Protein AF-A0A932YWP9-F1 (afdb_monomer)

Foldseek 3Di:
DDPPDDPPVFPPVPPLPPPDDDDDPPPPDFPPSPDDPPPVDDDDPPPDDAAEFPPAPDPDDWWAAEFAWWEWEAEAAAEEAEGADFDDDDFPPDPAQEAEAEAEEEEEAEAEAEIEFEFAQHEIETEQAATEYEGHETYTEYHAHYHEQEYHALAEETAAEEADEPADAAAPVVDDPCLLPASHLLDAHPVRGDDPFFRPLHQEYEYEYEYEYEYAYAHEWEWAQAQYEYEYEDAHEYYYEGAETHTYYAHEANYNEYEHSEYEYEAEYAYAAEYAAANEDAALVVVCVQQLQFLDFFDEPALEDAEAEAFAEDEAADWWWWWAFEQEAADAPADDDDPDPPFAAEDEDEATAATFTEADEAAAGQAERGGGEKAKEFEAERAAEQAEAANQHPQWDWDADPRGIMIIGDNDDDNPDDDRSHHGSHRYYYYYYYFYYYYYHYHYIYWYFHSYYYYYHRYYYYHHTYYTFIYYYYYHHGSHYYYHYHYYYYYHYYNYYYHYYHHHNPPDPPDPPPPDDDDDDD

Organism: NCBI:txid2750080

Structure (mmCIF, N/CA/C/O backbone):
data_AF-A0A932YWP9-F1
#
_entry.id   AF-A0A932YWP9-F1
#
loop_
_atom_site.group_PDB
_atom_site.id
_atom_site.type_symbol
_atom_site.label_atom_id
_atom_site.label_alt_id
_atom_site.label_comp_id
_atom_site.label_asym_id
_atom_site.label_entity_id
_atom_site.label_seq_id
_atom_site.pdbx_PDB_ins_code
_atom_site.Cartn_x
_atom_site.Cartn_y
_atom_site.Cartn_z
_atom_site.occupancy
_atom_site.B_iso_or_equiv
_atom_site.auth_seq_id
_atom_site.auth_comp_id
_atom_site.auth_asym_id
_atom_site.auth_atom_id
_atom_site.pdbx_PDB_model_num
ATOM 1 N N . MET A 1 1 ? -21.571 -5.181 -6.718 1.00 27.14 1 MET A N 1
ATOM 2 C CA . MET A 1 1 ? -21.007 -6.441 -7.252 1.00 27.14 1 MET A CA 1
ATOM 3 C C . MET A 1 1 ? -20.907 -7.463 -6.120 1.00 27.14 1 MET A C 1
ATOM 5 O O . MET A 1 1 ? -20.930 -7.032 -4.973 1.00 27.14 1 MET A O 1
ATOM 9 N N . PRO A 1 2 ? -20.883 -8.782 -6.389 1.00 20.88 2 PRO A N 1
ATOM 10 C CA . PRO A 1 2 ? -20.699 -9.799 -5.351 1.00 20.88 2 PRO A CA 1
ATOM 11 C C . PRO A 1 2 ? -19.291 -9.715 -4.720 1.00 20.88 2 PRO A C 1
ATOM 13 O O . PRO A 1 2 ? -18.358 -9.314 -5.414 1.00 20.88 2 PRO A O 1
ATOM 16 N N . PRO A 1 3 ? -19.118 -10.124 -3.449 1.00 22.16 3 PRO A N 1
ATOM 17 C CA . PRO A 1 3 ? -17.872 -10.012 -2.680 1.00 22.16 3 PRO A CA 1
ATOM 18 C C . PRO A 1 3 ? -16.861 -11.116 -3.042 1.00 22.16 3 PRO A C 1
ATOM 20 O O . PRO A 1 3 ? -16.556 -11.989 -2.237 1.00 22.16 3 PRO A O 1
ATOM 23 N N . GLY A 1 4 ? -16.391 -11.116 -4.287 1.00 25.83 4 GLY A N 1
ATOM 24 C CA . GLY A 1 4 ? -15.435 -12.114 -4.777 1.00 25.83 4 GLY A CA 1
ATOM 25 C C . GLY A 1 4 ? -14.705 -11.724 -6.057 1.00 25.83 4 GLY A C 1
ATOM 26 O O . GLY A 1 4 ? -14.161 -12.596 -6.723 1.00 25.83 4 GLY A O 1
ATOM 27 N N . GLN A 1 5 ? -14.721 -10.446 -6.434 1.00 23.89 5 GLN A N 1
ATOM 28 C CA . GLN A 1 5 ? -13.829 -9.945 -7.473 1.00 23.89 5 GLN A CA 1
ATOM 29 C C . GLN A 1 5 ? -12.839 -9.004 -6.802 1.00 23.89 5 GLN A C 1
ATOM 31 O O . GLN A 1 5 ? -13.204 -7.905 -6.395 1.00 23.89 5 GLN A O 1
ATOM 36 N N . SER A 1 6 ? -11.613 -9.499 -6.624 1.00 28.36 6 SER A N 1
ATOM 37 C CA . SER A 1 6 ? -10.438 -8.640 -6.554 1.00 28.36 6 SER A CA 1
ATOM 38 C C . SER A 1 6 ? -10.465 -7.801 -7.827 1.00 28.36 6 SER A C 1
ATOM 40 O O . SER A 1 6 ? -10.560 -8.346 -8.927 1.00 28.36 6 SER A O 1
ATOM 42 N N . ASP A 1 7 ? -10.507 -6.485 -7.660 1.00 32.00 7 ASP A N 1
ATOM 43 C CA . ASP A 1 7 ? -10.279 -5.561 -8.756 1.00 32.00 7 ASP A CA 1
ATOM 44 C C . ASP A 1 7 ? -8.821 -5.738 -9.190 1.00 32.00 7 ASP A C 1
ATOM 46 O O . ASP A 1 7 ? -7.893 -5.292 -8.519 1.00 32.00 7 ASP A O 1
ATOM 50 N N . THR A 1 8 ? -8.629 -6.525 -10.246 1.00 32.91 8 THR A N 1
ATOM 51 C CA . THR A 1 8 ? -7.340 -6.763 -10.887 1.00 32.91 8 THR A CA 1
ATOM 52 C C . THR A 1 8 ? -7.193 -5.868 -12.114 1.00 32.91 8 THR A C 1
ATOM 54 O O . THR A 1 8 ? -6.674 -6.346 -13.128 1.00 32.91 8 THR A O 1
ATOM 57 N N . ASP A 1 9 ? -7.664 -4.610 -12.084 1.00 35.88 9 ASP A N 1
ATOM 58 C CA . ASP A 1 9 ? -7.202 -3.573 -13.023 1.00 35.88 9 ASP A CA 1
ATOM 59 C C . ASP A 1 9 ? -5.705 -3.313 -12.793 1.00 35.88 9 ASP A C 1
ATOM 61 O O . ASP A 1 9 ? -5.232 -2.332 -12.217 1.00 35.88 9 ASP A O 1
ATOM 65 N N . ASN A 1 10 ? -4.945 -4.311 -13.218 1.00 40.72 10 ASN A N 1
ATOM 66 C CA . ASN A 1 10 ? -3.542 -4.253 -13.480 1.00 40.72 10 ASN A CA 1
ATOM 67 C C . ASN A 1 10 ? -3.388 -3.332 -14.669 1.00 40.72 10 ASN A C 1
ATOM 69 O O . ASN A 1 10 ? -3.773 -3.696 -15.780 1.00 40.72 10 ASN A O 1
ATOM 73 N N . THR A 1 11 ? -2.799 -2.171 -14.411 1.00 43.25 11 THR A N 1
ATOM 74 C CA . THR A 1 11 ? -2.475 -1.147 -15.403 1.00 43.25 11 THR A CA 1
ATOM 75 C C . THR A 1 11 ? -1.457 -1.646 -16.441 1.00 43.25 11 THR A C 1
ATOM 77 O O . THR A 1 11 ? -0.333 -1.161 -16.554 1.00 43.25 11 THR A O 1
ATOM 80 N N . ASP A 1 12 ? -1.851 -2.613 -17.265 1.00 44.16 12 ASP A N 1
ATOM 81 C CA . ASP A 1 12 ? -1.384 -2.657 -18.632 1.00 44.16 12 ASP A CA 1
ATOM 82 C C . ASP A 1 12 ? -2.039 -1.466 -19.337 1.00 44.16 12 ASP A C 1
ATOM 84 O O . ASP A 1 12 ? -3.234 -1.447 -19.635 1.00 44.16 12 ASP A O 1
ATOM 88 N N . PHE A 1 13 ? -1.243 -0.430 -19.586 1.00 44.81 13 PHE A N 1
ATOM 89 C CA . PHE A 1 13 ? -1.652 0.782 -20.296 1.00 44.81 13 PHE A CA 1
ATOM 90 C C . PHE A 1 13 ? -2.127 0.523 -21.755 1.00 44.81 13 PHE A C 1
ATOM 92 O O . PHE A 1 13 ? -2.175 1.457 -22.555 1.00 44.81 13 PHE A O 1
ATOM 99 N N . THR A 1 14 ? -2.434 -0.716 -22.156 1.00 37.78 14 THR A N 1
ATOM 100 C CA . THR A 1 14 ? -3.064 -1.073 -23.438 1.00 37.78 14 THR A CA 1
ATOM 101 C C . THR A 1 14 ? -4.565 -0.763 -23.491 1.00 37.78 14 THR A C 1
ATOM 103 O O . THR A 1 14 ? -5.082 -0.527 -24.584 1.00 37.78 14 THR A O 1
ATOM 106 N N . ASN A 1 15 ? -5.268 -0.683 -22.353 1.00 34.06 15 ASN A N 1
ATOM 107 C CA . ASN A 1 15 ? -6.733 -0.508 -22.312 1.00 34.06 15 ASN A CA 1
ATOM 108 C C . ASN A 1 15 ? -7.240 0.945 -22.197 1.00 34.06 15 ASN A C 1
ATOM 110 O O . ASN A 1 15 ? -8.433 1.166 -22.003 1.00 34.06 15 ASN A O 1
ATOM 114 N N . ILE A 1 16 ? -6.384 1.954 -22.387 1.00 40.09 16 ILE A N 1
ATOM 115 C CA . ILE A 1 16 ? -6.772 3.376 -22.248 1.00 40.09 16 ILE A CA 1
ATOM 116 C C . ILE A 1 16 ? -7.369 3.962 -23.553 1.00 40.09 16 ILE A C 1
ATOM 118 O O . ILE A 1 16 ? -7.892 5.074 -23.584 1.00 40.09 16 ILE A O 1
ATOM 122 N N . THR A 1 17 ? -7.415 3.199 -24.653 1.00 29.03 17 THR A N 1
ATOM 123 C CA . THR A 1 17 ? -8.081 3.675 -25.881 1.00 29.03 17 THR A CA 1
ATOM 124 C C . THR A 1 17 ? -9.602 3.530 -25.783 1.00 29.03 17 THR A C 1
ATOM 126 O O . THR A 1 17 ? -10.185 2.476 -26.032 1.00 29.03 17 THR A O 1
ATOM 129 N N . ASN A 1 18 ? -10.280 4.624 -25.440 1.00 30.23 18 ASN A N 1
ATOM 130 C CA . ASN A 1 18 ? -11.738 4.685 -25.375 1.00 30.23 18 ASN A CA 1
ATOM 131 C C . ASN A 1 18 ? -12.358 4.695 -26.791 1.00 30.23 18 ASN A C 1
ATOM 133 O O . ASN A 1 18 ? -12.787 5.731 -27.295 1.00 30.23 18 ASN A O 1
ATOM 137 N N . GLY A 1 19 ? -12.343 3.548 -27.480 1.00 29.55 19 GLY A N 1
ATOM 138 C CA . GLY A 1 19 ? -13.123 3.285 -28.698 1.00 29.55 19 GLY A CA 1
ATOM 139 C C . GLY A 1 19 ? -12.865 4.188 -29.916 1.00 29.55 19 GLY A C 1
ATOM 140 O O . GLY A 1 19 ? -13.631 4.125 -30.880 1.00 29.55 19 GLY A O 1
ATOM 141 N N . ALA A 1 20 ? -11.825 5.025 -29.917 1.00 28.97 20 ALA A N 1
ATOM 142 C CA . ALA A 1 20 ? -11.470 5.836 -31.075 1.00 28.97 20 ALA A CA 1
ATOM 143 C C . ALA A 1 20 ? -10.697 4.982 -32.099 1.00 28.97 20 ALA A C 1
ATOM 145 O O . ALA A 1 20 ? -9.743 4.298 -31.721 1.00 28.97 20 ALA A O 1
ATOM 146 N N . PRO A 1 21 ? -11.077 4.990 -33.392 1.00 31.66 21 PRO A N 1
ATOM 147 C CA . PRO A 1 21 ? -10.318 4.278 -34.410 1.00 31.66 21 PRO A CA 1
ATOM 148 C C . PRO A 1 21 ? -8.889 4.841 -34.491 1.00 31.66 21 PRO A C 1
ATOM 150 O O . PRO A 1 21 ? -8.708 6.054 -34.347 1.00 31.66 21 PRO A O 1
ATOM 153 N N . PRO A 1 22 ? -7.881 3.982 -34.730 1.00 35.59 22 PRO A N 1
ATOM 154 C CA . PRO A 1 22 ? -6.484 4.393 -34.753 1.00 35.59 22 PRO A CA 1
ATOM 155 C C . PRO A 1 22 ? -6.252 5.508 -35.787 1.00 35.59 22 PRO A C 1
ATOM 157 O O . PRO A 1 22 ? -6.893 5.503 -36.848 1.00 35.59 22 PRO A O 1
ATOM 160 N N . PRO A 1 23 ? -5.354 6.470 -35.505 1.00 39.00 23 PRO A N 1
ATOM 161 C CA . PRO A 1 23 ? -5.043 7.542 -36.438 1.00 39.00 23 PRO A CA 1
ATOM 162 C C . PRO A 1 23 ? -4.511 6.968 -37.756 1.00 39.00 23 PRO A C 1
ATOM 164 O O . PRO A 1 23 ? -3.788 5.973 -37.790 1.00 39.00 23 PRO A O 1
ATOM 167 N N . GLY A 1 24 ? -4.913 7.586 -38.868 1.00 38.16 24 GLY A N 1
ATOM 168 C CA . GLY A 1 24 ? -4.467 7.172 -40.195 1.00 38.16 24 GLY A CA 1
ATOM 169 C C . GLY A 1 24 ? -2.954 7.369 -40.384 1.00 38.16 24 GLY A C 1
ATOM 170 O O . GLY A 1 24 ? -2.354 8.192 -39.695 1.00 38.16 24 GLY A O 1
ATOM 171 N N . PRO A 1 25 ? -2.339 6.695 -41.374 1.00 37.00 25 PRO A N 1
ATOM 172 C CA . PRO A 1 25 ? -0.882 6.620 -41.577 1.00 37.00 25 PRO A CA 1
ATOM 173 C C . PRO A 1 25 ? -0.170 7.948 -41.919 1.00 37.00 25 PRO A C 1
ATOM 175 O O . PRO A 1 25 ? 1.000 7.932 -42.273 1.00 37.00 25 PRO A O 1
ATOM 178 N N . ASN A 1 26 ? -0.858 9.093 -41.837 1.00 34.31 26 ASN A N 1
ATOM 179 C CA . ASN A 1 26 ? -0.322 10.426 -42.133 1.00 34.31 26 ASN A CA 1
ATOM 180 C C . ASN A 1 26 ? -0.593 11.455 -41.009 1.00 34.31 26 ASN A C 1
ATOM 182 O O . ASN A 1 26 ? -0.457 12.655 -41.252 1.00 34.31 26 ASN A O 1
ATOM 186 N N . ASP A 1 27 ? -1.027 11.040 -39.812 1.00 35.34 27 ASP A N 1
ATOM 187 C CA . ASP A 1 27 ? -1.233 11.971 -38.691 1.00 35.34 27 ASP A CA 1
ATOM 188 C C . ASP A 1 27 ? 0.084 12.199 -37.931 1.00 35.34 27 ASP A C 1
ATOM 190 O O . ASP A 1 27 ? 0.478 11.407 -37.085 1.00 35.34 27 ASP A O 1
ATOM 194 N N . GLY A 1 28 ? 0.788 13.284 -38.266 1.00 31.53 28 GLY A N 1
ATOM 195 C CA . GLY A 1 28 ? 2.044 13.697 -37.625 1.00 31.53 28 GLY A CA 1
ATOM 196 C C . GLY A 1 28 ? 1.866 14.486 -36.323 1.00 31.53 28 GLY A C 1
ATOM 197 O O . GLY A 1 28 ? 2.759 15.248 -35.954 1.00 31.53 28 GLY A O 1
ATOM 198 N N . ARG A 1 29 ? 0.710 14.390 -35.657 1.00 31.08 29 ARG A N 1
ATOM 199 C CA . ARG A 1 29 ? 0.499 15.011 -34.342 1.00 31.08 29 ARG A CA 1
ATOM 200 C C . ARG A 1 29 ? 0.930 14.035 -33.243 1.00 31.08 29 ARG A C 1
ATOM 202 O O . ARG A 1 29 ? 0.564 12.864 -33.325 1.00 31.08 29 ARG A O 1
ATOM 209 N N . PRO A 1 30 ? 1.657 14.487 -32.204 1.00 27.16 30 PRO A N 1
ATOM 210 C CA . PRO A 1 30 ? 1.840 13.674 -31.010 1.00 27.16 30 PRO A CA 1
ATOM 211 C C . PRO A 1 30 ? 0.458 13.304 -30.467 1.00 27.16 30 PRO A C 1
ATOM 213 O O . PRO A 1 30 ? -0.420 14.164 -30.343 1.00 27.16 30 PRO A O 1
ATOM 216 N N . VAL A 1 31 ? 0.254 12.017 -30.192 1.00 29.83 31 VAL A N 1
ATOM 217 C CA . VAL A 1 31 ? -0.935 11.536 -29.489 1.00 29.83 31 VAL A CA 1
ATOM 218 C C . VAL A 1 31 ? -0.851 12.092 -28.071 1.00 29.83 31 VAL A C 1
ATOM 220 O O . VAL A 1 31 ? -0.180 11.533 -27.211 1.00 29.83 31 VAL A O 1
ATOM 223 N N . VAL A 1 32 ? -1.477 13.245 -27.850 1.00 28.28 32 VAL A N 1
ATOM 224 C CA . VAL A 1 32 ? -1.787 13.736 -26.509 1.00 28.28 32 VAL A CA 1
ATOM 225 C C . VAL A 1 32 ? -3.047 12.992 -26.090 1.00 28.28 32 VAL A C 1
ATOM 227 O O . VAL A 1 32 ? -4.156 13.373 -26.469 1.00 28.28 32 VAL A O 1
ATOM 230 N N . ASP A 1 33 ? -2.865 11.876 -25.392 1.00 31.03 33 ASP A N 1
ATOM 231 C CA . ASP A 1 33 ? -3.972 11.151 -24.781 1.00 31.03 33 ASP A CA 1
ATOM 232 C C . ASP A 1 33 ? -4.428 11.920 -23.535 1.00 31.03 33 ASP A C 1
ATOM 234 O O . ASP A 1 33 ? -3.793 11.893 -22.483 1.00 31.03 33 ASP A O 1
ATOM 238 N N . VAL A 1 34 ? -5.504 12.691 -23.699 1.00 28.62 34 VAL A N 1
ATOM 239 C CA . VAL A 1 34 ? -6.212 13.365 -22.607 1.00 28.62 34 VAL A CA 1
ATOM 240 C C . VAL A 1 34 ? -7.388 12.477 -22.198 1.00 28.62 34 VAL A C 1
ATOM 242 O O . VAL A 1 34 ? -8.548 12.786 -22.472 1.00 28.62 34 VAL A O 1
ATOM 245 N N . SER A 1 35 ? -7.097 11.341 -21.576 1.00 26.70 35 SER A N 1
ATOM 246 C CA . SER A 1 35 ? -8.081 10.484 -20.912 1.00 26.70 35 SER A CA 1
ATOM 247 C C . SER A 1 35 ? -7.479 10.008 -19.582 1.00 26.70 35 SER A C 1
ATOM 249 O O . SER A 1 35 ? -6.305 9.684 -19.520 1.00 26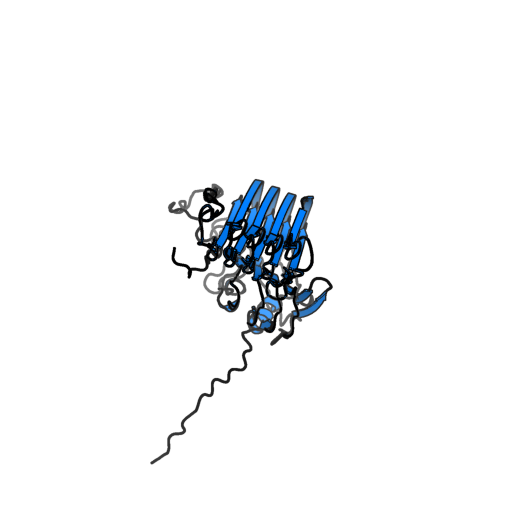.70 35 SER A O 1
ATOM 251 N N . ALA A 1 36 ? -8.143 10.017 -18.431 1.00 29.08 36 ALA A N 1
ATOM 252 C CA . ALA A 1 36 ? -9.469 10.454 -18.045 1.00 29.08 36 ALA A CA 1
ATOM 253 C C . ALA A 1 36 ? -9.384 10.940 -16.585 1.00 29.08 36 ALA A C 1
ATOM 255 O O . ALA A 1 36 ? -8.852 10.239 -15.731 1.00 29.08 36 ALA A O 1
ATOM 256 N N . THR A 1 37 ? -9.959 12.097 -16.256 1.00 29.94 37 THR A N 1
ATOM 257 C CA . THR A 1 37 ? -10.416 12.351 -14.883 1.00 29.94 37 THR A CA 1
ATOM 258 C C . THR A 1 37 ? -11.723 11.590 -14.686 1.00 29.94 37 THR A C 1
ATOM 260 O O . THR A 1 37 ? -12.809 12.165 -14.728 1.00 29.94 37 THR A O 1
ATOM 263 N N . SER A 1 38 ? -11.651 10.274 -14.486 1.00 29.88 38 SER A N 1
ATOM 264 C CA . SER A 1 38 ? -12.721 9.598 -13.760 1.00 29.88 38 SER A CA 1
ATOM 265 C C . SER A 1 38 ? -12.471 9.848 -12.281 1.00 29.88 38 SER A C 1
ATOM 267 O O . SER A 1 38 ? -11.915 9.018 -11.571 1.00 29.88 38 SER A O 1
ATOM 269 N N . THR A 1 39 ? -12.878 11.023 -11.804 1.00 31.92 39 THR A N 1
ATOM 270 C CA . THR A 1 39 ? -13.265 11.126 -10.402 1.00 31.92 39 THR A CA 1
ATOM 271 C C . THR A 1 39 ? -14.486 10.223 -10.276 1.00 31.92 39 THR A C 1
ATOM 273 O O . THR A 1 39 ? -15.602 10.649 -10.583 1.00 31.92 39 THR A O 1
ATOM 276 N N . GLU A 1 40 ? -14.288 8.944 -9.940 1.00 29.16 40 GLU A N 1
ATOM 277 C CA . GLU A 1 40 ? -15.399 8.154 -9.428 1.00 29.16 40 GLU A CA 1
ATOM 278 C C . GLU A 1 40 ? -15.968 8.962 -8.270 1.00 29.16 40 GLU A C 1
ATOM 280 O O . GLU A 1 40 ? -15.248 9.375 -7.358 1.00 29.16 40 GLU A O 1
ATOM 285 N N . ALA A 1 41 ? -17.236 9.344 -8.420 1.00 27.41 41 ALA A N 1
ATOM 286 C CA . ALA A 1 41 ? -17.905 10.224 -7.488 1.00 27.41 41 ALA A CA 1
ATOM 287 C C . ALA A 1 41 ? -17.689 9.672 -6.081 1.00 27.41 41 ALA A C 1
ATOM 289 O O . ALA A 1 41 ? -18.045 8.518 -5.830 1.00 27.41 41 ALA A O 1
ATOM 290 N N . ALA A 1 42 ? -17.106 10.500 -5.206 1.00 30.03 42 ALA A N 1
ATOM 291 C CA . ALA A 1 42 ? -17.013 10.238 -3.779 1.00 30.03 42 ALA A CA 1
ATOM 292 C C . ALA A 1 42 ? -18.310 9.557 -3.343 1.00 30.03 42 ALA A C 1
ATOM 294 O O . ALA A 1 42 ? -19.399 10.108 -3.559 1.00 30.03 42 ALA A O 1
ATOM 295 N N . ALA A 1 43 ? -18.194 8.323 -2.844 1.00 30.89 43 ALA A N 1
ATOM 296 C CA . ALA A 1 43 ? -19.336 7.593 -2.330 1.00 30.89 43 ALA A CA 1
ATOM 297 C C . ALA A 1 43 ? -20.097 8.545 -1.404 1.00 30.89 43 ALA A C 1
ATOM 299 O O . ALA A 1 43 ? -19.496 9.146 -0.514 1.00 30.89 43 ALA A O 1
ATOM 300 N N . VAL A 1 44 ? -21.389 8.758 -1.680 1.00 26.47 44 VAL A N 1
ATOM 301 C CA . VAL A 1 44 ? -22.243 9.610 -0.847 1.00 26.47 44 VAL A CA 1
ATOM 302 C C . VAL A 1 44 ? -22.048 9.160 0.595 1.00 26.47 44 VAL A C 1
ATOM 304 O O . VAL A 1 44 ? -22.262 7.976 0.867 1.00 26.47 44 VAL A O 1
ATOM 307 N N . ASP A 1 45 ? -21.620 10.082 1.468 1.00 29.36 45 ASP A N 1
ATOM 308 C CA . ASP A 1 45 ? -21.376 9.804 2.884 1.00 29.36 45 ASP A CA 1
ATOM 309 C C . ASP A 1 45 ? -22.510 8.917 3.417 1.00 29.36 45 ASP A C 1
ATOM 311 O O . ASP A 1 45 ? -23.688 9.300 3.308 1.00 29.36 45 ASP A O 1
ATOM 315 N N . PRO A 1 46 ? -22.208 7.718 3.950 1.00 33.34 46 PRO A N 1
ATOM 316 C CA . PRO A 1 46 ? -23.230 6.895 4.562 1.00 33.34 46 PRO A CA 1
ATOM 317 C C . PRO A 1 46 ? -23.944 7.739 5.614 1.00 33.34 46 PRO A C 1
ATOM 319 O O . PRO A 1 46 ? -23.314 8.396 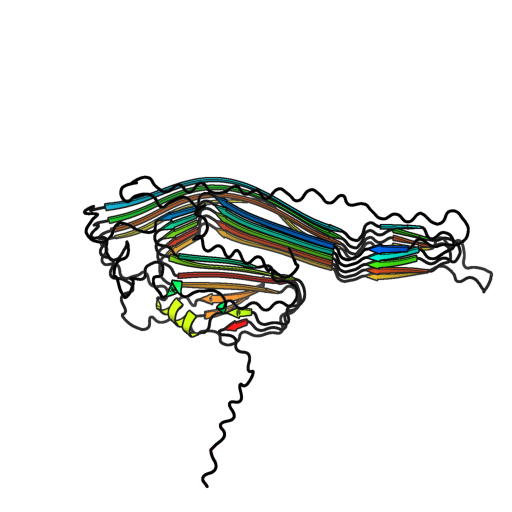6.441 1.00 33.34 46 PRO A O 1
ATOM 322 N N . VAL A 1 47 ? -25.276 7.750 5.599 1.00 30.25 47 VAL A N 1
ATOM 323 C CA . VAL A 1 47 ? -26.039 8.367 6.686 1.00 30.25 47 VAL A CA 1
ATOM 324 C C . VAL A 1 47 ? -25.867 7.467 7.909 1.00 30.25 47 VAL A C 1
ATOM 326 O O . VAL A 1 47 ? -26.640 6.534 8.127 1.00 30.25 47 VAL A O 1
ATOM 329 N N . PHE A 1 48 ? -24.810 7.717 8.681 1.00 43.03 48 PHE A N 1
ATOM 330 C CA . PHE A 1 48 ? -24.507 7.010 9.915 1.00 43.03 48 PHE A CA 1
ATOM 331 C C . PHE A 1 48 ? -25.565 7.376 10.950 1.00 43.03 48 PHE A C 1
ATOM 333 O O . PHE A 1 48 ? -25.615 8.494 11.464 1.00 43.03 48 PHE A O 1
ATOM 340 N N . LYS A 1 49 ? -26.468 6.439 11.233 1.00 40.81 49 LYS A N 1
ATOM 341 C CA . LYS A 1 49 ? -27.448 6.600 12.301 1.00 40.81 49 LYS A CA 1
ATOM 342 C C . LYS A 1 49 ? -26.958 5.806 13.502 1.00 40.81 49 LYS A C 1
ATOM 344 O O . LYS A 1 49 ? -27.041 4.582 13.489 1.00 40.81 49 LYS A O 1
ATOM 349 N N . ALA A 1 50 ? -26.467 6.507 14.523 1.00 51.44 50 ALA A N 1
ATOM 350 C CA . ALA A 1 50 ? -26.187 5.905 15.821 1.00 51.44 50 ALA A CA 1
ATOM 351 C C . ALA A 1 50 ? -27.441 5.168 16.315 1.00 51.44 50 ALA A C 1
ATOM 353 O O . ALA A 1 50 ? -28.546 5.730 16.309 1.00 51.44 50 ALA A O 1
ATOM 354 N N . ALA A 1 51 ? -27.288 3.901 16.699 1.00 53.09 51 ALA A N 1
ATOM 355 C CA . ALA A 1 51 ? -28.389 3.145 17.265 1.00 53.09 51 ALA A CA 1
ATOM 356 C C . ALA A 1 51 ? -28.594 3.581 18.721 1.00 53.09 51 ALA A C 1
ATOM 358 O O . ALA A 1 51 ? -27.678 3.537 19.545 1.00 53.09 51 ALA A O 1
ATOM 359 N N . THR A 1 52 ? -29.815 4.009 19.034 1.00 50.03 52 THR A N 1
ATOM 360 C CA . THR A 1 52 ? -30.241 4.325 20.399 1.00 50.03 52 THR A CA 1
ATOM 361 C C . THR A 1 52 ? -31.390 3.404 20.779 1.00 50.03 52 THR A C 1
ATOM 363 O O . THR A 1 52 ? -32.420 3.412 20.103 1.00 50.03 52 THR A O 1
ATOM 366 N N . SER A 1 53 ? -31.238 2.646 21.863 1.00 53.84 53 SER A N 1
ATOM 367 C CA . SER A 1 53 ? -32.327 1.863 22.455 1.00 53.84 53 SER A CA 1
ATOM 368 C C . SER A 1 53 ? -32.801 2.553 23.733 1.00 53.84 53 SER A C 1
ATOM 370 O O . SER A 1 53 ? -32.081 2.542 24.729 1.00 53.84 53 SER A O 1
ATOM 372 N N . THR A 1 54 ? -33.996 3.153 23.696 1.00 50.62 54 THR A N 1
ATOM 373 C CA . THR A 1 54 ? -34.639 3.858 24.830 1.00 50.62 54 THR A CA 1
ATOM 374 C C . THR A 1 54 ? -35.789 3.072 25.467 1.00 50.62 54 THR A C 1
ATOM 376 O O . THR A 1 54 ? -36.536 3.620 26.281 1.00 50.62 54 THR A O 1
ATOM 379 N N . ASP A 1 55 ? -35.995 1.813 25.074 1.00 40.66 55 ASP A N 1
ATOM 380 C CA . ASP A 1 55 ? -37.101 0.989 25.567 1.00 40.66 55 ASP A CA 1
ATOM 381 C C . ASP A 1 55 ? -36.832 0.536 27.010 1.00 40.66 55 ASP A C 1
ATOM 383 O O . ASP A 1 55 ? -36.417 -0.587 27.257 1.00 40.66 55 ASP A O 1
ATOM 387 N N . GLY A 1 56 ? -37.060 1.449 27.962 1.00 41.25 56 GLY A N 1
ATOM 388 C CA . GLY A 1 56 ? -36.876 1.225 29.397 1.00 41.25 56 GLY A CA 1
ATOM 389 C C . GLY A 1 56 ? -37.650 2.186 30.316 1.00 41.25 56 GLY A C 1
ATOM 390 O O . GLY A 1 56 ? -37.325 2.284 31.493 1.00 41.25 56 GLY A O 1
ATOM 391 N N . THR A 1 57 ? -38.680 2.902 29.838 1.00 36.50 57 THR A N 1
ATOM 392 C CA . THR A 1 57 ? -39.477 3.839 30.677 1.00 36.50 57 THR A CA 1
ATOM 393 C C . THR A 1 57 ? -40.748 3.232 31.293 1.00 36.50 57 THR A C 1
ATOM 395 O O . THR A 1 57 ? -41.709 3.932 31.611 1.00 36.50 57 THR A O 1
ATOM 398 N N . GLY A 1 58 ? -40.757 1.921 31.527 1.00 37.41 58 GLY A N 1
ATOM 399 C CA . GLY A 1 58 ? -41.812 1.228 32.266 1.00 37.41 58 GLY A CA 1
ATOM 400 C C . GLY A 1 58 ? -41.420 -0.225 32.496 1.00 37.41 58 GLY A C 1
ATOM 401 O O . GLY A 1 58 ? -40.867 -0.843 31.596 1.00 37.41 58 GLY A O 1
ATOM 402 N N . SER A 1 59 ? -41.651 -0.737 33.708 1.00 46.28 59 SER A N 1
ATOM 403 C CA . SER A 1 59 ? -41.188 -2.039 34.210 1.00 46.28 59 SER A CA 1
ATOM 404 C C . SER A 1 59 ? -40.870 -3.104 33.142 1.00 46.28 59 SER A C 1
ATOM 406 O O . SER A 1 59 ? -41.775 -3.664 32.525 1.00 46.28 59 SER A O 1
ATOM 408 N N . LYS A 1 60 ? -39.574 -3.448 33.069 1.00 51.75 60 LYS A N 1
ATOM 409 C CA . LYS A 1 60 ? -38.960 -4.652 32.475 1.00 51.75 60 LYS A CA 1
ATOM 410 C C . LYS A 1 60 ? -39.011 -4.825 30.951 1.00 51.75 60 LYS A C 1
ATOM 412 O O . LYS A 1 60 ? -39.752 -5.690 30.500 1.00 51.75 60 LYS A O 1
ATOM 417 N N . ILE A 1 61 ? -38.107 -4.174 30.209 1.00 53.75 61 ILE A N 1
ATOM 418 C CA . ILE A 1 61 ? -37.321 -4.761 29.094 1.00 53.75 61 ILE A CA 1
ATOM 419 C C . ILE A 1 61 ? -35.984 -3.991 29.054 1.00 53.75 61 ILE A C 1
ATOM 421 O O . ILE A 1 61 ? -36.000 -2.777 29.203 1.00 53.75 61 ILE A O 1
ATOM 425 N N . GLY A 1 62 ? -34.842 -4.678 28.953 1.00 59.56 62 GLY A N 1
ATOM 426 C CA . GLY A 1 62 ? -33.517 -4.047 28.881 1.00 59.56 62 GLY A CA 1
ATOM 427 C C . GLY A 1 62 ? -33.113 -3.692 27.445 1.00 59.56 62 GLY A C 1
ATOM 428 O O . GLY A 1 62 ? -33.440 -4.428 26.510 1.00 59.56 62 GLY A O 1
ATOM 429 N N . GLY A 1 63 ? -32.413 -2.570 27.249 1.00 73.38 63 GLY A N 1
ATOM 430 C CA . GLY A 1 63 ? -31.951 -2.124 25.935 1.00 73.38 63 GLY A CA 1
ATOM 431 C C . GLY A 1 63 ? -30.863 -3.029 25.354 1.00 73.38 63 GLY A C 1
ATOM 432 O O . GLY A 1 63 ? -29.800 -3.187 25.946 1.00 73.38 63 GLY A O 1
ATOM 433 N N . THR A 1 64 ? -31.110 -3.608 24.179 1.00 82.56 64 THR A N 1
ATOM 434 C CA . THR A 1 64 ? -30.160 -4.489 23.481 1.00 82.56 64 THR A CA 1
ATOM 435 C C . THR A 1 64 ? -29.860 -3.947 22.088 1.00 82.56 64 THR A C 1
ATOM 437 O O . THR A 1 64 ? -30.778 -3.709 21.305 1.00 82.56 64 THR A O 1
ATOM 440 N N . ILE A 1 65 ? -28.579 -3.778 21.764 1.00 82.38 65 ILE A N 1
ATOM 441 C CA . ILE A 1 65 ? -28.094 -3.359 20.449 1.00 82.38 65 ILE A CA 1
ATOM 442 C C . ILE A 1 65 ? -27.086 -4.392 19.962 1.00 82.38 65 ILE A C 1
ATOM 444 O O . ILE A 1 65 ? -26.093 -4.657 20.631 1.00 82.38 65 ILE A O 1
ATOM 448 N N . PHE A 1 66 ? -27.323 -4.936 18.772 1.00 87.12 66 PHE A N 1
ATOM 449 C CA . PHE A 1 66 ? -26.324 -5.707 18.045 1.00 87.12 66 PHE A CA 1
ATOM 450 C C . PHE A 1 66 ? -26.099 -5.062 16.686 1.00 87.12 66 PHE A C 1
ATOM 452 O O . PHE A 1 66 ? -27.024 -5.002 15.872 1.00 87.12 66 PHE A O 1
ATOM 459 N N . THR A 1 67 ? -24.889 -4.568 16.443 1.00 84.00 67 THR A N 1
ATOM 460 C CA . THR A 1 67 ? -24.485 -4.109 15.113 1.00 84.00 67 THR A CA 1
ATOM 461 C C . THR A 1 67 ? -23.772 -5.247 14.387 1.00 84.00 67 THR A C 1
ATOM 463 O O . THR A 1 67 ? -23.029 -6.025 14.984 1.00 84.00 67 THR A O 1
ATOM 466 N N . GLY A 1 68 ? -24.045 -5.398 13.089 1.00 80.75 68 GLY A N 1
ATOM 467 C CA . GLY A 1 68 ? -23.279 -6.308 12.236 1.00 80.75 68 GLY A CA 1
ATOM 468 C C . GLY A 1 68 ? -21.882 -5.754 11.950 1.00 80.75 68 GLY A C 1
ATOM 469 O O . GLY A 1 68 ? -21.502 -4.707 12.468 1.00 80.75 68 GLY A O 1
ATOM 470 N N . SER A 1 69 ? -21.118 -6.436 11.099 1.00 88.06 69 SER A N 1
ATOM 471 C CA . SER A 1 69 ? -19.841 -5.898 10.620 1.00 88.06 69 SER A CA 1
ATOM 472 C C . SER A 1 69 ? -20.052 -4.778 9.594 1.00 88.06 69 SER A C 1
ATOM 474 O O . SER A 1 69 ? -21.016 -4.807 8.828 1.00 88.06 69 SER A O 1
ATOM 476 N N . SER A 1 70 ? -19.125 -3.823 9.555 1.00 86.06 70 SER A N 1
ATOM 477 C CA . SER A 1 70 ? -19.073 -2.731 8.582 1.00 86.06 70 SER A CA 1
ATOM 478 C C . SER A 1 70 ? -17.763 -2.790 7.804 1.00 86.06 70 SER A C 1
ATOM 480 O O . SER A 1 70 ? -16.707 -3.060 8.380 1.00 86.06 70 SER A O 1
ATOM 482 N N . SER A 1 71 ? -17.832 -2.548 6.497 1.00 85.19 71 SER A N 1
ATOM 483 C CA . SER A 1 71 ? -16.658 -2.438 5.638 1.00 85.19 71 SER A CA 1
ATOM 484 C C . SER A 1 71 ? -16.767 -1.196 4.757 1.00 85.19 71 SER A C 1
ATOM 486 O O . SER A 1 71 ? -17.845 -0.883 4.250 1.00 85.19 71 SER A O 1
ATOM 488 N N . ALA A 1 72 ? -15.650 -0.494 4.589 1.00 85.12 72 ALA A N 1
ATOM 489 C CA . ALA A 1 72 ? -15.504 0.634 3.684 1.00 85.12 72 ALA A CA 1
ATOM 490 C C . ALA A 1 72 ? -14.165 0.516 2.955 1.00 85.12 72 ALA A C 1
ATOM 492 O O . ALA A 1 72 ? -13.136 0.259 3.571 1.00 85.12 72 ALA A O 1
ATOM 493 N N . THR A 1 73 ? -14.176 0.713 1.645 1.00 82.56 73 THR A N 1
ATOM 494 C CA . THR A 1 73 ? -12.964 0.697 0.827 1.00 82.56 73 THR A CA 1
ATOM 495 C C . THR A 1 73 ? -13.037 1.852 -0.151 1.00 82.56 73 THR A C 1
ATOM 497 O O . THR A 1 73 ? -14.096 2.096 -0.731 1.00 82.56 73 THR A O 1
ATOM 500 N N . THR A 1 74 ? -11.930 2.567 -0.319 1.00 82.62 74 THR A N 1
ATOM 501 C CA . THR A 1 74 ? -11.772 3.572 -1.371 1.00 82.62 74 THR A CA 1
ATOM 502 C C . THR A 1 74 ? -10.503 3.287 -2.160 1.00 82.62 74 THR A C 1
ATOM 504 O O . THR A 1 74 ? -9.444 3.076 -1.574 1.00 82.62 74 THR A O 1
ATOM 507 N N . THR A 1 75 ? -10.611 3.278 -3.484 1.00 82.88 75 THR A N 1
ATOM 508 C CA . THR A 1 75 ? -9.475 3.125 -4.394 1.00 82.88 75 THR A CA 1
ATOM 509 C C . THR A 1 75 ? -9.494 4.307 -5.349 1.00 82.88 75 THR A C 1
ATOM 511 O O . THR A 1 75 ? -10.499 4.560 -6.006 1.00 82.88 75 THR A O 1
ATOM 514 N N . LEU A 1 76 ? -8.405 5.067 -5.397 1.00 83.06 76 LEU A N 1
ATOM 515 C CA . LEU A 1 76 ? -8.269 6.273 -6.205 1.00 83.06 76 LEU A CA 1
ATOM 516 C C . LEU A 1 76 ? -7.046 6.122 -7.099 1.00 83.06 76 LEU A C 1
ATOM 518 O O . LEU A 1 76 ? -5.915 6.194 -6.624 1.00 83.06 76 LEU A O 1
ATOM 522 N N . ILE A 1 77 ? -7.274 5.918 -8.392 1.00 86.00 77 ILE A N 1
ATOM 523 C CA . ILE A 1 77 ? -6.212 5.807 -9.392 1.00 86.00 77 ILE A CA 1
ATOM 524 C C . ILE A 1 77 ? -6.260 7.054 -10.268 1.00 86.00 77 ILE A C 1
ATOM 526 O O . ILE A 1 77 ? -7.183 7.250 -11.053 1.00 86.00 77 ILE A O 1
ATOM 530 N N . ASN A 1 78 ? -5.250 7.905 -10.134 1.00 84.62 78 ASN A N 1
ATOM 531 C CA . ASN A 1 78 ? -5.093 9.120 -10.913 1.00 84.62 78 ASN A CA 1
ATOM 532 C C . ASN A 1 78 ? -3.918 8.955 -11.866 1.00 84.62 78 ASN A C 1
ATOM 534 O O . ASN A 1 78 ? -2.768 8.857 -11.442 1.00 84.62 78 ASN A O 1
ATOM 538 N N . THR A 1 79 ? -4.205 8.977 -13.160 1.00 86.06 79 THR A N 1
ATOM 539 C CA . THR A 1 79 ? -3.180 8.976 -14.202 1.00 86.06 79 THR A CA 1
ATOM 540 C C . THR A 1 79 ? -3.257 10.296 -14.954 1.00 86.06 79 THR A C 1
ATOM 542 O O . THR A 1 79 ? -4.297 10.633 -15.514 1.00 86.06 79 THR A O 1
ATOM 545 N N . LEU A 1 80 ? -2.173 11.070 -14.940 1.00 85.56 80 LEU A N 1
ATOM 546 C CA . LEU A 1 80 ? -2.098 12.382 -15.574 1.00 85.56 80 LEU A CA 1
ATOM 547 C C . LEU A 1 80 ? -0.802 12.505 -16.373 1.00 85.56 80 LEU A C 1
ATOM 549 O O . LEU A 1 80 ? 0.282 12.247 -15.855 1.00 85.56 80 LEU A O 1
ATOM 553 N N . ASN A 1 81 ? -0.914 12.949 -17.625 1.00 84.25 81 ASN A N 1
ATOM 554 C CA . ASN A 1 81 ? 0.215 13.188 -18.525 1.00 84.25 81 ASN A CA 1
ATOM 555 C C . ASN A 1 81 ? 1.137 11.963 -18.670 1.00 84.25 81 ASN A C 1
ATOM 557 O O . ASN A 1 81 ? 2.326 12.011 -18.342 1.00 84.25 81 ASN A O 1
ATOM 561 N N . VAL A 1 82 ? 0.585 10.851 -19.161 1.00 85.00 82 VAL A N 1
ATOM 562 C CA . VAL A 1 82 ? 1.393 9.699 -19.577 1.00 85.00 82 VAL A CA 1
ATOM 563 C C . VAL A 1 82 ? 1.667 9.809 -21.069 1.00 85.00 82 VAL A C 1
ATOM 565 O O . VAL A 1 82 ? 0.761 9.666 -21.885 1.00 85.00 82 VAL A O 1
ATOM 568 N N . THR A 1 83 ? 2.922 10.051 -21.435 1.00 82.56 83 THR A N 1
ATOM 569 C CA . THR A 1 83 ? 3.328 10.114 -22.842 1.00 82.56 83 THR A CA 1
ATOM 570 C C . THR A 1 83 ? 4.029 8.824 -23.217 1.00 82.56 83 THR A C 1
ATOM 572 O O . THR A 1 83 ? 5.017 8.445 -22.593 1.00 82.56 83 THR A O 1
ATOM 575 N N . ARG A 1 84 ? 3.553 8.144 -24.260 1.00 79.94 84 ARG A N 1
ATOM 576 C CA . ARG A 1 84 ? 4.145 6.896 -24.745 1.00 79.94 84 ARG A CA 1
ATOM 577 C C . ARG A 1 84 ? 4.568 7.043 -26.199 1.00 79.94 84 ARG A C 1
ATOM 579 O O . ARG A 1 84 ? 3.751 7.315 -27.070 1.00 79.94 84 ARG A O 1
ATOM 586 N N . VAL A 1 85 ? 5.848 6.803 -26.461 1.00 73.31 85 VAL A N 1
ATOM 587 C CA . VAL A 1 85 ? 6.425 6.773 -27.806 1.00 73.31 85 VAL A CA 1
ATOM 588 C C . VAL A 1 85 ? 6.865 5.342 -28.094 1.00 73.31 85 VAL A C 1
ATOM 590 O O . VAL A 1 85 ? 7.916 4.886 -27.635 1.00 73.31 85 VAL A O 1
ATOM 593 N N . ARG A 1 86 ? 6.018 4.630 -28.841 1.00 60.69 86 ARG A N 1
ATOM 594 C CA . ARG A 1 86 ? 6.286 3.321 -29.448 1.00 60.69 86 ARG A CA 1
ATOM 595 C C . ARG A 1 86 ? 6.13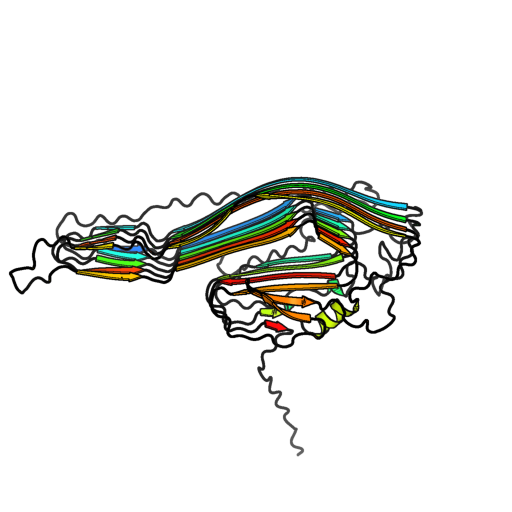0 3.511 -30.951 1.00 60.69 86 ARG A C 1
ATOM 597 O O . ARG A 1 86 ? 5.122 4.067 -31.369 1.00 60.69 86 ARG A O 1
ATOM 604 N N . ASN A 1 87 ? 7.102 3.058 -31.735 1.00 50.88 87 ASN A N 1
ATOM 605 C CA . ASN A 1 87 ? 7.175 3.191 -33.198 1.00 50.88 87 ASN A CA 1
ATOM 606 C C . ASN A 1 87 ? 7.710 4.540 -33.700 1.00 50.88 87 ASN A C 1
ATOM 608 O O . ASN A 1 87 ? 6.985 5.516 -33.868 1.00 50.88 87 ASN A O 1
ATOM 612 N N . VAL A 1 88 ? 8.990 4.540 -34.059 1.00 49.03 88 VAL A N 1
ATOM 613 C CA . VAL A 1 88 ? 9.394 5.195 -35.308 1.00 49.03 88 VAL A CA 1
ATOM 614 C C . VAL A 1 88 ? 9.062 4.274 -36.464 1.00 49.03 88 VAL A C 1
ATOM 616 O O . VAL A 1 88 ? 9.161 3.056 -36.319 1.00 49.03 88 VAL A O 1
ATOM 619 N N . ASP A 1 89 ? 8.690 4.862 -37.596 1.00 42.22 89 ASP A N 1
ATOM 620 C CA . ASP A 1 89 ? 8.420 4.156 -38.844 1.00 42.22 89 ASP A CA 1
ATOM 621 C C . ASP A 1 89 ? 9.452 3.063 -39.157 1.00 42.22 89 ASP A C 1
ATOM 623 O O . ASP A 1 89 ? 10.645 3.193 -38.866 1.00 42.22 89 ASP A O 1
ATOM 627 N N . ALA A 1 90 ? 8.968 1.995 -39.796 1.00 34.91 90 ALA A N 1
ATOM 628 C CA . ALA A 1 90 ? 9.761 0.861 -40.246 1.00 34.91 90 ALA A CA 1
ATOM 629 C C . ALA A 1 90 ? 11.054 1.288 -40.990 1.00 34.91 90 ALA A C 1
ATOM 631 O O . ALA A 1 90 ? 11.112 2.367 -41.596 1.00 34.91 90 ALA A O 1
ATOM 632 N N . PRO A 1 91 ? 12.090 0.429 -41.003 1.00 37.84 91 PRO A N 1
ATOM 633 C CA . PRO A 1 91 ? 13.392 0.754 -41.580 1.00 37.84 91 PRO A CA 1
ATOM 634 C C . PRO A 1 91 ? 13.258 1.224 -43.030 1.00 37.84 91 PRO A C 1
ATOM 636 O O . PRO A 1 91 ? 12.671 0.535 -43.864 1.00 37.84 91 PRO A O 1
ATOM 639 N N . GLY A 1 92 ? 13.837 2.386 -43.338 1.00 43.94 92 GLY A N 1
ATOM 640 C CA . GLY A 1 92 ? 13.894 2.923 -44.701 1.00 43.94 92 GLY A CA 1
ATOM 641 C C . GLY A 1 92 ? 12.826 3.958 -45.069 1.00 43.94 92 GLY A C 1
ATOM 642 O O . GLY A 1 92 ? 12.791 4.364 -46.230 1.00 43.94 92 GLY A O 1
ATOM 643 N N . ILE A 1 93 ? 11.994 4.418 -44.125 1.00 47.31 93 ILE A N 1
ATOM 644 C CA . ILE A 1 93 ? 11.041 5.523 -44.364 1.00 47.31 93 ILE A CA 1
ATOM 645 C C . ILE A 1 93 ? 11.565 6.860 -43.798 1.00 47.31 93 ILE A C 1
ATOM 647 O O . ILE A 1 93 ? 11.407 7.905 -44.431 1.00 47.31 93 ILE A O 1
ATOM 651 N N . THR A 1 94 ? 12.297 6.843 -42.682 1.00 47.59 94 THR A N 1
ATOM 652 C CA . THR A 1 94 ? 12.934 8.027 -42.080 1.00 47.59 94 THR A CA 1
ATOM 653 C C . THR A 1 94 ? 14.423 8.116 -42.440 1.00 47.59 94 THR A C 1
ATOM 655 O O . THR A 1 94 ? 15.298 7.616 -41.743 1.00 47.59 94 THR A O 1
ATOM 658 N N . ASN A 1 95 ? 14.740 8.832 -43.523 1.00 49.31 95 ASN A N 1
ATOM 659 C CA . ASN A 1 95 ? 16.115 9.224 -43.888 1.00 49.31 95 ASN A CA 1
ATOM 660 C C . ASN A 1 95 ? 16.642 10.415 -43.050 1.00 49.31 95 ASN A C 1
ATOM 662 O O . ASN A 1 95 ? 17.424 11.226 -43.551 1.00 49.31 95 ASN A O 1
ATOM 666 N N . SER A 1 96 ? 16.186 10.584 -41.802 1.00 54.19 96 SER A N 1
ATOM 667 C CA . SER A 1 96 ? 16.656 11.689 -40.960 1.00 54.19 96 SER A CA 1
ATOM 668 C C . SER A 1 96 ? 17.980 11.321 -40.303 1.00 54.19 96 SER A C 1
ATOM 670 O O . SER A 1 96 ? 18.115 10.266 -39.690 1.00 54.19 96 SER A O 1
ATOM 672 N N . THR A 1 97 ? 18.959 12.216 -40.400 1.00 63.03 97 THR A N 1
ATOM 673 C CA . THR A 1 97 ? 20.247 12.084 -39.713 1.00 63.03 97 THR A CA 1
ATOM 674 C C . THR A 1 97 ? 20.121 12.313 -38.205 1.00 63.03 97 THR A C 1
ATOM 676 O O . THR A 1 97 ? 21.029 11.942 -37.470 1.00 63.03 97 THR A O 1
ATOM 679 N N . VAL A 1 98 ? 19.029 12.908 -37.723 1.00 68.94 98 VAL A N 1
ATOM 680 C CA . VAL A 1 98 ? 18.761 13.118 -36.295 1.00 68.94 98 VAL A CA 1
ATOM 681 C C . VAL A 1 98 ? 17.317 12.733 -36.002 1.00 68.94 98 VAL A C 1
ATOM 683 O O . VAL A 1 98 ? 16.402 13.177 -36.699 1.00 68.94 98 VAL A O 1
ATOM 686 N N . TYR A 1 99 ? 17.118 11.928 -34.966 1.00 73.56 99 TYR A N 1
ATOM 687 C CA . TYR A 1 99 ? 15.819 11.645 -34.381 1.00 73.56 99 TYR A CA 1
ATOM 688 C C . TYR A 1 99 ? 15.755 12.305 -33.005 1.00 73.56 99 TYR A C 1
ATOM 690 O O . TYR A 1 99 ? 16.616 12.057 -32.163 1.00 73.56 99 TYR A O 1
ATOM 698 N N . GLU A 1 100 ? 14.766 13.164 -32.794 1.00 77.25 100 GLU A N 1
ATOM 699 C CA . GLU A 1 100 ? 14.595 13.954 -31.576 1.00 77.25 100 GLU A CA 1
ATOM 700 C C . GLU A 1 100 ? 13.161 13.769 -31.084 1.00 77.25 100 GLU A C 1
ATOM 702 O O . GLU A 1 100 ? 12.210 14.050 -31.811 1.00 77.25 100 GLU A O 1
ATOM 707 N N . ALA A 1 101 ? 13.021 13.225 -29.878 1.00 77.56 101 ALA A N 1
ATOM 708 C CA . ALA A 1 101 ? 11.755 13.090 -29.179 1.00 77.56 101 ALA A CA 1
ATOM 709 C C . ALA A 1 101 ? 11.768 14.037 -27.982 1.00 77.56 101 ALA A C 1
ATOM 711 O O . ALA A 1 101 ? 12.574 13.866 -27.068 1.00 77.56 101 ALA A O 1
ATOM 712 N N . GLU A 1 102 ? 10.885 15.031 -28.007 1.00 80.62 102 GLU A N 1
ATOM 713 C CA . GLU A 1 102 ? 10.730 16.004 -26.930 1.00 80.62 102 GLU A CA 1
ATOM 714 C C . GLU A 1 102 ? 9.389 15.784 -26.231 1.00 80.62 102 GLU A C 1
ATOM 716 O O . GLU A 1 102 ? 8.351 15.686 -26.890 1.00 80.62 102 GLU A O 1
ATOM 721 N N . THR A 1 103 ? 9.400 15.709 -24.901 1.00 80.75 103 THR A N 1
ATOM 722 C CA . THR A 1 103 ? 8.181 15.672 -24.085 1.00 80.75 103 THR A CA 1
ATOM 723 C C . THR A 1 103 ? 8.233 16.754 -23.012 1.00 80.75 103 THR A C 1
ATOM 725 O O . THR A 1 103 ? 9.276 17.013 -22.410 1.00 80.75 103 THR A O 1
ATOM 728 N N . GLY A 1 104 ? 7.106 17.430 -22.805 1.00 81.75 104 GLY A N 1
ATOM 729 C CA . GLY A 1 104 ? 6.965 18.522 -21.853 1.00 81.75 104 GLY A CA 1
ATOM 730 C C . GLY A 1 104 ? 5.645 18.381 -21.115 1.00 81.75 104 GLY A C 1
ATOM 731 O O . GLY A 1 104 ? 4.603 18.552 -21.743 1.00 81.75 104 GLY A O 1
ATOM 732 N N . ASN A 1 105 ? 5.677 18.080 -19.817 1.00 86.50 105 ASN A N 1
ATOM 733 C CA . ASN A 1 105 ? 4.466 17.878 -19.028 1.00 86.50 105 ASN A CA 1
ATOM 734 C C . ASN A 1 105 ? 4.421 18.821 -17.825 1.00 86.50 105 ASN A C 1
ATOM 736 O O . ASN A 1 105 ? 5.376 18.921 -17.057 1.00 86.50 105 ASN A O 1
ATOM 740 N N . GLU A 1 106 ? 3.280 19.471 -17.634 1.00 91.50 106 GLU A N 1
ATOM 741 C CA . GLU A 1 106 ? 2.965 20.251 -16.441 1.00 91.50 106 GLU A CA 1
ATOM 742 C C . GLU A 1 106 ? 1.693 19.675 -15.815 1.00 91.50 106 GLU A C 1
ATOM 744 O O . GLU A 1 106 ? 0.692 19.480 -16.509 1.00 91.50 106 GLU A O 1
ATOM 749 N N . ALA A 1 107 ? 1.743 19.349 -14.525 1.00 89.69 107 ALA A N 1
ATOM 750 C CA . ALA A 1 107 ? 0.647 18.693 -13.824 1.00 89.69 107 ALA A CA 1
ATOM 751 C C . ALA A 1 107 ? 0.395 19.297 -12.444 1.00 89.69 107 ALA A C 1
ATOM 753 O O . ALA A 1 107 ? 1.318 19.528 -11.665 1.00 89.69 107 ALA A O 1
ATOM 754 N N . GLU A 1 108 ? -0.882 19.452 -12.116 1.00 93.25 108 GLU A N 1
ATOM 755 C CA . GLU A 1 108 ? -1.369 19.709 -10.767 1.00 93.25 108 GLU A CA 1
ATOM 756 C C . GLU A 1 108 ? -2.428 18.649 -10.447 1.00 93.25 108 GLU A C 1
ATOM 758 O O . GLU A 1 108 ? -3.417 18.515 -11.168 1.00 93.25 108 GLU A O 1
ATOM 763 N N . LEU A 1 109 ? -2.202 17.866 -9.394 1.00 91.94 109 LEU A N 1
ATOM 764 C CA . LEU A 1 109 ? -3.097 16.799 -8.960 1.00 91.94 109 LEU A CA 1
ATOM 765 C C . LEU A 1 109 ? -3.434 16.978 -7.482 1.00 91.94 109 LEU A C 1
ATOM 767 O O . LEU A 1 109 ? -2.540 17.082 -6.646 1.00 91.94 109 LEU A O 1
ATOM 771 N N . THR A 1 110 ? -4.726 16.976 -7.162 1.00 91.44 110 THR A N 1
ATOM 772 C CA . THR A 1 110 ? -5.221 16.904 -5.784 1.00 91.44 110 THR A CA 1
ATOM 773 C C . THR A 1 110 ? -6.120 15.688 -5.633 1.00 91.44 110 THR A C 1
ATOM 775 O O . THR A 1 110 ? -7.074 15.534 -6.395 1.00 91.44 110 THR A O 1
ATOM 778 N N . THR A 1 111 ? -5.843 14.871 -4.623 1.00 89.62 111 THR A N 1
ATOM 779 C CA . THR A 1 111 ? -6.586 13.649 -4.314 1.00 89.62 111 THR A CA 1
ATOM 780 C C . THR A 1 111 ? -7.097 13.712 -2.880 1.00 89.62 111 THR A C 1
ATOM 782 O O . THR A 1 111 ? -6.309 13.924 -1.959 1.00 89.62 111 THR A O 1
ATOM 785 N N . ASP A 1 112 ? -8.404 13.519 -2.688 1.00 91.25 112 ASP A N 1
ATOM 786 C CA . ASP A 1 112 ? -9.042 13.403 -1.370 1.00 91.25 112 ASP A CA 1
ATOM 787 C C . ASP A 1 112 ? -9.683 12.013 -1.246 1.00 91.25 112 ASP A C 1
ATOM 789 O O . ASP A 1 112 ? -10.617 11.684 -1.980 1.00 91.25 112 ASP A O 1
ATOM 793 N N . GLY A 1 113 ? -9.134 11.177 -0.367 1.00 89.12 113 GLY A N 1
ATOM 794 C CA . GLY A 1 113 ? -9.628 9.838 -0.073 1.00 89.12 113 GLY A CA 1
ATOM 795 C C . GLY A 1 113 ? -10.191 9.764 1.337 1.00 89.12 113 GLY A C 1
ATOM 796 O O . GLY A 1 113 ? -9.484 10.030 2.301 1.00 89.12 113 GLY A O 1
ATOM 797 N N . ASN A 1 114 ? -11.448 9.351 1.474 1.00 90.81 114 ASN A N 1
ATOM 798 C CA . ASN A 1 114 ? -12.088 9.138 2.770 1.00 90.81 114 ASN A CA 1
ATOM 799 C C . ASN A 1 114 ? -12.750 7.756 2.802 1.00 90.81 114 ASN A C 1
ATOM 801 O O . ASN A 1 114 ? -13.576 7.451 1.942 1.00 90.81 114 ASN A O 1
ATOM 805 N N . ALA A 1 115 ? -12.409 6.933 3.793 1.00 90.00 115 ALA A N 1
ATOM 806 C CA . ALA A 1 115 ? -13.050 5.642 4.036 1.00 90.00 115 ALA A CA 1
ATOM 807 C C . ALA A 1 115 ? -13.376 5.476 5.523 1.00 90.00 115 ALA A C 1
ATOM 809 O O . ALA A 1 115 ? -12.500 5.580 6.386 1.00 90.00 115 ALA A O 1
ATOM 810 N N . GLN A 1 116 ? -14.645 5.205 5.840 1.00 93.50 116 GLN A N 1
ATOM 811 C CA . GLN A 1 116 ? -15.111 5.083 7.223 1.00 93.50 116 GLN A CA 1
ATOM 812 C C . GLN A 1 116 ? -16.007 3.860 7.418 1.00 93.50 116 GLN A C 1
ATOM 814 O O . GLN A 1 116 ? -17.095 3.784 6.850 1.00 93.50 116 GLN A O 1
ATOM 819 N N . ALA A 1 117 ? -15.570 2.930 8.268 1.00 91.06 117 ALA A N 1
ATOM 820 C CA . ALA A 1 117 ? -16.351 1.780 8.709 1.00 91.06 117 ALA A CA 1
ATOM 821 C C . ALA A 1 117 ? -16.652 1.913 10.206 1.00 91.06 117 ALA A C 1
ATOM 823 O O . ALA A 1 117 ? -15.746 1.881 11.035 1.00 91.06 117 ALA A O 1
ATOM 824 N N . LEU A 1 118 ? -17.925 2.078 10.565 1.00 91.88 118 LEU A N 1
ATOM 825 C CA . LEU A 1 118 ? -18.347 2.320 11.946 1.00 91.88 118 LEU A CA 1
ATOM 826 C C . LEU A 1 118 ? -19.420 1.298 12.348 1.00 91.88 118 LEU A C 1
ATOM 828 O O . LEU A 1 118 ? -20.451 1.186 11.684 1.00 91.88 118 LEU A O 1
ATOM 832 N N . THR A 1 119 ? -19.174 0.550 13.422 1.00 91.00 119 THR A N 1
ATOM 833 C CA . THR A 1 119 ? -20.149 -0.336 14.092 1.00 91.00 119 THR A CA 1
ATOM 834 C C . THR A 1 119 ? -20.366 0.053 15.557 1.00 91.00 119 THR A C 1
ATOM 836 O O . THR A 1 119 ? -21.316 -0.434 16.173 1.00 91.00 119 THR A O 1
ATOM 839 N N . GLY A 1 120 ? -19.496 0.919 16.094 1.00 90.31 120 GLY A N 1
ATOM 840 C CA . GLY A 1 120 ? -19.521 1.485 17.442 1.00 90.31 120 GLY A CA 1
ATOM 841 C C . GLY A 1 120 ? -20.429 2.707 17.608 1.00 90.31 120 GLY A C 1
ATOM 842 O O . GLY A 1 120 ? -21.408 2.870 16.884 1.00 90.31 120 GLY A O 1
ATOM 843 N N . GLU A 1 121 ? -20.098 3.563 18.579 1.00 93.31 121 GLU A N 1
ATOM 844 C CA . GLU A 1 121 ? -20.829 4.799 18.923 1.00 93.31 121 GLU A CA 1
ATOM 845 C C . GLU A 1 121 ? -22.313 4.563 19.296 1.00 93.31 121 GLU A C 1
ATOM 847 O O . GLU A 1 121 ? -23.182 5.418 19.103 1.00 93.31 121 GLU A O 1
ATOM 852 N N . ASN A 1 122 ? -22.626 3.387 19.851 1.00 89.62 122 ASN A N 1
ATOM 853 C CA . ASN A 1 122 ? -23.992 3.014 20.219 1.00 89.62 122 ASN A CA 1
ATOM 854 C C . ASN A 1 122 ? -24.345 3.442 21.644 1.00 89.62 122 ASN A C 1
ATOM 856 O O . ASN A 1 122 ? -23.485 3.474 22.526 1.00 89.62 122 ASN A O 1
ATOM 860 N N . LYS A 1 123 ? -25.638 3.691 21.894 1.00 91.88 123 LYS A N 1
ATOM 861 C CA . LYS A 1 123 ? -26.148 3.998 23.237 1.00 91.88 123 LYS A CA 1
ATOM 862 C C . LYS A 1 123 ? -27.305 3.082 23.653 1.00 91.88 123 LYS A C 1
ATOM 864 O O . LYS A 1 123 ? -28.361 3.108 23.019 1.00 91.88 123 LYS A O 1
ATOM 869 N N . ALA A 1 124 ? -27.145 2.341 24.752 1.00 87.31 124 ALA A N 1
ATOM 870 C CA . ALA A 1 124 ? -28.172 1.452 25.306 1.00 87.31 124 ALA A CA 1
ATOM 871 C C . ALA A 1 124 ? -28.584 1.841 26.736 1.00 87.31 124 ALA A C 1
ATOM 873 O O . ALA A 1 124 ? -27.738 2.096 27.589 1.00 87.31 124 ALA A O 1
ATOM 874 N N . GLU A 1 125 ? -29.889 1.849 27.011 1.00 88.44 125 GLU A N 1
ATOM 875 C CA . GLU A 1 125 ? -30.446 2.098 28.347 1.00 88.44 125 GLU A CA 1
ATOM 876 C C . GLU A 1 125 ? -31.228 0.858 28.821 1.00 88.44 125 GLU A C 1
ATOM 878 O O . GLU A 1 125 ? -32.166 0.413 28.160 1.00 88.44 125 GLU A O 1
ATOM 883 N N . GLY A 1 126 ? -30.808 0.266 29.943 1.00 79.75 126 GLY A N 1
ATOM 884 C CA . GLY A 1 126 ? -31.342 -0.988 30.495 1.00 79.75 126 GLY A CA 1
ATOM 885 C C . GLY A 1 126 ? -32.459 -0.819 31.529 1.00 79.75 126 GLY A C 1
ATOM 886 O O . GLY A 1 126 ? -33.260 -1.734 31.732 1.00 79.75 126 GLY A O 1
ATOM 887 N N . GLY A 1 127 ? -32.550 0.351 32.173 1.00 83.56 127 GLY A N 1
ATOM 888 C CA . GLY A 1 127 ? -33.432 0.544 33.329 1.00 83.56 127 GLY A CA 1
ATOM 889 C C . GLY A 1 127 ? -33.106 -0.470 34.430 1.00 83.56 127 GLY A C 1
ATOM 890 O O . GLY A 1 127 ? -31.945 -0.674 34.744 1.00 83.56 127 GLY A O 1
ATOM 891 N N . GLU A 1 128 ? -34.110 -1.150 34.986 1.00 82.75 128 GLU A N 1
ATOM 892 C CA . GLU A 1 128 ? -33.906 -2.237 35.968 1.00 82.75 128 GLU A CA 1
ATOM 893 C C . GLU A 1 128 ? -33.378 -3.552 35.345 1.00 82.75 128 GLU A C 1
ATOM 895 O O . GLU A 1 128 ? -33.115 -4.518 36.064 1.00 82.75 128 GLU A O 1
ATOM 900 N N . GLY A 1 129 ? -33.304 -3.638 34.011 1.00 81.94 129 GLY A N 1
ATOM 901 C CA . GLY A 1 129 ? -32.852 -4.813 33.265 1.00 81.94 129 GLY A CA 1
ATOM 902 C C . GLY A 1 129 ? -31.479 -4.616 32.621 1.00 81.94 129 GLY A C 1
ATOM 903 O O . GLY A 1 129 ? -30.921 -3.527 32.627 1.00 81.94 129 GLY A O 1
ATOM 904 N N . THR A 1 130 ? -30.932 -5.681 32.037 1.00 87.25 130 THR A N 1
ATOM 905 C CA . THR A 1 130 ? -29.596 -5.642 31.427 1.00 87.25 130 THR A CA 1
ATOM 906 C C . THR A 1 130 ? -29.553 -4.754 30.180 1.00 87.25 130 THR A C 1
ATOM 908 O O . THR A 1 130 ? -30.389 -4.908 29.289 1.00 87.25 130 THR A O 1
ATOM 911 N N . ALA A 1 131 ? -28.550 -3.879 30.080 1.00 91.38 131 ALA A N 1
ATOM 912 C CA . ALA A 1 131 ? -28.209 -3.185 28.841 1.00 91.38 131 ALA A CA 1
ATOM 913 C C . ALA A 1 131 ? -27.085 -3.933 28.111 1.00 91.38 131 ALA A C 1
ATOM 915 O O . ALA A 1 131 ? -26.014 -4.157 28.678 1.00 91.38 131 ALA A O 1
ATOM 916 N N . THR A 1 132 ? -27.302 -4.312 26.854 1.00 91.62 132 THR A N 1
ATOM 917 C CA . THR A 1 132 ? -26.317 -5.062 26.064 1.00 91.62 132 THR A CA 1
ATOM 918 C C . THR A 1 132 ? -25.999 -4.341 24.764 1.00 91.62 132 THR A C 1
ATOM 920 O O . THR A 1 132 ? -26.904 -3.968 24.020 1.00 91.62 132 THR A O 1
ATOM 923 N N . ILE A 1 133 ? -24.711 -4.176 24.475 1.00 91.38 133 ILE A N 1
ATOM 924 C CA . ILE A 1 133 ? -24.200 -3.724 23.183 1.00 91.38 133 ILE A CA 1
ATOM 925 C C . ILE A 1 133 ? -23.202 -4.767 22.689 1.00 91.38 133 ILE A C 1
ATOM 927 O O . ILE A 1 133 ? -22.194 -5.009 23.343 1.00 91.38 133 ILE A O 1
ATOM 931 N N . GLY A 1 134 ? -23.473 -5.368 21.536 1.00 92.00 134 GLY A N 1
ATOM 932 C CA . GLY A 1 134 ? -22.502 -6.169 20.798 1.00 92.00 134 GLY A CA 1
ATOM 933 C C . GLY A 1 134 ? -22.229 -5.526 19.447 1.00 92.00 134 GLY A C 1
ATOM 934 O O . GLY A 1 134 ? -23.172 -5.296 18.689 1.00 92.00 134 GLY A O 1
ATOM 935 N N . THR A 1 135 ? -20.973 -5.229 19.125 1.00 93.75 135 THR A N 1
ATOM 936 C CA . THR A 1 135 ? -20.616 -4.672 17.815 1.00 93.75 135 THR A CA 1
ATOM 937 C C . THR A 1 135 ? -19.849 -5.668 16.960 1.00 93.75 135 THR A C 1
ATOM 939 O O . THR A 1 135 ? -18.993 -6.407 17.441 1.00 93.75 135 THR A O 1
ATOM 942 N N . GLY A 1 136 ? -20.172 -5.709 15.667 1.00 87.88 136 GLY A N 1
ATOM 943 C CA . GLY A 1 136 ? -19.396 -6.454 14.682 1.00 87.88 136 GLY A CA 1
ATOM 944 C C . GLY A 1 136 ? -18.063 -5.774 14.362 1.00 87.88 136 GLY A C 1
ATOM 945 O O . GLY A 1 136 ? -17.756 -4.691 14.864 1.00 87.88 136 GLY A O 1
ATOM 946 N N . LYS A 1 137 ? -17.276 -6.398 13.481 1.00 87.69 137 LYS A N 1
ATOM 947 C CA . LYS A 1 137 ? -15.976 -5.864 13.040 1.00 87.69 137 LYS A CA 1
ATOM 948 C C . LYS A 1 137 ? -16.144 -4.597 12.197 1.00 87.69 137 LYS A C 1
ATOM 950 O O . LYS A 1 137 ? -17.118 -4.484 11.453 1.00 87.69 137 LYS A O 1
ATOM 955 N N . ALA A 1 138 ? -15.167 -3.699 12.243 1.00 89.19 138 ALA A N 1
ATOM 956 C CA . ALA A 1 138 ? -15.062 -2.560 11.333 1.00 89.19 138 ALA A CA 1
ATOM 957 C C . ALA A 1 138 ? -13.789 -2.685 10.489 1.00 89.19 138 ALA A C 1
ATOM 959 O O . ALA A 1 138 ? -12.699 -2.793 11.043 1.00 89.19 138 ALA A O 1
ATOM 960 N N . ILE A 1 139 ? -13.914 -2.674 9.161 1.00 85.12 139 ILE A N 1
ATOM 961 C CA . ILE A 1 139 ? -12.778 -2.770 8.231 1.00 85.12 139 ILE A CA 1
ATOM 962 C C . ILE A 1 139 ? -12.819 -1.575 7.281 1.00 85.12 139 ILE A C 1
ATOM 964 O O . ILE A 1 139 ? -13.765 -1.438 6.514 1.00 85.12 139 ILE A O 1
ATOM 968 N N . SER A 1 140 ?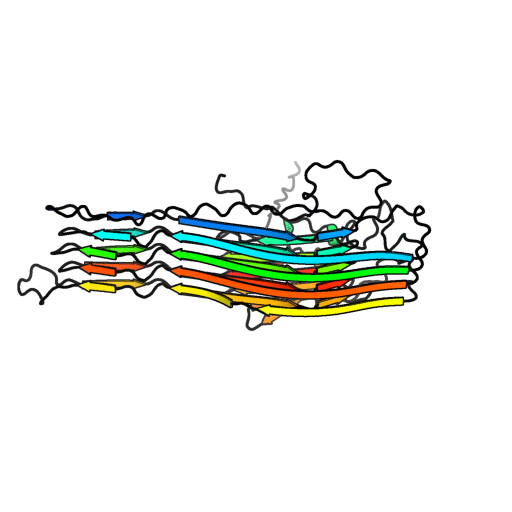 -11.810 -0.715 7.320 1.00 87.62 140 SER A N 1
ATOM 969 C CA . SER A 1 140 ? -11.707 0.464 6.467 1.00 87.62 140 SER A CA 1
ATOM 970 C C . SER A 1 140 ? -10.365 0.492 5.741 1.00 87.62 140 SER A C 1
ATOM 972 O O . SER A 1 140 ? -9.319 0.415 6.384 1.00 87.62 140 SER A O 1
ATOM 974 N N . THR A 1 141 ? -10.375 0.596 4.415 1.00 84.38 141 THR A N 1
ATOM 975 C CA . THR A 1 141 ? -9.156 0.622 3.593 1.00 84.38 141 THR A CA 1
ATOM 976 C C . THR A 1 141 ? -9.183 1.770 2.581 1.00 84.38 141 THR A C 1
ATOM 978 O O . THR A 1 141 ? -10.234 2.102 2.032 1.00 84.38 141 THR A O 1
ATOM 981 N N . ALA A 1 142 ? -8.032 2.393 2.330 1.00 87.19 142 ALA A N 1
ATOM 982 C CA . ALA A 1 142 ? -7.853 3.391 1.283 1.00 87.19 142 ALA A CA 1
ATOM 983 C C . ALA A 1 142 ? -6.578 3.146 0.482 1.00 87.19 142 ALA A C 1
ATOM 985 O O . ALA A 1 142 ? -5.496 3.000 1.048 1.00 87.19 142 ALA A O 1
ATOM 986 N N . SER A 1 143 ? -6.707 3.198 -0.834 1.00 83.12 143 SER A N 1
ATOM 987 C CA . SER A 1 143 ? -5.633 2.914 -1.774 1.00 83.12 143 SER A CA 1
ATOM 988 C C . SER A 1 143 ? -5.571 4.043 -2.787 1.00 83.12 143 SER A C 1
ATOM 990 O O . SER A 1 143 ? -6.542 4.306 -3.486 1.00 83.12 143 SER A O 1
ATOM 992 N N . VAL A 1 144 ? -4.455 4.761 -2.841 1.00 87.75 144 VAL A N 1
ATOM 993 C CA . VAL A 1 144 ? -4.263 5.891 -3.751 1.00 87.75 144 VAL A CA 1
ATOM 994 C C . VAL A 1 144 ? -3.053 5.627 -4.628 1.00 87.75 144 VAL A C 1
ATOM 996 O O . VAL A 1 144 ? -1.948 5.442 -4.127 1.00 87.75 144 VAL A O 1
ATOM 999 N N . LEU A 1 145 ? -3.249 5.657 -5.940 1.00 88.06 145 LEU A N 1
ATOM 1000 C CA . LEU A 1 145 ? -2.197 5.575 -6.938 1.00 88.06 145 LEU A CA 1
ATOM 1001 C C . LEU A 1 145 ? -2.225 6.843 -7.778 1.00 88.06 145 LEU A C 1
ATOM 1003 O O . LEU A 1 145 ? -3.204 7.118 -8.458 1.00 88.06 145 LEU A O 1
ATOM 1007 N N . ASN A 1 146 ? -1.130 7.587 -7.777 1.00 89.31 146 ASN A N 1
ATOM 1008 C CA . ASN A 1 146 ? -0.946 8.736 -8.644 1.00 89.31 146 ASN A CA 1
ATOM 1009 C C . ASN A 1 146 ? 0.216 8.461 -9.590 1.00 89.31 146 ASN A C 1
ATOM 1011 O O . ASN A 1 146 ? 1.357 8.346 -9.150 1.00 89.31 146 ASN A O 1
ATOM 1015 N N . VAL A 1 147 ? -0.069 8.384 -10.884 1.00 90.19 147 VAL A N 1
ATOM 1016 C CA . VAL A 1 147 ? 0.916 8.301 -11.963 1.00 90.19 147 VAL A CA 1
ATOM 1017 C C . VAL A 1 147 ? 0.869 9.619 -12.725 1.00 90.19 147 VAL A C 1
ATOM 1019 O O . VAL A 1 147 ? -0.051 9.872 -13.496 1.00 90.19 147 VAL A O 1
ATOM 1022 N N . VAL A 1 148 ? 1.842 10.493 -12.480 1.00 92.38 148 VAL A N 1
ATOM 1023 C CA . VAL A 1 148 ? 1.847 11.878 -12.963 1.00 92.38 148 VAL A CA 1
ATOM 1024 C C . VAL A 1 148 ? 3.104 12.148 -13.776 1.00 92.38 148 VAL A C 1
ATOM 1026 O O . VAL A 1 148 ? 4.209 11.864 -13.317 1.00 92.38 148 VAL A O 1
ATOM 1029 N N . ASN A 1 149 ? 2.953 12.737 -14.964 1.00 91.94 149 ASN A N 1
ATOM 1030 C CA . ASN A 1 149 ? 4.058 13.101 -15.855 1.00 91.94 149 ASN A CA 1
ATOM 1031 C C . ASN A 1 149 ? 5.003 11.910 -16.108 1.00 91.94 149 ASN A C 1
ATOM 1033 O O . ASN A 1 149 ? 6.198 11.969 -15.807 1.00 91.94 149 ASN A O 1
ATOM 1037 N N . THR A 1 150 ? 4.456 10.794 -16.596 1.00 89.88 150 THR A N 1
ATOM 1038 C CA . THR A 1 150 ? 5.249 9.595 -16.900 1.00 89.88 150 THR A CA 1
ATOM 1039 C C . THR A 1 150 ? 5.528 9.511 -18.396 1.00 89.88 150 THR A C 1
ATOM 1041 O O . THR A 1 150 ? 4.612 9.344 -19.195 1.00 89.88 150 THR A O 1
ATOM 1044 N N . ASN A 1 151 ? 6.795 9.596 -18.792 1.00 87.50 151 ASN A N 1
ATOM 1045 C CA . ASN A 1 151 ? 7.211 9.473 -20.185 1.00 87.50 151 ASN A CA 1
ATOM 1046 C C . ASN A 1 151 ? 7.825 8.096 -20.431 1.00 87.50 151 ASN A C 1
ATOM 1048 O O . ASN A 1 151 ? 8.795 7.703 -19.786 1.00 87.50 151 ASN A O 1
ATOM 1052 N N . LEU A 1 152 ? 7.262 7.370 -21.389 1.00 85.94 152 LEU A N 1
ATOM 1053 C CA . LEU A 1 152 ? 7.660 6.032 -21.800 1.00 85.94 152 LEU A CA 1
ATOM 1054 C C . LEU A 1 152 ? 8.176 6.097 -23.237 1.00 85.94 152 LEU A C 1
ATOM 1056 O O . LEU A 1 152 ? 7.398 6.127 -24.190 1.00 85.94 152 LEU A O 1
ATOM 1060 N N . PHE A 1 153 ? 9.491 6.099 -23.411 1.00 81.69 153 PHE A N 1
ATOM 1061 C CA . PHE A 1 153 ? 10.134 6.036 -24.718 1.00 81.69 153 PHE A CA 1
ATOM 1062 C C . PHE A 1 153 ? 10.700 4.638 -24.942 1.00 81.69 153 PHE A C 1
ATOM 1064 O O . PHE A 1 153 ? 11.601 4.225 -24.211 1.00 81.69 153 PHE A O 1
ATOM 1071 N N . ASN A 1 154 ? 10.179 3.902 -25.928 1.00 77.31 154 ASN A N 1
ATOM 1072 C CA . ASN A 1 154 ? 10.592 2.520 -26.214 1.00 77.31 154 ASN A CA 1
ATOM 1073 C C . ASN A 1 154 ? 10.664 1.636 -24.951 1.00 77.31 154 ASN A C 1
ATOM 1075 O O . ASN A 1 154 ? 11.656 0.948 -24.738 1.00 77.31 154 ASN A O 1
ATOM 1079 N N . SER A 1 155 ? 9.683 1.772 -24.055 1.00 80.75 155 SER A N 1
ATOM 1080 C CA . SER A 1 155 ? 9.693 1.168 -22.717 1.00 80.75 155 SER A CA 1
ATOM 1081 C C . SER A 1 155 ? 8.398 0.410 -22.429 1.00 80.75 155 SER A C 1
ATOM 1083 O O . SER A 1 155 ? 7.310 0.842 -22.838 1.00 80.75 155 SER A O 1
ATOM 1085 N N . ASP A 1 156 ? 8.531 -0.688 -21.688 1.00 81.12 156 ASP A N 1
ATOM 1086 C CA . ASP A 1 156 ? 7.484 -1.662 -21.378 1.00 81.12 156 ASP A CA 1
ATOM 1087 C C . ASP A 1 156 ? 7.570 -2.088 -19.913 1.00 81.12 156 ASP A C 1
ATOM 1089 O O . ASP A 1 156 ? 8.650 -2.151 -19.332 1.00 81.12 156 ASP A O 1
ATOM 1093 N N . GLY A 1 157 ? 6.433 -2.345 -19.277 1.00 83.12 157 GLY A N 1
ATOM 1094 C CA . GLY A 1 157 ? 6.446 -2.705 -17.870 1.00 83.12 157 GLY A CA 1
ATOM 1095 C C . GLY A 1 157 ? 5.093 -2.694 -17.196 1.00 83.12 157 GLY A C 1
ATOM 1096 O O . GLY A 1 157 ? 4.094 -2.269 -17.776 1.00 83.12 157 GLY A O 1
ATOM 1097 N N . LEU A 1 158 ? 5.109 -3.142 -15.944 1.00 84.50 158 LEU A N 1
ATOM 1098 C CA . LEU A 1 158 ? 3.932 -3.348 -15.113 1.00 84.50 158 LEU A CA 1
ATOM 1099 C C . LEU A 1 158 ? 4.088 -2.634 -13.768 1.00 84.50 158 LEU A C 1
ATOM 1101 O O . LEU A 1 158 ? 5.171 -2.627 -13.174 1.00 84.50 158 LEU A O 1
ATOM 1105 N N . ILE A 1 159 ? 2.997 -2.044 -13.284 1.00 82.00 159 ILE A N 1
ATOM 1106 C CA . ILE A 1 159 ? 2.887 -1.477 -11.938 1.00 82.00 159 ILE A CA 1
ATOM 1107 C C . ILE A 1 159 ? 1.749 -2.212 -11.232 1.00 82.00 159 ILE A C 1
ATOM 1109 O O . ILE A 1 159 ? 0.598 -2.131 -11.649 1.00 82.00 159 ILE A O 1
ATOM 1113 N N . LEU A 1 160 ? 2.097 -2.945 -10.179 1.00 81.12 160 LEU A N 1
ATOM 1114 C CA . LEU A 1 160 ? 1.197 -3.725 -9.343 1.00 81.12 160 LEU A CA 1
ATOM 1115 C C . LEU A 1 160 ? 1.003 -3.014 -8.011 1.00 81.12 160 LEU A C 1
ATOM 1117 O O . LEU A 1 160 ? 1.976 -2.718 -7.313 1.00 81.12 160 LEU A O 1
ATOM 1121 N N . PHE A 1 161 ? -0.249 -2.792 -7.637 1.00 73.44 161 PHE A N 1
ATOM 1122 C CA . PHE A 1 161 ? -0.617 -2.258 -6.336 1.00 73.44 161 PHE A CA 1
ATOM 1123 C C . PHE A 1 161 ? -1.714 -3.131 -5.743 1.00 73.44 161 PHE A C 1
ATOM 1125 O O . PHE A 1 161 ? -2.812 -3.200 -6.284 1.00 73.44 161 PHE A O 1
ATOM 1132 N N . LEU A 1 162 ? -1.383 -3.863 -4.684 1.00 74.94 162 LEU A N 1
ATOM 1133 C CA . LEU A 1 162 ? -2.178 -4.983 -4.204 1.00 74.94 162 LEU A CA 1
ATOM 1134 C C . LEU A 1 162 ? -2.399 -4.863 -2.698 1.00 74.94 162 LEU A C 1
ATOM 1136 O O . LEU A 1 162 ? -1.444 -4.807 -1.927 1.00 74.94 162 LEU A O 1
ATOM 1140 N N . ASP A 1 163 ? -3.660 -4.910 -2.282 1.00 68.62 163 ASP A N 1
ATOM 1141 C CA . ASP A 1 163 ? -4.044 -4.964 -0.871 1.00 68.62 163 ASP A CA 1
ATOM 1142 C C . ASP A 1 163 ? -4.868 -6.244 -0.623 1.00 68.62 163 ASP A C 1
ATOM 1144 O O . ASP A 1 163 ? -6.095 -6.183 -0.498 1.00 68.62 163 ASP A O 1
ATOM 1148 N N . PRO A 1 164 ? -4.226 -7.432 -0.663 1.00 62.53 164 PRO A N 1
ATOM 1149 C CA . PRO A 1 164 ? -4.919 -8.708 -0.508 1.00 62.53 164 PRO A CA 1
ATOM 1150 C C . PRO A 1 164 ? -5.639 -8.802 0.842 1.00 62.53 164 PRO A C 1
ATOM 1152 O O . PRO A 1 164 ? -5.181 -8.262 1.855 1.00 62.53 164 PRO A O 1
ATOM 1155 N N . ALA A 1 165 ? -6.777 -9.501 0.865 1.00 56.94 165 ALA A N 1
ATOM 1156 C CA . ALA A 1 165 ? -7.504 -9.727 2.104 1.00 56.94 165 ALA A CA 1
ATOM 1157 C C . ALA A 1 165 ? -6.705 -10.656 3.038 1.00 56.94 165 ALA A C 1
ATOM 1159 O O . ALA A 1 165 ? -5.815 -11.395 2.615 1.00 56.94 165 ALA A O 1
ATOM 1160 N N . THR A 1 166 ? -7.047 -10.627 4.329 1.00 55.91 166 THR A N 1
ATOM 1161 C CA . THR A 1 166 ? -6.475 -11.519 5.355 1.00 55.91 166 THR A CA 1
ATOM 1162 C C . THR A 1 166 ? -6.473 -12.982 4.883 1.00 55.91 166 THR A C 1
ATOM 1164 O O . THR A 1 166 ? -7.531 -13.592 4.742 1.00 55.91 166 THR A O 1
ATOM 1167 N N . GLY A 1 167 ? -5.282 -13.556 4.673 1.00 52.22 167 GLY A N 1
ATOM 1168 C CA . GLY A 1 167 ? -5.099 -14.970 4.314 1.00 52.22 167 GLY A CA 1
ATOM 1169 C C . GLY A 1 167 ? -5.009 -15.296 2.816 1.00 52.22 167 GLY A C 1
ATOM 1170 O O . GLY A 1 167 ? -4.902 -16.475 2.477 1.00 52.22 167 GLY A O 1
ATOM 1171 N N . ASP A 1 168 ? -5.023 -14.304 1.922 1.00 64.25 168 ASP A N 1
ATOM 1172 C CA . ASP A 1 168 ? -4.797 -14.543 0.492 1.00 64.25 168 ASP A CA 1
ATOM 1173 C C . ASP A 1 168 ? -3.315 -14.843 0.187 1.00 64.25 168 ASP A C 1
ATOM 1175 O O . ASP A 1 168 ? -2.391 -14.337 0.828 1.00 64.25 168 ASP A O 1
ATOM 1179 N N . THR A 1 169 ? -3.079 -15.693 -0.817 1.00 71.44 169 THR A N 1
ATOM 1180 C CA . THR A 1 169 ? -1.729 -16.053 -1.286 1.00 71.44 169 THR A CA 1
ATOM 1181 C C . THR A 1 169 ? -1.284 -15.061 -2.358 1.00 71.44 169 THR A C 1
ATOM 1183 O O . THR A 1 169 ? -2.047 -14.794 -3.284 1.00 71.44 169 THR A O 1
ATOM 1186 N N . PHE A 1 170 ? -0.054 -14.547 -2.280 1.00 84.94 170 PHE A N 1
ATOM 1187 C CA . PHE A 1 170 ? 0.506 -13.705 -3.339 1.00 84.94 170 PHE A CA 1
ATOM 1188 C C . PHE A 1 170 ? 1.541 -14.473 -4.162 1.00 84.94 170 PHE A C 1
ATOM 1190 O O . PHE A 1 170 ? 2.579 -14.890 -3.639 1.00 84.94 170 PHE A O 1
ATOM 1197 N N . ASP A 1 171 ? 1.272 -14.607 -5.462 1.00 89.25 171 ASP A N 1
ATOM 1198 C CA . ASP A 1 171 ? 2.177 -15.229 -6.422 1.00 89.25 171 ASP A CA 1
ATOM 1199 C C . ASP A 1 171 ? 2.455 -14.306 -7.610 1.00 89.25 171 ASP A C 1
ATOM 1201 O O . ASP A 1 171 ? 1.629 -14.099 -8.495 1.00 89.25 171 ASP A O 1
ATOM 1205 N N . LEU A 1 172 ? 3.668 -13.755 -7.653 1.00 88.75 172 LEU A N 1
ATOM 1206 C CA . LEU A 1 172 ? 4.098 -12.871 -8.733 1.00 88.75 172 LEU A CA 1
ATOM 1207 C C . LEU A 1 172 ? 4.263 -13.616 -10.075 1.00 88.75 172 LEU A C 1
ATOM 1209 O O . LEU A 1 172 ? 4.413 -12.978 -11.114 1.00 88.75 172 LEU A O 1
ATOM 1213 N N . ARG A 1 173 ? 4.245 -14.956 -10.079 1.00 87.50 173 ARG A N 1
ATOM 1214 C CA . ARG A 1 173 ? 4.298 -15.772 -11.304 1.00 87.50 173 ARG A CA 1
ATOM 1215 C C . ARG A 1 173 ? 2.971 -15.799 -12.057 1.00 87.50 173 ARG A C 1
ATOM 1217 O O . ARG A 1 173 ? 2.970 -16.197 -13.218 1.00 87.50 173 ARG A O 1
ATOM 1224 N N . ASP A 1 174 ? 1.882 -15.381 -11.420 1.00 87.81 174 ASP A N 1
ATOM 1225 C CA . ASP A 1 174 ? 0.571 -15.283 -12.066 1.00 87.81 174 ASP A CA 1
ATOM 1226 C C . ASP A 1 174 ? 0.500 -14.096 -13.044 1.00 87.81 174 ASP A C 1
ATOM 1228 O O . ASP A 1 174 ? -0.424 -14.004 -13.852 1.00 87.81 174 ASP A O 1
ATOM 1232 N N . PHE A 1 175 ? 1.499 -13.207 -13.010 1.00 86.19 175 PHE A N 1
ATOM 1233 C CA . PHE A 1 175 ? 1.619 -12.063 -13.906 1.00 86.19 175 PHE A CA 1
ATOM 1234 C C . PHE A 1 175 ? 2.552 -12.360 -15.081 1.00 86.19 175 PHE A C 1
ATOM 1236 O O . PHE A 1 175 ? 3.597 -12.999 -14.932 1.00 86.19 175 PHE A O 1
ATOM 1243 N N . ASP A 1 176 ? 2.197 -11.838 -16.255 1.00 84.88 176 ASP A N 1
ATOM 1244 C CA . ASP A 1 176 ? 3.043 -11.939 -17.438 1.00 84.88 176 ASP A CA 1
ATOM 1245 C C . ASP A 1 176 ? 4.262 -11.016 -17.310 1.00 84.88 176 ASP A C 1
ATOM 1247 O O . ASP A 1 176 ? 4.156 -9.794 -17.398 1.00 84.88 176 ASP A O 1
ATOM 1251 N N . LEU A 1 177 ? 5.429 -11.623 -17.091 1.00 85.50 177 LEU A N 1
ATOM 1252 C CA . LEU A 1 177 ? 6.729 -10.951 -17.042 1.00 85.50 177 LEU A CA 1
ATOM 1253 C C . LEU A 1 177 ? 7.605 -11.298 -18.258 1.00 85.50 177 LEU A C 1
ATOM 1255 O O . LEU A 1 177 ? 8.818 -11.074 -18.228 1.00 85.50 177 LEU A O 1
ATOM 1259 N N . SER A 1 178 ? 7.018 -11.870 -19.317 1.00 80.62 178 SER A N 1
ATOM 1260 C CA . SER A 1 178 ? 7.739 -12.255 -20.538 1.00 80.62 178 SER A CA 1
ATOM 1261 C C . SER A 1 178 ? 8.342 -11.053 -21.267 1.00 80.62 178 SER A C 1
ATOM 1263 O O . SER A 1 178 ? 9.414 -11.191 -21.849 1.00 80.62 178 SER A O 1
ATOM 1265 N N . TYR A 1 179 ? 7.757 -9.856 -21.125 1.00 77.75 179 TYR A N 1
ATOM 1266 C CA . TYR A 1 179 ? 8.244 -8.591 -21.699 1.00 77.75 179 TYR A CA 1
ATOM 1267 C C . TYR A 1 179 ? 9.653 -8.172 -21.234 1.00 77.75 179 TYR A C 1
ATOM 1269 O O . TYR A 1 179 ? 10.235 -7.229 -21.768 1.00 77.75 179 TYR A O 1
ATOM 1277 N N . PHE A 1 180 ? 10.233 -8.828 -20.224 1.00 78.12 180 PHE A N 1
ATOM 1278 C CA . PHE A 1 180 ? 11.653 -8.655 -19.899 1.00 78.12 180 PHE A CA 1
ATOM 1279 C C . PHE A 1 180 ? 12.594 -9.357 -20.892 1.00 78.12 180 PHE A C 1
ATOM 1281 O O . PHE A 1 180 ? 13.781 -9.034 -20.896 1.00 78.12 180 PHE A O 1
ATOM 1288 N N . PHE A 1 181 ? 12.094 -10.304 -21.696 1.00 74.69 181 PHE A N 1
ATOM 1289 C CA . PHE A 1 181 ? 12.898 -11.191 -22.550 1.00 74.69 181 PHE A CA 1
ATOM 1290 C C . PHE A 1 181 ? 12.343 -11.379 -23.971 1.00 74.69 181 PHE A C 1
ATOM 1292 O O . PHE A 1 181 ? 13.115 -11.582 -24.900 1.00 74.69 181 PHE A O 1
ATOM 1299 N N . GLU A 1 182 ? 11.023 -11.349 -24.160 1.00 60.09 182 GLU A N 1
ATOM 1300 C CA . GLU A 1 182 ? 10.363 -11.477 -25.462 1.00 60.09 182 GLU A CA 1
ATOM 1301 C C . GLU A 1 182 ? 9.871 -10.096 -25.906 1.00 60.09 182 GLU A C 1
ATOM 1303 O O . GLU A 1 182 ? 9.081 -9.474 -25.203 1.00 60.09 182 GLU A O 1
ATOM 1308 N N . GLU A 1 183 ? 10.376 -9.585 -27.039 1.00 53.56 183 GLU A N 1
ATOM 1309 C CA . GLU A 1 183 ? 9.958 -8.296 -27.643 1.00 53.56 183 GLU A CA 1
ATOM 1310 C C . GLU A 1 183 ? 10.035 -7.068 -26.703 1.00 53.56 183 GLU A C 1
ATOM 1312 O O . GLU A 1 183 ? 9.461 -6.018 -26.987 1.00 53.56 183 GLU A O 1
ATOM 1317 N N . GLY A 1 184 ? 10.769 -7.198 -25.593 1.00 50.59 184 GLY A N 1
ATOM 1318 C CA . GLY A 1 184 ? 10.873 -6.220 -24.518 1.00 50.59 184 GLY A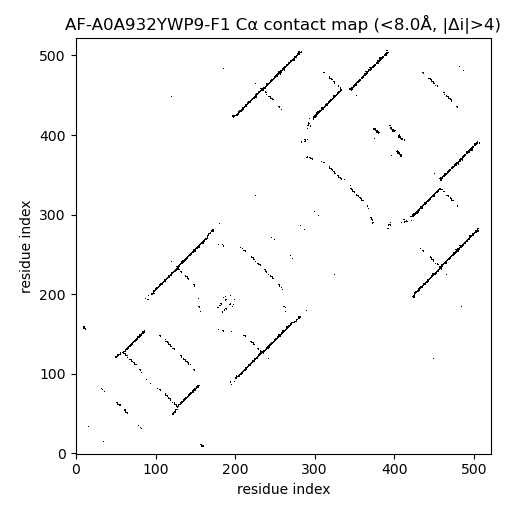 CA 1
ATOM 1319 C C . GLY A 1 184 ? 11.522 -4.892 -24.898 1.00 50.59 184 GLY A C 1
ATOM 1320 O O . GLY A 1 184 ? 12.095 -4.715 -25.974 1.00 50.59 184 GLY A O 1
ATOM 1321 N N . ALA A 1 185 ? 11.488 -3.939 -23.967 1.00 48.84 185 ALA A N 1
ATOM 1322 C CA . ALA A 1 185 ? 12.058 -2.611 -24.151 1.00 48.84 185 ALA A CA 1
ATOM 1323 C C . ALA A 1 185 ? 13.576 -2.653 -24.409 1.00 48.84 185 ALA A C 1
ATOM 1325 O O . ALA A 1 185 ? 14.385 -2.733 -23.487 1.00 48.84 185 ALA A O 1
ATOM 1326 N N . GLY A 1 186 ? 13.951 -2.578 -25.687 1.00 50.44 186 GLY A N 1
ATOM 1327 C CA . GLY A 1 186 ? 15.339 -2.649 -26.151 1.00 50.44 186 GLY A CA 1
ATOM 1328 C C . GLY A 1 186 ? 15.757 -3.988 -26.757 1.00 50.44 186 GLY A C 1
ATOM 1329 O O . GLY A 1 186 ? 16.852 -4.062 -27.315 1.00 50.44 186 GLY A O 1
ATOM 1330 N N . GLU A 1 187 ? 14.898 -5.006 -26.731 1.00 44.66 187 GLU A N 1
ATOM 1331 C CA . GLU A 1 187 ? 15.100 -6.283 -27.423 1.00 44.66 187 GLU A CA 1
ATOM 1332 C C . GLU A 1 187 ? 14.654 -6.166 -28.892 1.00 44.66 187 GLU A C 1
ATOM 1334 O O . GLU A 1 187 ? 13.622 -5.574 -29.212 1.00 44.66 187 GLU A O 1
ATOM 1339 N N . SER A 1 188 ? 15.440 -6.721 -29.818 1.00 37.47 188 SER A N 1
ATOM 1340 C CA . SER A 1 188 ? 15.048 -6.816 -31.230 1.00 37.47 188 SER A CA 1
ATOM 1341 C C . SER A 1 188 ? 14.190 -8.072 -31.423 1.00 37.47 188 SER A C 1
ATOM 1343 O O . SER A 1 188 ? 14.654 -9.152 -31.053 1.00 37.47 188 SER A O 1
ATOM 1345 N N . PRO A 1 189 ? 12.984 -8.000 -32.024 1.00 42.56 189 PRO A N 1
ATOM 1346 C CA . PRO A 1 189 ? 12.161 -9.184 -32.249 1.00 42.56 189 PRO A CA 1
ATOM 1347 C C . PRO A 1 189 ? 12.926 -10.209 -33.089 1.00 42.56 189 PRO A C 1
ATOM 1349 O O . PRO A 1 189 ? 13.376 -9.901 -34.197 1.00 42.56 189 PRO A O 1
ATOM 1352 N N . THR A 1 190 ? 13.026 -11.449 -32.612 1.00 41.94 190 THR A N 1
ATOM 1353 C CA . THR A 1 190 ? 13.742 -12.537 -33.305 1.00 41.94 190 THR A CA 1
ATOM 1354 C C . THR A 1 190 ? 13.100 -12.940 -34.640 1.00 41.94 190 THR A C 1
ATOM 1356 O O . THR A 1 190 ? 13.690 -13.718 -35.389 1.00 41.94 190 THR A O 1
ATOM 1359 N N . GLN A 1 191 ? 11.933 -12.378 -34.992 1.00 41.16 191 GLN A N 1
ATOM 1360 C CA . GLN A 1 191 ? 11.234 -12.672 -36.245 1.00 41.16 191 GLN A CA 1
ATOM 1361 C C . GLN A 1 191 ? 11.102 -11.484 -37.222 1.00 41.16 191 GLN A C 1
ATOM 1363 O O . GLN A 1 191 ? 11.017 -11.730 -38.424 1.00 41.16 191 GLN A O 1
ATOM 1368 N N . PHE A 1 192 ? 11.164 -10.222 -36.764 1.00 43.41 192 PHE A N 1
ATOM 1369 C CA . PHE A 1 192 ? 11.097 -9.025 -37.634 1.00 43.41 192 PHE A CA 1
ATOM 1370 C C . PHE A 1 192 ? 12.004 -7.842 -37.215 1.00 43.41 192 PHE A C 1
ATOM 1372 O O . PHE A 1 192 ? 11.837 -6.727 -37.699 1.00 43.41 192 PHE A O 1
ATOM 1379 N N . GLY A 1 193 ? 13.021 -8.088 -36.385 1.00 48.12 193 GLY A N 1
ATOM 1380 C CA . GLY A 1 193 ? 14.373 -7.548 -36.553 1.00 48.12 193 GLY A CA 1
ATOM 1381 C C . GLY A 1 193 ? 14.640 -6.046 -36.452 1.00 48.12 193 GLY A C 1
ATOM 1382 O O . GLY A 1 193 ? 15.734 -5.672 -36.866 1.00 48.12 193 GLY A O 1
ATOM 1383 N N . CYS A 1 194 ? 13.739 -5.199 -35.932 1.00 47.22 194 CYS A N 1
ATOM 1384 C CA . CYS A 1 194 ? 14.007 -3.759 -35.841 1.00 47.22 194 CYS A CA 1
ATOM 1385 C C . CYS A 1 194 ? 13.383 -3.019 -34.649 1.00 47.22 194 CYS A C 1
ATOM 1387 O O . CYS A 1 194 ? 12.168 -3.007 -34.497 1.00 47.22 194 CYS A O 1
ATOM 1389 N N . THR A 1 195 ? 14.217 -2.308 -33.874 1.00 50.62 195 THR A N 1
ATOM 1390 C CA . THR A 1 195 ? 13.815 -1.324 -32.849 1.00 50.62 195 THR A CA 1
ATOM 1391 C C . THR A 1 195 ? 14.258 0.089 -33.249 1.00 50.62 195 THR A C 1
ATOM 1393 O O . THR A 1 195 ? 15.092 0.261 -34.144 1.00 50.62 195 THR A O 1
ATOM 1396 N N . ILE A 1 196 ? 13.757 1.118 -32.550 1.00 51.84 196 ILE A N 1
ATOM 1397 C CA . ILE A 1 196 ? 14.216 2.514 -32.702 1.00 51.84 196 ILE A CA 1
ATOM 1398 C C . ILE A 1 196 ? 15.735 2.669 -32.518 1.00 51.84 196 ILE A C 1
ATOM 1400 O O . ILE A 1 196 ? 16.335 3.599 -33.040 1.00 51.84 196 ILE A O 1
ATOM 1404 N N . LEU A 1 197 ? 16.376 1.741 -31.810 1.00 52.06 197 LEU A N 1
ATOM 1405 C CA . LEU A 1 197 ? 17.798 1.787 -31.481 1.00 52.06 197 LEU A CA 1
ATOM 1406 C C . LEU A 1 197 ? 18.664 0.927 -32.409 1.00 52.06 197 LEU A C 1
ATOM 1408 O O . LEU A 1 197 ? 19.819 1.274 -32.655 1.00 52.06 197 LEU A O 1
ATOM 1412 N N . THR A 1 198 ? 18.112 -0.160 -32.952 1.00 51.84 198 THR A N 1
ATOM 1413 C CA . THR A 1 198 ? 18.845 -1.098 -33.818 1.00 51.84 198 THR A CA 1
ATOM 1414 C C . THR A 1 198 ? 18.643 -0.832 -35.311 1.00 51.84 198 THR A C 1
ATOM 1416 O O . THR A 1 198 ? 19.523 -1.157 -36.103 1.00 51.84 198 THR A O 1
ATOM 1419 N N . CYS A 1 199 ? 17.535 -0.195 -35.716 1.00 49.16 199 CYS A N 1
ATOM 1420 C CA . CYS A 1 199 ? 17.197 0.000 -37.133 1.00 49.16 199 CYS A CA 1
ATOM 1421 C C . CYS A 1 199 ? 17.035 1.444 -37.606 1.00 49.16 199 CYS A C 1
ATOM 1423 O O . CYS A 1 199 ? 16.817 1.671 -38.801 1.00 49.16 199 CYS A O 1
ATOM 1425 N N . LEU A 1 200 ? 17.194 2.436 -36.728 1.00 53.22 200 LEU A N 1
ATOM 1426 C CA . LEU A 1 200 ? 17.407 3.796 -37.204 1.00 53.22 200 LEU A CA 1
ATOM 1427 C C . LEU A 1 200 ? 18.820 3.904 -37.796 1.00 53.22 200 LEU A C 1
ATOM 1429 O O . LEU A 1 200 ? 19.809 3.859 -37.072 1.00 53.22 200 LEU A O 1
ATOM 1433 N N . ASN A 1 201 ? 18.914 4.167 -39.102 1.00 53.25 201 ASN A N 1
ATOM 1434 C CA . ASN A 1 201 ? 20.123 4.713 -39.742 1.00 53.25 201 ASN A CA 1
ATOM 1435 C C . ASN A 1 201 ? 20.305 6.213 -39.401 1.00 53.25 201 ASN A C 1
ATOM 1437 O O . ASN A 1 201 ? 20.724 7.007 -40.245 1.00 53.25 201 ASN A O 1
ATOM 1441 N N . SER A 1 202 ? 19.919 6.634 -38.192 1.00 58.84 202 SER A N 1
ATOM 1442 C CA . SER A 1 202 ? 20.057 8.019 -37.743 1.00 58.84 202 SER A CA 1
ATOM 1443 C C . SER A 1 202 ? 21.471 8.242 -37.223 1.00 58.84 202 SER A C 1
ATOM 1445 O O . SER A 1 202 ? 21.983 7.447 -36.445 1.00 58.84 202 SER A O 1
ATOM 1447 N N . SER A 1 203 ? 22.103 9.359 -37.579 1.00 64.25 203 SER A N 1
ATOM 1448 C CA . SER A 1 203 ? 23.386 9.732 -36.980 1.00 64.25 203 SER A CA 1
ATOM 1449 C C . SER A 1 203 ? 23.246 10.169 -35.511 1.00 64.25 203 SER A C 1
ATOM 1451 O O . SER A 1 203 ? 24.213 10.051 -34.766 1.00 64.25 203 SER A O 1
ATOM 1453 N N . ALA A 1 204 ? 22.068 10.598 -35.040 1.00 73.94 204 ALA A N 1
ATOM 1454 C CA . ALA A 1 204 ? 21.853 10.943 -33.631 1.00 73.94 204 ALA A CA 1
ATOM 1455 C C . ALA A 1 204 ? 20.435 10.618 -33.132 1.00 73.94 204 ALA A C 1
ATOM 1457 O O . ALA A 1 204 ? 19.456 10.874 -33.830 1.00 73.94 204 ALA A O 1
ATOM 1458 N N . LEU A 1 205 ? 20.321 10.109 -31.906 1.00 78.81 205 LEU A N 1
ATOM 1459 C CA . LEU A 1 205 ? 19.074 9.945 -31.162 1.00 78.81 205 LEU A CA 1
ATOM 1460 C C . LEU A 1 205 ? 19.096 10.862 -29.936 1.00 78.81 205 LEU A C 1
ATOM 1462 O O . LEU A 1 205 ? 20.000 10.767 -29.107 1.00 78.81 205 LEU A O 1
ATOM 1466 N N . LYS A 1 206 ? 18.093 11.729 -29.811 1.00 82.94 206 LYS A N 1
ATOM 1467 C CA . LYS A 1 206 ? 17.889 12.597 -28.655 1.00 82.94 206 LYS A CA 1
ATOM 1468 C C . LYS A 1 206 ? 16.515 12.359 -28.043 1.00 82.94 206 LYS A C 1
ATOM 1470 O O . LYS A 1 206 ? 15.515 12.364 -28.754 1.00 82.94 206 LYS A O 1
ATOM 1475 N N . VAL A 1 207 ? 16.475 12.197 -26.731 1.00 85.56 207 VAL A N 1
ATOM 1476 C CA . VAL A 1 207 ? 15.251 12.139 -25.935 1.00 85.56 207 VAL A CA 1
ATOM 1477 C C . VAL A 1 207 ? 15.351 13.242 -24.890 1.00 85.56 207 VAL A C 1
ATOM 1479 O O . VAL A 1 207 ? 16.228 13.184 -24.028 1.00 85.56 207 VAL A O 1
ATOM 1482 N N . LEU A 1 208 ? 14.514 14.269 -25.014 1.00 87.25 208 LEU A N 1
ATOM 1483 C CA . LEU A 1 208 ? 14.518 15.452 -24.158 1.00 87.25 208 LEU A CA 1
ATOM 1484 C C . LEU A 1 208 ? 13.194 15.531 -23.400 1.00 87.25 208 LEU A C 1
ATOM 1486 O O . LEU A 1 208 ? 12.138 15.638 -24.015 1.00 87.25 208 LEU A O 1
ATOM 1490 N N . ASN A 1 209 ? 13.241 15.494 -22.073 1.00 87.25 209 ASN A N 1
ATOM 1491 C CA . ASN A 1 209 ? 12.043 15.527 -21.239 1.00 87.25 209 ASN A CA 1
ATOM 1492 C C . ASN A 1 209 ? 12.074 16.731 -20.292 1.00 87.25 209 ASN A C 1
ATOM 1494 O O . ASN A 1 209 ? 13.102 17.029 -19.689 1.00 87.25 209 ASN A O 1
ATOM 1498 N N . SER A 1 210 ? 10.943 17.408 -20.126 1.00 91.50 210 SER A N 1
ATOM 1499 C CA . SER A 1 210 ? 10.761 18.479 -19.144 1.00 91.50 210 SER A CA 1
ATOM 1500 C C . SER A 1 210 ? 9.465 18.240 -18.383 1.00 91.50 210 SER A C 1
ATOM 1502 O O . SER A 1 210 ? 8.394 18.340 -18.968 1.00 91.50 210 SER A O 1
ATOM 1504 N N . ASN A 1 211 ? 9.531 17.949 -17.087 1.00 91.75 211 ASN A N 1
ATOM 1505 C CA . ASN A 1 211 ? 8.342 17.659 -16.291 1.00 91.75 211 ASN A CA 1
ATOM 1506 C C . ASN A 1 211 ? 8.269 18.542 -15.044 1.00 91.75 211 ASN A C 1
ATOM 1508 O O . ASN A 1 211 ? 9.206 18.568 -14.251 1.00 91.75 211 ASN A O 1
ATOM 1512 N N . THR A 1 212 ? 7.135 19.206 -14.842 1.00 94.94 212 THR A N 1
ATOM 1513 C CA . THR A 1 212 ? 6.826 19.976 -13.632 1.00 94.94 212 THR A CA 1
ATOM 1514 C C . THR A 1 212 ? 5.543 19.434 -13.013 1.00 94.94 212 THR A C 1
ATOM 1516 O O . THR A 1 212 ? 4.523 19.347 -13.696 1.00 94.94 212 THR A O 1
ATOM 1519 N N . ALA A 1 213 ? 5.562 19.057 -11.735 1.00 94.25 213 ALA A N 1
ATOM 1520 C CA . ALA A 1 213 ? 4.394 18.489 -11.063 1.00 94.25 213 ALA A CA 1
ATOM 1521 C C . ALA A 1 213 ? 4.175 19.063 -9.661 1.00 94.25 213 ALA A C 1
ATOM 1523 O O . ALA A 1 213 ? 5.114 19.181 -8.878 1.00 94.25 213 ALA A O 1
ATOM 1524 N N . THR A 1 214 ? 2.916 19.331 -9.321 1.00 94.56 214 THR A N 1
ATOM 1525 C CA . THR A 1 214 ? 2.449 19.496 -7.939 1.00 94.56 214 THR A CA 1
ATOM 1526 C C . THR A 1 214 ? 1.419 18.414 -7.632 1.00 94.56 214 THR A C 1
ATOM 1528 O O . THR A 1 214 ? 0.406 18.319 -8.319 1.00 94.56 214 THR A O 1
ATOM 1531 N N . VAL A 1 215 ? 1.665 17.589 -6.615 1.00 94.69 215 VAL A N 1
ATOM 1532 C CA . VAL A 1 215 ? 0.761 16.508 -6.192 1.00 94.69 215 VAL A CA 1
ATOM 1533 C C . VAL A 1 215 ? 0.407 16.700 -4.725 1.00 94.69 215 VAL A C 1
ATOM 1535 O O . VAL A 1 215 ? 1.298 16.795 -3.888 1.00 94.69 215 VAL A O 1
ATOM 1538 N N . THR A 1 216 ? -0.884 16.755 -4.410 1.00 95.06 216 THR A N 1
ATOM 1539 C CA . THR A 1 216 ? -1.406 16.856 -3.043 1.00 95.06 216 THR A CA 1
ATOM 1540 C C . THR A 1 216 ? -2.344 15.693 -2.762 1.00 95.06 216 THR A C 1
ATOM 1542 O O . THR A 1 216 ? -3.369 15.552 -3.419 1.00 95.06 216 THR A O 1
ATOM 1545 N N . ASN A 1 217 ? -2.023 14.881 -1.761 1.00 92.62 217 ASN A N 1
ATOM 1546 C CA . ASN A 1 217 ? -2.891 13.813 -1.279 1.00 92.62 217 ASN A CA 1
ATOM 1547 C C . ASN A 1 217 ? -3.385 14.130 0.120 1.00 92.62 217 ASN A C 1
ATOM 1549 O O . ASN A 1 217 ? -2.585 14.471 0.989 1.00 92.62 217 ASN A O 1
ATOM 1553 N N . LYS A 1 218 ? -4.680 13.939 0.338 1.00 95.69 218 LYS A N 1
ATOM 1554 C CA . LYS A 1 218 ? -5.303 13.923 1.651 1.00 95.69 218 LYS A CA 1
ATOM 1555 C C . LYS A 1 218 ? -6.079 12.623 1.790 1.00 95.69 218 LYS A C 1
ATOM 1557 O O . LYS A 1 218 ? -7.020 12.395 1.042 1.00 95.69 218 LYS A O 1
ATOM 1562 N N . VAL A 1 219 ? -5.676 11.761 2.713 1.00 95.31 219 VAL A N 1
ATOM 1563 C CA . VAL A 1 219 ? -6.307 10.454 2.914 1.00 95.31 219 VAL A CA 1
ATOM 1564 C C . VAL A 1 219 ? -6.700 10.297 4.375 1.00 95.31 219 VAL A C 1
ATOM 1566 O O . VAL A 1 219 ? -5.853 10.410 5.254 1.00 95.31 219 VAL A O 1
ATOM 1569 N N . LEU A 1 220 ? -7.977 10.031 4.631 1.00 95.50 220 LEU A N 1
ATOM 1570 C CA . LEU A 1 220 ? -8.534 9.751 5.948 1.00 95.50 220 LEU A CA 1
ATOM 1571 C C . LEU A 1 220 ? -9.163 8.358 5.957 1.00 95.50 220 LEU A C 1
ATOM 1573 O O . LEU A 1 220 ? -10.071 8.067 5.179 1.00 95.50 220 LEU A O 1
ATOM 1577 N N . VAL A 1 221 ? -8.721 7.509 6.879 1.00 94.25 221 VAL A N 1
ATOM 1578 C CA . VAL A 1 221 ? -9.264 6.159 7.049 1.00 94.25 221 VAL A CA 1
ATOM 1579 C C . VAL A 1 221 ? -9.639 5.937 8.500 1.00 94.25 221 VAL A C 1
ATOM 1581 O O . VAL A 1 221 ? -8.786 6.005 9.380 1.00 94.25 221 VAL A O 1
ATOM 1584 N N . ARG A 1 222 ? -10.915 5.644 8.764 1.00 96.69 222 ARG A N 1
ATOM 1585 C CA . ARG A 1 222 ? -11.422 5.375 10.115 1.00 96.69 222 ARG A CA 1
ATOM 1586 C C . ARG A 1 222 ? -12.136 4.030 10.193 1.00 96.69 222 ARG A C 1
ATOM 1588 O O . ARG A 1 222 ? -13.065 3.778 9.431 1.00 96.69 222 ARG A O 1
ATOM 1595 N N . ALA A 1 223 ? -11.760 3.204 11.160 1.00 95.00 223 ALA A N 1
ATOM 1596 C CA . ALA A 1 223 ? -12.519 2.033 11.582 1.00 95.00 223 ALA A CA 1
ATOM 1597 C C . ALA A 1 223 ? -12.847 2.154 13.074 1.00 95.00 223 ALA A C 1
ATOM 1599 O O . ALA A 1 223 ? -11.938 2.334 13.881 1.00 95.00 223 ALA A O 1
ATOM 1600 N N . SER A 1 224 ? -14.124 2.080 13.458 1.00 96.62 224 SER A N 1
ATOM 1601 C CA . SER A 1 224 ? -14.517 2.174 14.871 1.00 96.62 224 SER A CA 1
ATOM 1602 C C . SER A 1 224 ? -15.615 1.184 15.245 1.00 96.62 224 SER A C 1
ATOM 1604 O O . SER A 1 224 ? -16.719 1.216 14.699 1.00 96.62 224 SER A O 1
ATOM 1606 N N . THR A 1 225 ? -15.311 0.315 16.205 1.00 96.25 225 THR A N 1
ATOM 1607 C CA . THR A 1 225 ? -16.265 -0.584 16.876 1.00 96.25 225 THR A CA 1
ATOM 1608 C C . THR A 1 225 ? -16.535 -0.157 18.324 1.00 96.25 225 THR A C 1
ATOM 1610 O O . THR A 1 225 ? -17.477 -0.663 18.940 1.00 96.25 225 THR A O 1
ATOM 1613 N N . GLY A 1 226 ? -15.713 0.764 18.849 1.00 94.62 226 GLY A N 1
ATOM 1614 C CA . GLY A 1 226 ? -15.714 1.286 20.216 1.00 94.62 226 GLY A CA 1
ATOM 1615 C C . GLY A 1 226 ? -16.654 2.471 20.454 1.00 94.62 226 GLY A C 1
ATOM 1616 O O . GLY A 1 226 ? -17.673 2.624 19.785 1.00 94.62 226 GLY A O 1
ATOM 1617 N N . ALA A 1 227 ? -16.326 3.307 21.441 1.00 96.38 227 ALA A N 1
ATOM 1618 C CA . ALA A 1 227 ? -17.097 4.489 21.843 1.00 96.38 227 ALA A CA 1
ATOM 1619 C C . ALA A 1 227 ? -18.568 4.194 22.216 1.00 96.38 227 ALA A C 1
ATOM 1621 O O . ALA A 1 227 ? -19.442 5.054 22.099 1.00 96.38 227 ALA A O 1
ATOM 1622 N N . ASN A 1 228 ? -18.862 2.972 22.668 1.00 95.50 228 ASN A N 1
ATOM 1623 C CA . ASN A 1 228 ? -20.213 2.576 23.054 1.00 95.50 228 ASN A CA 1
ATOM 1624 C C . ASN A 1 228 ? -20.524 3.011 24.486 1.00 95.50 228 ASN A C 1
ATOM 1626 O O . ASN A 1 228 ? -19.661 2.971 25.358 1.00 95.50 228 ASN A O 1
ATOM 1630 N N . SER A 1 229 ? -21.776 3.364 24.761 1.00 95.69 229 SER A N 1
ATOM 1631 C CA . SER A 1 229 ? -22.230 3.731 26.099 1.00 95.69 229 SER A CA 1
ATOM 1632 C C . SER A 1 229 ? -23.471 2.942 26.492 1.00 95.69 229 SER A C 1
ATOM 1634 O O . SER A 1 229 ? -24.482 2.970 25.797 1.00 95.69 229 SER A O 1
ATOM 1636 N N . ALA A 1 230 ? -23.422 2.256 27.627 1.00 93.38 230 ALA A N 1
ATOM 1637 C CA . ALA A 1 230 ? -24.564 1.529 28.157 1.00 93.38 230 ALA A CA 1
ATOM 1638 C C . ALA A 1 230 ? -24.764 1.804 29.649 1.00 93.38 230 ALA A C 1
ATOM 1640 O O . ALA A 1 230 ? -23.801 1.899 30.417 1.00 93.38 230 ALA A O 1
ATOM 1641 N N . THR A 1 231 ? -26.026 1.950 30.055 1.00 92.31 231 THR A N 1
ATOM 1642 C CA . THR A 1 231 ? -26.398 2.264 31.438 1.00 92.31 231 THR A CA 1
ATOM 1643 C C . THR A 1 231 ? -27.512 1.360 31.956 1.00 92.31 231 THR A C 1
ATOM 1645 O O . THR A 1 231 ? -28.433 1.011 31.220 1.00 92.31 231 THR A O 1
ATOM 1648 N N . SER A 1 232 ? -27.445 1.002 33.237 1.00 90.06 232 SER A N 1
ATOM 1649 C CA . SER A 1 232 ? -28.462 0.214 33.939 1.00 90.06 232 SER A CA 1
ATOM 1650 C C . SER A 1 232 ? -28.575 0.635 35.415 1.00 90.06 232 SER A C 1
ATOM 1652 O O . SER A 1 232 ? -27.624 1.168 35.988 1.00 90.06 232 SER A O 1
ATOM 1654 N N . THR A 1 233 ? -29.738 0.415 36.027 1.00 86.69 233 THR A N 1
ATOM 1655 C CA . THR A 1 233 ? -30.090 0.768 37.415 1.00 86.69 233 THR A CA 1
ATOM 1656 C C . THR A 1 233 ? -30.478 -0.472 38.223 1.00 86.69 233 THR A C 1
ATOM 1658 O O . THR A 1 233 ? -30.675 -1.554 37.668 1.00 86.69 233 THR A O 1
ATOM 1661 N N . GLU A 1 234 ? -30.631 -0.326 39.541 1.00 84.12 234 GLU A N 1
ATOM 1662 C CA . GLU A 1 234 ? -30.981 -1.419 40.452 1.00 84.12 234 GLU A CA 1
ATOM 1663 C C . GLU A 1 234 ? -30.028 -2.616 40.285 1.00 84.12 234 GLU A C 1
ATOM 1665 O O . GLU A 1 234 ? -28.814 -2.453 40.397 1.00 84.12 234 GLU A O 1
ATOM 1670 N N . THR A 1 235 ? -30.546 -3.816 40.013 1.00 83.62 235 THR A N 1
ATOM 1671 C CA . THR A 1 235 ? -29.757 -5.042 39.821 1.00 83.62 235 THR A CA 1
ATOM 1672 C C . THR A 1 235 ? -29.442 -5.345 38.354 1.00 83.62 235 THR A C 1
ATOM 1674 O O . THR A 1 235 ? -28.991 -6.448 38.063 1.00 83.62 235 THR A O 1
ATOM 1677 N N . GLY A 1 236 ? -29.759 -4.453 37.411 1.00 86.81 236 GLY A N 1
ATOM 1678 C CA . GLY A 1 236 ? -29.539 -4.719 35.990 1.00 86.81 236 GLY A CA 1
ATOM 1679 C C . GLY A 1 236 ? -28.063 -4.578 35.605 1.00 86.81 236 GLY A C 1
ATOM 1680 O O . GLY A 1 236 ? -27.400 -3.620 36.011 1.00 86.81 236 GLY A O 1
ATOM 1681 N N . ASP A 1 237 ? -27.572 -5.497 34.778 1.00 91.19 237 ASP A N 1
ATOM 1682 C CA . ASP A 1 237 ? -26.179 -5.524 34.320 1.00 91.19 237 ASP A CA 1
ATOM 1683 C C . ASP A 1 237 ? -25.942 -4.649 33.078 1.00 91.19 237 ASP A C 1
ATOM 1685 O O . ASP A 1 237 ? -26.870 -4.258 32.371 1.00 91.19 237 ASP A O 1
ATOM 1689 N N . VAL A 1 238 ? -24.678 -4.374 32.767 1.00 94.44 238 VAL A N 1
ATOM 1690 C CA . VAL A 1 238 ? -24.254 -3.810 31.484 1.00 94.44 238 VAL A CA 1
ATOM 1691 C C . VAL A 1 238 ? -23.228 -4.738 30.847 1.00 94.44 238 VAL A C 1
ATOM 1693 O O . VAL A 1 238 ? -22.228 -5.076 31.477 1.00 94.44 238 VAL A O 1
ATOM 1696 N N . LEU A 1 239 ? -23.444 -5.107 29.587 1.00 95.12 239 LEU A N 1
ATOM 1697 C CA . LEU A 1 239 ? -22.495 -5.872 28.781 1.00 95.12 239 LEU A CA 1
ATOM 1698 C C . LEU A 1 239 ? -22.182 -5.114 27.492 1.00 95.12 239 LEU A C 1
ATOM 1700 O O . LEU A 1 239 ? -23.081 -4.872 26.689 1.00 95.12 239 LEU A O 1
ATOM 1704 N N . ILE A 1 240 ? -20.915 -4.760 27.291 1.00 97.12 240 ILE A N 1
ATOM 1705 C CA . ILE A 1 240 ? -20.409 -4.212 26.031 1.00 97.12 240 ILE A CA 1
ATOM 1706 C C . ILE A 1 240 ? -19.342 -5.160 25.490 1.00 97.12 240 ILE A C 1
ATOM 1708 O O . ILE A 1 240 ? -18.307 -5.351 26.124 1.00 97.12 240 ILE A O 1
ATOM 1712 N N . GLU A 1 241 ? -19.583 -5.713 24.307 1.00 96.94 241 GLU A N 1
ATOM 1713 C CA . GLU A 1 241 ? -18.614 -6.500 23.548 1.00 96.94 241 GLU A CA 1
ATOM 1714 C C . GLU A 1 241 ? -18.376 -5.819 22.203 1.00 96.94 241 GLU A C 1
ATOM 1716 O O . GLU A 1 241 ? -19.327 -5.589 21.452 1.00 96.94 241 GLU A O 1
ATOM 1721 N N . THR A 1 242 ? -17.127 -5.470 21.894 1.00 96.81 242 THR A N 1
ATOM 1722 C CA . THR A 1 242 ? -16.788 -4.863 20.601 1.00 96.81 242 THR A CA 1
ATOM 1723 C C . THR A 1 242 ? -15.970 -5.797 19.731 1.00 96.81 242 THR A C 1
ATOM 1725 O O . THR A 1 242 ? -15.091 -6.509 20.215 1.00 96.81 242 THR A O 1
ATOM 1728 N N . GLY A 1 243 ? -16.263 -5.795 18.431 1.00 92.69 243 GLY A N 1
ATOM 1729 C CA . GLY A 1 243 ? -15.433 -6.466 17.438 1.00 92.69 243 GLY A CA 1
ATOM 1730 C C . GLY A 1 243 ? -14.111 -5.734 17.196 1.00 92.69 243 GLY A C 1
ATOM 1731 O O . GLY A 1 243 ? -13.886 -4.631 17.694 1.00 92.69 243 GLY A O 1
ATOM 1732 N N . ASP A 1 244 ? -13.250 -6.328 16.378 1.00 90.19 244 ASP A N 1
ATOM 1733 C CA . ASP A 1 244 ? -11.974 -5.722 15.979 1.00 90.19 244 ASP A CA 1
ATOM 1734 C C . ASP A 1 244 ? -12.170 -4.546 15.005 1.00 90.19 244 ASP A C 1
ATOM 1736 O O . ASP A 1 244 ? -13.108 -4.544 14.194 1.00 90.19 244 ASP A O 1
ATOM 1740 N N . ALA A 1 245 ? -11.251 -3.578 15.038 1.00 92.12 245 ALA A N 1
ATOM 1741 C CA . ALA A 1 245 ? -11.192 -2.453 14.105 1.00 92.12 245 ALA A CA 1
ATOM 1742 C C . ALA A 1 245 ? -9.910 -2.508 13.260 1.00 92.12 245 ALA A C 1
ATOM 1744 O O . ALA A 1 245 ? -8.808 -2.516 13.804 1.00 92.12 245 ALA A O 1
ATOM 1745 N N . TYR A 1 246 ? -10.048 -2.481 11.934 1.00 87.31 246 TYR A N 1
ATOM 1746 C CA . TYR A 1 246 ? -8.944 -2.491 10.972 1.00 87.31 246 TYR A CA 1
ATOM 1747 C C . TYR A 1 246 ? -9.023 -1.248 10.089 1.00 87.31 246 TYR A C 1
ATOM 1749 O O . TYR A 1 246 ? -10.006 -1.075 9.374 1.00 87.31 246 TYR A O 1
ATOM 1757 N N . ALA A 1 247 ? -8.007 -0.391 10.126 1.00 90.81 247 ALA A N 1
ATOM 1758 C CA . ALA A 1 247 ? -7.899 0.809 9.307 1.00 90.81 247 ALA A CA 1
ATOM 1759 C C . ALA A 1 247 ? -6.562 0.818 8.554 1.00 90.81 247 ALA A C 1
ATOM 1761 O O . ALA A 1 247 ? -5.501 0.636 9.155 1.00 90.81 247 ALA A O 1
ATOM 1762 N N . ALA A 1 248 ? -6.608 1.050 7.246 1.00 85.69 248 ALA A N 1
ATOM 1763 C CA . ALA A 1 248 ? -5.441 0.965 6.380 1.00 85.69 248 ALA A CA 1
ATOM 1764 C C . ALA A 1 248 ? -5.426 2.029 5.283 1.00 85.69 248 ALA A C 1
ATOM 1766 O O . ALA A 1 248 ? -6.426 2.200 4.594 1.00 85.69 248 ALA A O 1
ATOM 1767 N N . ALA A 1 249 ? -4.282 2.670 5.055 1.00 88.19 249 ALA A N 1
ATOM 1768 C CA . ALA A 1 249 ? -4.058 3.539 3.906 1.00 88.19 249 ALA A CA 1
ATOM 1769 C C . ALA A 1 249 ? -2.759 3.179 3.184 1.00 88.19 249 ALA A C 1
ATOM 1771 O O . ALA A 1 249 ? -1.716 3.015 3.818 1.00 88.19 249 ALA A O 1
ATOM 1772 N N . ASN A 1 250 ? -2.800 3.120 1.859 1.00 83.94 250 ASN A N 1
ATOM 1773 C CA . ASN A 1 250 ? -1.637 2.908 1.015 1.00 83.94 250 ASN A CA 1
ATOM 1774 C C . ASN A 1 250 ? -1.647 3.962 -0.104 1.00 83.94 250 ASN A C 1
ATOM 1776 O O . ASN A 1 250 ? -2.621 4.079 -0.840 1.00 83.94 250 ASN A O 1
ATOM 1780 N N . VAL A 1 251 ? -0.591 4.768 -0.209 1.00 89.81 251 VAL A N 1
ATOM 1781 C CA . VAL A 1 251 ? -0.479 5.865 -1.182 1.00 89.81 251 VAL A CA 1
ATOM 1782 C C . VAL A 1 251 ? 0.806 5.700 -1.978 1.00 89.81 251 VAL A C 1
ATOM 1784 O O . VAL A 1 251 ? 1.893 5.707 -1.407 1.00 89.81 251 VAL A O 1
ATOM 1787 N N . LEU A 1 252 ? 0.701 5.601 -3.299 1.00 88.06 252 LEU A N 1
ATOM 1788 C CA . LEU A 1 252 ? 1.824 5.584 -4.225 1.00 88.06 252 LEU A CA 1
ATOM 1789 C C . LEU A 1 252 ? 1.781 6.825 -5.117 1.00 88.06 252 LEU A C 1
ATOM 1791 O O . LEU A 1 252 ? 0.845 7.023 -5.884 1.00 88.06 252 LEU A O 1
ATOM 1795 N N . ASN A 1 253 ? 2.832 7.635 -5.051 1.00 91.44 253 ASN A N 1
ATOM 1796 C CA . ASN A 1 253 ? 3.074 8.748 -5.955 1.00 91.44 253 ASN A CA 1
ATOM 1797 C C . ASN A 1 253 ? 4.227 8.392 -6.893 1.00 91.44 253 ASN A C 1
ATOM 1799 O O . ASN A 1 253 ? 5.381 8.395 -6.469 1.00 91.44 253 ASN A O 1
ATOM 1803 N N . LEU A 1 254 ? 3.928 8.116 -8.158 1.00 91.81 254 LEU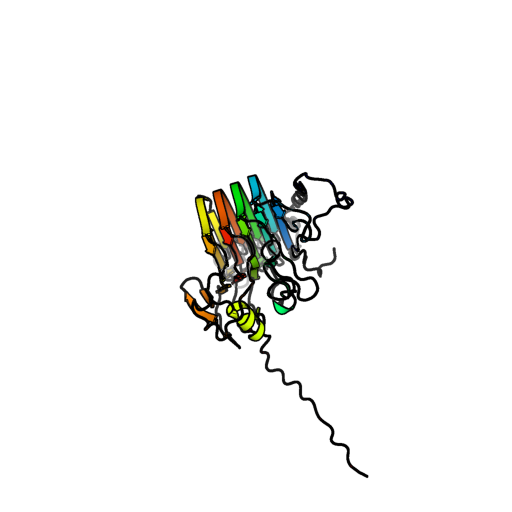 A N 1
ATOM 1804 C CA . LEU A 1 254 ? 4.896 8.035 -9.244 1.00 91.81 254 LEU A CA 1
ATOM 1805 C C . LEU A 1 254 ? 4.830 9.338 -10.046 1.00 91.81 254 LEU A C 1
ATOM 1807 O O . LEU A 1 254 ? 3.892 9.556 -10.807 1.00 91.81 254 LEU A O 1
ATOM 1811 N N . VAL A 1 255 ? 5.799 10.230 -9.848 1.00 94.62 255 VAL A N 1
ATOM 1812 C CA . VAL A 1 255 ? 5.737 11.614 -10.346 1.00 94.62 255 VAL A CA 1
ATOM 1813 C C . VAL A 1 255 ? 6.980 11.949 -11.157 1.00 94.62 255 VAL A C 1
ATOM 1815 O O . VAL A 1 255 ? 8.095 11.684 -10.713 1.00 94.62 255 VAL A O 1
ATOM 1818 N N . ASN A 1 256 ? 6.802 12.564 -12.328 1.00 94.12 256 ASN A N 1
ATOM 1819 C CA . ASN A 1 256 ? 7.890 12.961 -13.228 1.00 94.12 256 ASN A CA 1
ATOM 1820 C C . ASN A 1 256 ? 8.849 11.792 -13.507 1.00 94.12 256 ASN A C 1
ATOM 1822 O O . ASN A 1 256 ? 10.042 11.848 -13.188 1.00 94.12 256 ASN A O 1
ATOM 1826 N N . THR A 1 257 ? 8.313 10.693 -14.033 1.00 92.25 257 THR A N 1
ATOM 1827 C CA . THR A 1 257 ? 9.094 9.475 -14.272 1.00 92.25 257 THR A CA 1
ATOM 1828 C C . THR A 1 257 ? 9.356 9.282 -15.755 1.00 92.25 257 THR A C 1
ATOM 1830 O O . THR A 1 257 ? 8.435 9.245 -16.559 1.00 92.25 257 THR A O 1
ATOM 1833 N N . ASN A 1 258 ? 10.619 9.125 -16.133 1.00 90.62 258 ASN A N 1
ATOM 1834 C CA . ASN A 1 258 ? 11.038 8.934 -17.514 1.00 90.62 258 ASN A CA 1
ATOM 1835 C C . ASN A 1 258 ? 11.670 7.548 -17.665 1.00 90.62 258 ASN A C 1
ATOM 1837 O O . ASN A 1 258 ? 12.731 7.287 -17.098 1.00 90.62 258 ASN A O 1
ATOM 1841 N N . PHE A 1 259 ? 11.045 6.680 -18.455 1.00 87.94 259 PHE A N 1
ATOM 1842 C CA . PHE A 1 259 ? 11.621 5.417 -18.904 1.00 87.94 259 PHE A CA 1
ATOM 1843 C C . PHE A 1 259 ? 12.048 5.555 -20.361 1.00 87.94 259 PHE A C 1
ATOM 1845 O O . PHE A 1 259 ? 11.249 5.898 -21.232 1.00 87.94 259 PHE A O 1
ATOM 1852 N N . ILE A 1 260 ? 13.324 5.298 -20.628 1.00 83.94 260 ILE A N 1
ATOM 1853 C CA . ILE A 1 260 ? 13.909 5.345 -21.965 1.00 83.94 260 ILE A CA 1
ATOM 1854 C C . ILE A 1 260 ? 14.552 3.992 -22.217 1.00 83.94 260 ILE A C 1
ATOM 1856 O O . ILE A 1 260 ? 15.494 3.620 -21.518 1.00 83.94 260 ILE A O 1
ATOM 1860 N N . ASN A 1 261 ? 14.061 3.257 -23.209 1.00 78.81 261 ASN A N 1
ATOM 1861 C CA . ASN A 1 261 ? 14.546 1.923 -23.545 1.00 78.81 261 ASN A CA 1
ATOM 1862 C C . ASN A 1 261 ? 14.638 0.969 -22.343 1.00 78.81 261 ASN A C 1
ATOM 1864 O O . ASN A 1 261 ? 15.689 0.383 -22.111 1.00 78.81 261 ASN A O 1
ATOM 1868 N N . SER A 1 262 ? 13.622 0.923 -21.488 1.00 82.38 262 SER A N 1
ATOM 1869 C CA . SER A 1 262 ? 13.711 0.221 -20.205 1.00 82.38 262 SER A CA 1
ATOM 1870 C C . SER A 1 262 ? 12.521 -0.695 -19.977 1.00 82.38 262 SER A C 1
ATOM 1872 O O . SER A 1 262 ? 11.383 -0.298 -20.237 1.00 82.38 262 SER A O 1
ATOM 1874 N N . SER A 1 263 ? 12.788 -1.887 -19.445 1.00 85.38 263 SER A N 1
ATOM 1875 C CA . SER A 1 263 ? 11.748 -2.781 -18.940 1.00 85.38 263 SER A CA 1
ATOM 1876 C C . SER A 1 263 ? 11.592 -2.578 -17.439 1.00 85.38 263 SER A C 1
ATOM 1878 O O . SER A 1 263 ? 12.592 -2.563 -16.714 1.00 85.38 263 SER A O 1
ATOM 1880 N N . TYR A 1 264 ? 10.366 -2.421 -16.943 1.00 87.31 264 TYR A N 1
ATOM 1881 C CA . TYR A 1 264 ? 10.134 -2.162 -15.522 1.00 87.31 264 TYR A CA 1
ATOM 1882 C C . TYR A 1 264 ? 9.073 -3.056 -14.883 1.00 87.31 264 TYR A C 1
ATOM 1884 O O . TYR A 1 264 ? 8.119 -3.490 -15.521 1.00 87.31 264 TYR A O 1
ATOM 1892 N N . LEU A 1 265 ? 9.247 -3.331 -13.594 1.00 89.38 265 LEU A N 1
ATOM 1893 C CA . LEU A 1 265 ? 8.245 -3.945 -12.732 1.00 89.38 265 LEU A CA 1
ATOM 1894 C C . LEU A 1 265 ? 8.250 -3.209 -11.399 1.00 89.38 265 LEU A C 1
ATOM 1896 O O . LEU A 1 265 ? 9.270 -3.180 -10.711 1.00 89.38 265 LEU A O 1
ATOM 1900 N N . MET A 1 266 ? 7.110 -2.642 -11.033 1.00 87.69 266 MET A N 1
ATOM 1901 C CA . MET A 1 266 ? 6.891 -2.054 -9.721 1.00 87.69 266 MET A CA 1
ATOM 1902 C C . MET A 1 266 ? 5.822 -2.853 -8.987 1.00 87.69 266 MET A C 1
ATOM 1904 O O . MET A 1 266 ? 4.779 -3.134 -9.563 1.00 87.69 266 MET A O 1
ATOM 1908 N N . VAL A 1 267 ? 6.069 -3.216 -7.732 1.00 86.88 267 VAL A N 1
ATOM 1909 C CA . VAL A 1 267 ? 5.106 -3.933 -6.888 1.00 86.88 267 VAL A CA 1
ATOM 1910 C C . VAL A 1 267 ? 4.958 -3.209 -5.556 1.00 86.88 267 VAL A C 1
ATOM 1912 O O . VAL A 1 267 ? 5.940 -2.938 -4.876 1.00 86.88 267 VAL A O 1
ATOM 1915 N N . SER A 1 268 ? 3.739 -2.902 -5.147 1.00 82.06 268 SER A N 1
ATOM 1916 C CA . SER A 1 268 ? 3.433 -2.547 -3.766 1.00 82.06 268 SER A CA 1
ATOM 1917 C C . SER A 1 268 ? 2.372 -3.507 -3.274 1.00 82.06 268 SER A C 1
ATOM 1919 O O . SER A 1 268 ? 1.299 -3.577 -3.860 1.00 82.06 268 SER A O 1
ATOM 1921 N N . LEU A 1 269 ? 2.672 -4.231 -2.207 1.00 81.44 269 LEU A N 1
ATOM 1922 C CA . LEU A 1 269 ? 1.746 -5.144 -1.567 1.00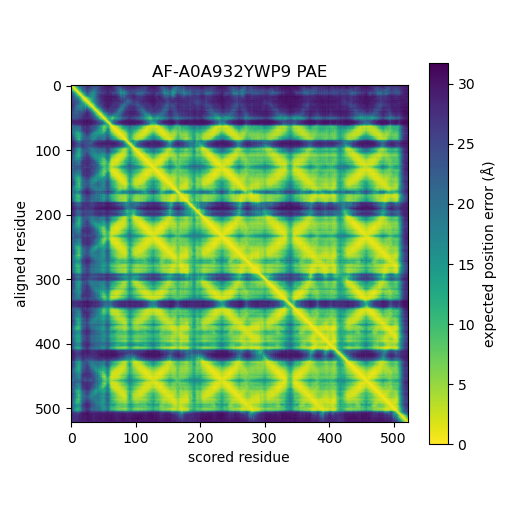 81.44 269 LEU A CA 1
ATOM 1923 C C . LEU A 1 269 ? 1.614 -4.793 -0.092 1.00 81.44 269 LEU A C 1
ATOM 1925 O O . LEU A 1 269 ? 2.627 -4.642 0.590 1.00 81.44 269 LEU A O 1
ATOM 1929 N N . SER A 1 270 ? 0.385 -4.699 0.402 1.00 75.81 270 SER A N 1
ATOM 1930 C CA . SER A 1 270 ? 0.103 -4.489 1.821 1.00 75.81 270 SER A CA 1
ATOM 1931 C C . SER A 1 270 ? -0.976 -5.460 2.298 1.00 75.81 270 SER A C 1
ATOM 1933 O O . SER A 1 270 ? -2.100 -5.417 1.820 1.00 75.81 270 SER A O 1
ATOM 1935 N N . THR A 1 271 ? -0.650 -6.326 3.257 1.00 75.50 271 THR A N 1
ATOM 1936 C CA . THR A 1 271 ? -1.612 -7.245 3.888 1.00 75.50 271 THR A CA 1
ATOM 1937 C C . THR A 1 271 ? -1.787 -6.922 5.366 1.00 75.50 271 THR A C 1
ATOM 1939 O O . THR A 1 271 ? -0.827 -6.554 6.046 1.00 75.50 271 THR A O 1
ATOM 1942 N N . PHE A 1 272 ? -3.008 -7.084 5.874 1.00 72.00 272 PHE A N 1
ATOM 1943 C CA . PHE A 1 272 ? -3.374 -6.813 7.269 1.00 72.00 272 PHE A CA 1
ATOM 1944 C C . PHE A 1 272 ? -3.629 -8.106 8.029 1.00 72.00 272 PHE A C 1
ATOM 1946 O O . PHE A 1 272 ? -4.114 -9.067 7.441 1.00 72.00 272 PHE A O 1
ATOM 1953 N N . GLY A 1 273 ? -3.334 -8.111 9.330 1.00 71.50 273 GLY A N 1
ATOM 1954 C CA . GLY A 1 273 ? -3.404 -9.315 10.153 1.00 71.50 273 GLY A CA 1
ATOM 1955 C C . GLY A 1 273 ? -2.272 -10.294 9.850 1.00 71.50 273 GLY A C 1
ATOM 1956 O O . GLY A 1 273 ? -1.347 -9.989 9.093 1.00 71.50 273 GLY A O 1
ATOM 1957 N N . ASP A 1 274 ? -2.344 -11.467 10.474 1.00 78.38 274 ASP A N 1
ATOM 1958 C CA . ASP A 1 274 ? -1.298 -12.472 10.333 1.00 78.38 274 ASP A CA 1
ATOM 1959 C C . ASP A 1 274 ? -1.306 -13.071 8.922 1.00 78.38 274 ASP A C 1
ATOM 1961 O O . ASP A 1 274 ? -2.347 -13.487 8.402 1.00 78.38 274 ASP A O 1
ATOM 1965 N N . LEU A 1 275 ? -0.129 -13.145 8.308 1.00 82.81 275 LEU A N 1
ATOM 1966 C CA . LEU A 1 275 ? 0.077 -13.820 7.036 1.00 82.81 275 LEU A CA 1
ATOM 1967 C C . LEU A 1 275 ? 0.607 -15.230 7.320 1.00 82.81 275 LEU A C 1
ATOM 1969 O O . LEU A 1 275 ? 1.650 -15.404 7.943 1.00 82.81 275 LEU A O 1
ATOM 1973 N N . GLN A 1 276 ? -0.094 -16.260 6.853 1.00 82.25 276 GLN A N 1
ATOM 1974 C CA . GLN A 1 276 ? 0.375 -17.651 6.984 1.00 82.25 276 GLN A CA 1
ATOM 1975 C C . GLN A 1 276 ? 0.972 -18.205 5.686 1.00 82.25 276 GLN A C 1
ATOM 1977 O O . GLN A 1 276 ? 1.570 -19.276 5.684 1.00 82.25 276 GLN A O 1
ATOM 1982 N N . ASN A 1 277 ? 0.806 -17.491 4.574 1.00 86.50 277 ASN A N 1
ATOM 1983 C CA . ASN A 1 277 ? 1.187 -17.952 3.248 1.00 86.50 277 ASN A CA 1
ATOM 1984 C C . ASN A 1 277 ? 2.512 -17.345 2.775 1.00 86.50 277 ASN A C 1
ATOM 1986 O O . ASN A 1 277 ? 2.942 -16.282 3.232 1.00 86.50 277 ASN A O 1
ATOM 1990 N N . ASP A 1 278 ? 3.137 -18.032 1.821 1.00 89.19 278 ASP A N 1
ATOM 1991 C CA . ASP A 1 278 ? 4.362 -17.574 1.176 1.00 89.19 278 ASP A CA 1
ATOM 1992 C C . ASP A 1 278 ? 4.096 -16.361 0.275 1.00 89.19 278 ASP A C 1
ATOM 1994 O O . ASP A 1 278 ? 3.061 -16.269 -0.391 1.00 89.19 278 ASP A O 1
ATOM 1998 N N . ILE A 1 279 ? 5.091 -15.478 0.185 1.00 90.06 279 ILE A N 1
ATOM 1999 C CA . ILE A 1 279 ? 5.211 -14.534 -0.928 1.00 90.06 279 ILE A CA 1
ATOM 2000 C C . ILE A 1 279 ? 6.030 -15.226 -2.012 1.00 90.06 279 ILE A C 1
ATOM 2002 O O . ILE A 1 279 ? 7.236 -15.455 -1.850 1.00 90.06 279 ILE A O 1
ATOM 2006 N N . VAL A 1 280 ? 5.377 -15.567 -3.122 1.00 91.69 280 VAL A N 1
ATOM 2007 C CA . VAL A 1 280 ? 6.017 -16.283 -4.224 1.00 91.69 280 VAL A CA 1
ATOM 2008 C C . VAL A 1 280 ? 6.520 -15.298 -5.276 1.00 91.69 280 VAL A C 1
ATOM 2010 O O . VAL A 1 280 ? 5.777 -14.492 -5.830 1.00 91.69 280 VAL A O 1
ATOM 2013 N N . LEU A 1 281 ? 7.821 -15.365 -5.546 1.00 93.00 281 LEU A N 1
ATOM 2014 C CA . LEU A 1 281 ? 8.521 -14.576 -6.556 1.00 93.00 281 LEU A CA 1
ATOM 2015 C C . LEU A 1 281 ? 8.863 -15.449 -7.775 1.00 93.00 281 LEU A C 1
ATOM 2017 O O . LEU A 1 281 ? 8.872 -16.684 -7.671 1.00 93.00 281 LEU A O 1
ATOM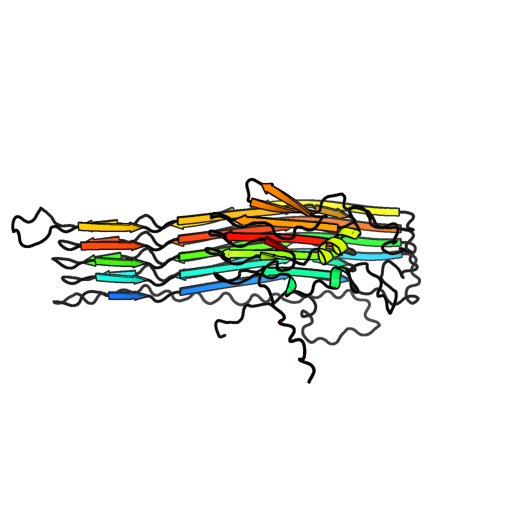 2021 N N . PRO A 1 282 ? 9.208 -14.847 -8.931 1.00 92.12 282 PRO A N 1
ATOM 2022 C CA . PRO A 1 282 ? 9.695 -15.591 -10.083 1.00 92.12 282 PRO A CA 1
ATOM 2023 C C . PRO A 1 282 ? 10.851 -16.535 -9.735 1.00 92.12 282 PRO A C 1
ATOM 2025 O O . PRO A 1 282 ? 11.598 -16.344 -8.775 1.00 92.12 282 PRO A O 1
ATOM 2028 N N . ASN A 1 283 ? 10.991 -17.600 -10.518 1.00 90.56 283 ASN A N 1
ATOM 2029 C CA . ASN A 1 283 ? 12.015 -18.614 -10.279 1.00 90.56 283 ASN A CA 1
ATOM 2030 C C . ASN A 1 283 ? 13.445 -18.079 -10.509 1.00 90.56 283 ASN A C 1
ATOM 2032 O O . ASN A 1 283 ? 13.661 -17.012 -11.081 1.00 90.56 283 ASN A O 1
ATOM 2036 N N . ALA A 1 284 ? 14.452 -18.854 -10.097 1.00 88.31 284 ALA A N 1
ATOM 2037 C CA . ALA A 1 284 ? 15.850 -18.457 -10.260 1.00 88.31 284 ALA A CA 1
ATOM 2038 C C . ALA A 1 284 ? 16.259 -18.228 -11.724 1.00 88.31 284 ALA A C 1
ATOM 2040 O O . ALA A 1 284 ? 17.009 -17.294 -11.983 1.00 88.31 284 ALA A O 1
ATOM 2041 N N . SER A 1 285 ? 15.725 -18.996 -12.683 1.00 86.31 285 SER A N 1
ATOM 2042 C CA . SER A 1 285 ? 16.027 -18.787 -14.107 1.00 86.31 285 SER A CA 1
ATOM 2043 C C . SER A 1 285 ? 15.563 -17.426 -14.629 1.00 86.31 285 SER A C 1
ATOM 2045 O O . SER A 1 285 ? 16.275 -16.833 -15.433 1.00 86.31 285 SER A O 1
ATOM 2047 N N . PHE A 1 286 ? 14.431 -16.903 -14.142 1.00 87.44 286 PHE A N 1
ATOM 2048 C CA . PHE A 1 286 ? 13.985 -15.543 -14.454 1.00 87.44 286 PHE A CA 1
ATOM 2049 C C . PHE A 1 286 ? 15.030 -14.518 -14.005 1.00 87.44 286 PHE A C 1
ATOM 2051 O O . PHE A 1 286 ? 15.468 -13.690 -14.796 1.00 87.44 286 PHE A O 1
ATOM 2058 N N . PHE A 1 287 ? 15.480 -14.593 -12.750 1.00 87.88 287 PHE A N 1
ATOM 2059 C CA . PHE A 1 287 ? 16.448 -13.634 -12.212 1.00 87.88 287 PHE A CA 1
ATOM 2060 C C . PHE A 1 287 ? 17.854 -13.810 -12.790 1.00 87.88 287 PHE A C 1
ATOM 2062 O O . PHE A 1 287 ? 18.562 -12.821 -12.960 1.00 87.88 287 PHE A O 1
ATOM 2069 N N . ASP A 1 288 ? 18.259 -15.036 -13.121 1.00 83.19 288 ASP A N 1
ATOM 2070 C CA . ASP A 1 288 ? 19.529 -15.304 -13.794 1.00 83.19 288 ASP A CA 1
ATOM 2071 C C . ASP A 1 288 ? 19.546 -14.690 -15.201 1.00 83.19 288 ASP A C 1
ATOM 2073 O O . ASP A 1 288 ? 20.553 -14.096 -15.582 1.00 83.19 288 ASP A O 1
ATOM 2077 N N . ALA A 1 289 ? 18.433 -14.773 -15.943 1.00 81.38 289 ALA A N 1
ATOM 2078 C CA . ALA A 1 289 ? 18.273 -14.110 -17.236 1.00 81.38 289 ALA A CA 1
ATOM 2079 C C . ALA A 1 289 ? 18.202 -12.582 -17.081 1.00 81.38 289 ALA A C 1
ATOM 2081 O O . ALA A 1 289 ? 18.957 -11.861 -17.728 1.00 81.38 289 ALA A O 1
ATOM 2082 N N . LEU A 1 290 ? 17.372 -12.086 -16.156 1.00 84.00 290 LEU A N 1
ATOM 2083 C CA . LEU A 1 290 ? 17.199 -10.656 -15.886 1.00 84.00 290 LEU A CA 1
ATOM 2084 C C . LEU A 1 290 ? 18.519 -9.975 -15.515 1.00 84.00 290 LEU A C 1
ATOM 2086 O O . LEU A 1 290 ? 18.749 -8.833 -15.893 1.00 84.00 290 LEU A O 1
ATOM 2090 N N . LEU A 1 291 ? 19.368 -10.658 -14.742 1.00 82.00 291 LEU A N 1
ATOM 2091 C CA . LEU A 1 291 ? 20.640 -10.136 -14.243 1.00 82.00 291 LEU A CA 1
ATOM 2092 C C . LEU A 1 291 ? 21.839 -10.530 -15.121 1.00 82.00 291 LEU A C 1
ATOM 2094 O O . LEU A 1 291 ? 22.964 -10.144 -14.794 1.00 82.00 291 LEU A O 1
ATOM 2098 N N . ALA A 1 292 ? 21.636 -11.263 -16.225 1.00 73.00 292 ALA A N 1
ATOM 2099 C CA . ALA A 1 292 ? 22.708 -11.669 -17.140 1.00 73.00 292 ALA A CA 1
ATOM 2100 C C . ALA A 1 292 ? 23.409 -10.463 -17.788 1.00 73.00 292 ALA A C 1
ATOM 2102 O O . ALA A 1 292 ? 24.632 -10.472 -17.949 1.00 73.00 292 ALA A O 1
ATOM 2103 N N . SER A 1 293 ? 22.652 -9.396 -18.065 1.00 60.31 293 SER A N 1
ATOM 2104 C CA . SER A 1 293 ? 23.132 -8.082 -18.522 1.00 60.31 293 SER A CA 1
ATOM 2105 C C . SER A 1 293 ? 23.929 -7.306 -17.462 1.00 60.31 293 SER A C 1
ATOM 2107 O O . SER A 1 293 ? 24.522 -6.271 -17.766 1.00 60.31 293 SER A O 1
ATOM 2109 N N . GLY A 1 294 ? 23.986 -7.800 -16.219 1.00 61.91 294 GLY A N 1
ATOM 2110 C CA . GLY A 1 294 ? 24.802 -7.254 -15.138 1.00 61.91 294 GLY A CA 1
ATOM 2111 C C . GLY A 1 294 ? 24.573 -5.761 -14.875 1.00 61.91 294 GLY A C 1
ATOM 2112 O O . GLY A 1 294 ? 23.466 -5.243 -14.999 1.00 61.91 294 GLY A O 1
ATOM 2113 N N . SER A 1 295 ? 25.643 -5.060 -14.491 1.00 59.66 295 SER A N 1
ATOM 2114 C CA . SER A 1 295 ? 25.664 -3.597 -14.307 1.00 59.66 295 SER A CA 1
ATOM 2115 C C . SER A 1 295 ? 26.279 -2.865 -15.508 1.00 59.66 295 SER A C 1
ATOM 2117 O O . SER A 1 295 ? 26.656 -1.701 -15.382 1.00 59.66 295 SER A O 1
ATOM 2119 N N . SER A 1 296 ? 26.483 -3.548 -16.639 1.00 59.25 296 SER A N 1
ATOM 2120 C CA . SER A 1 296 ? 27.169 -2.953 -17.785 1.00 59.25 296 SER A CA 1
ATOM 2121 C C . SER A 1 296 ? 26.271 -1.969 -18.520 1.00 59.25 296 SER A C 1
ATOM 2123 O O . SER A 1 296 ? 25.075 -2.192 -18.707 1.00 59.25 296 SER A O 1
ATOM 2125 N N . LEU A 1 297 ? 26.885 -0.879 -18.971 1.00 61.50 297 LEU A N 1
ATOM 2126 C CA . LEU A 1 297 ? 26.332 -0.100 -20.065 1.00 61.50 297 LEU A CA 1
ATOM 2127 C C . LEU A 1 297 ? 26.368 -0.982 -21.325 1.00 61.50 297 LEU A C 1
ATOM 2129 O O . LEU A 1 297 ? 27.347 -1.713 -21.502 1.00 61.50 297 LEU A O 1
ATOM 2133 N N . PRO A 1 298 ? 25.341 -0.943 -22.182 1.00 57.38 298 PRO A N 1
ATOM 2134 C CA . PRO A 1 298 ? 25.394 -1.642 -23.459 1.00 57.38 298 PRO A CA 1
ATOM 2135 C C . PRO A 1 298 ? 26.593 -1.175 -24.294 1.00 57.38 298 PRO A C 1
ATOM 2137 O O . PRO A 1 298 ? 26.983 -0.004 -24.237 1.00 57.38 298 PRO A O 1
ATOM 2140 N N . GLU A 1 299 ? 27.175 -2.087 -25.076 1.00 53.66 299 GLU A N 1
ATOM 2141 C CA . GLU A 1 299 ? 28.180 -1.733 -26.079 1.00 53.66 299 GLU A CA 1
ATOM 2142 C C . GLU A 1 299 ? 27.491 -0.998 -27.231 1.00 53.66 299 GLU A C 1
ATOM 2144 O O . GLU A 1 299 ? 26.803 -1.580 -28.064 1.00 53.66 299 GLU A O 1
ATOM 2149 N N . LEU A 1 300 ? 27.659 0.320 -27.258 1.00 56.16 300 LEU A N 1
ATOM 2150 C CA . LEU A 1 300 ? 27.141 1.174 -28.316 1.00 56.16 300 LEU A CA 1
ATOM 2151 C C . LEU A 1 300 ? 28.224 1.370 -29.375 1.00 56.16 300 LEU A C 1
ATOM 2153 O O . LEU A 1 300 ? 29.329 1.795 -29.041 1.00 56.16 300 LEU A O 1
ATOM 2157 N N . ASN A 1 301 ? 27.887 1.217 -30.659 1.00 55.00 301 ASN A N 1
ATOM 2158 C CA . ASN A 1 301 ? 28.712 1.725 -31.769 1.00 55.00 301 ASN A CA 1
ATOM 2159 C C . ASN A 1 301 ? 28.525 3.251 -31.959 1.00 55.00 301 ASN A C 1
ATOM 2161 O O . ASN A 1 301 ? 28.639 3.802 -33.053 1.00 55.00 301 ASN A O 1
ATOM 2165 N N . SER A 1 302 ? 28.183 3.946 -30.872 1.00 59.97 302 SER A N 1
ATOM 2166 C CA . SER A 1 302 ? 27.966 5.384 -30.856 1.00 59.97 302 SER A CA 1
ATOM 2167 C C . SER A 1 302 ? 29.277 6.108 -30.572 1.00 59.97 302 SER A C 1
ATOM 2169 O O . SER A 1 302 ? 30.049 5.714 -29.699 1.00 59.97 302 SER A O 1
ATOM 2171 N N . SER A 1 303 ? 29.501 7.229 -31.254 1.00 64.38 303 SER A N 1
ATOM 2172 C CA . SER A 1 303 ? 30.595 8.146 -30.932 1.00 64.38 303 SER A CA 1
ATOM 2173 C C . SER A 1 303 ? 30.354 8.919 -29.624 1.00 64.38 303 SER A C 1
ATOM 2175 O O . SER A 1 303 ? 31.312 9.421 -29.037 1.00 64.38 303 SER A O 1
ATOM 2177 N N . SER A 1 304 ? 29.104 8.998 -29.136 1.00 74.62 304 SER A N 1
ATOM 2178 C CA . SER A 1 304 ? 28.759 9.601 -27.837 1.00 74.62 304 SER A CA 1
ATOM 2179 C C . SER A 1 304 ? 27.523 8.974 -27.166 1.00 74.62 304 SER A C 1
ATOM 2181 O O . SER A 1 304 ? 26.523 8.671 -27.814 1.00 74.62 304 SER A O 1
ATOM 2183 N N . PHE A 1 305 ? 27.576 8.791 -25.844 1.00 79.25 305 PHE A N 1
ATOM 2184 C CA . PHE A 1 305 ? 26.441 8.368 -25.015 1.00 79.25 305 PHE A CA 1
ATOM 2185 C C . PHE A 1 305 ? 26.339 9.301 -23.811 1.00 79.25 305 PHE A C 1
ATOM 2187 O O . PHE A 1 305 ? 27.184 9.263 -22.915 1.00 79.25 305 PHE A O 1
ATOM 2194 N N . ILE A 1 306 ? 25.344 10.185 -23.828 1.00 83.19 306 ILE A N 1
ATOM 2195 C CA . ILE A 1 306 ? 25.183 11.250 -22.841 1.00 83.19 306 ILE A CA 1
ATOM 2196 C C . ILE A 1 306 ? 23.830 11.086 -22.160 1.00 83.19 306 ILE A C 1
ATOM 2198 O O . ILE A 1 306 ? 22.791 11.071 -22.816 1.00 83.19 306 ILE A O 1
ATOM 2202 N N . VAL A 1 307 ? 23.853 11.008 -20.831 1.00 86.62 307 VAL A N 1
ATOM 2203 C CA . VAL A 1 307 ? 22.663 11.116 -19.987 1.00 86.62 307 VAL A CA 1
ATOM 2204 C C . VAL A 1 307 ? 22.861 12.318 -19.069 1.00 86.62 307 VAL A C 1
ATOM 2206 O O . VAL A 1 307 ? 23.803 12.320 -18.278 1.00 86.62 307 VAL A O 1
ATOM 2209 N N . ASN A 1 308 ? 22.021 13.345 -19.198 1.00 88.12 308 ASN A N 1
ATOM 2210 C CA . ASN A 1 308 ? 22.099 14.567 -18.399 1.00 88.12 308 ASN A CA 1
ATOM 2211 C C . ASN A 1 308 ? 20.745 14.876 -17.765 1.00 88.12 308 ASN A C 1
ATOM 2213 O O . ASN A 1 308 ? 19.808 15.232 -18.468 1.00 88.12 308 ASN A O 1
ATOM 2217 N N . ASN A 1 309 ? 20.639 14.771 -16.445 1.00 88.62 309 ASN A N 1
ATOM 2218 C CA . ASN A 1 309 ? 19.379 15.032 -15.763 1.00 88.62 309 ASN A CA 1
ATOM 2219 C C . ASN A 1 309 ? 19.554 16.105 -14.695 1.00 88.62 309 ASN A C 1
ATOM 2221 O O . ASN A 1 309 ? 20.495 16.041 -13.904 1.00 88.62 309 ASN A O 1
ATOM 2225 N N . ASP A 1 310 ? 18.622 17.048 -14.682 1.00 91.44 310 ASP A N 1
ATOM 2226 C CA . ASP A 1 310 ? 18.476 18.071 -13.657 1.00 91.44 310 ASP A CA 1
ATOM 2227 C C . ASP A 1 310 ? 17.163 17.808 -12.922 1.00 91.44 310 ASP A C 1
ATOM 2229 O O . ASP A 1 310 ? 16.093 17.815 -13.529 1.00 91.44 310 ASP A O 1
ATOM 2233 N N . ASN A 1 311 ? 17.245 17.472 -11.641 1.00 91.50 311 ASN A N 1
ATOM 2234 C CA . ASN A 1 311 ? 16.089 17.065 -10.859 1.00 91.50 311 ASN A CA 1
ATOM 2235 C C . ASN A 1 311 ? 16.031 17.897 -9.577 1.00 91.50 311 ASN A C 1
ATOM 2237 O O . ASN A 1 311 ? 17.050 18.041 -8.901 1.00 91.50 311 ASN A O 1
ATOM 2241 N N . ASP A 1 312 ? 14.844 18.402 -9.255 1.00 92.88 312 ASP A N 1
ATOM 2242 C CA . ASP A 1 312 ? 14.574 19.200 -8.059 1.00 92.88 312 ASP A CA 1
ATOM 2243 C C . ASP A 1 312 ? 13.210 18.830 -7.466 1.00 92.88 312 ASP A C 1
ATOM 2245 O O . ASP A 1 312 ? 12.205 18.730 -8.179 1.00 92.88 312 ASP A O 1
ATOM 2249 N N . GLU A 1 313 ? 13.153 18.585 -6.165 1.00 92.12 313 GLU A N 1
ATOM 2250 C CA . GLU A 1 313 ? 11.962 18.102 -5.489 1.00 92.12 313 GLU A CA 1
ATOM 2251 C C . GLU A 1 313 ? 11.776 18.664 -4.080 1.00 92.12 313 GLU A C 1
ATOM 2253 O O . GLU A 1 313 ? 12.718 18.885 -3.321 1.00 92.12 313 GLU A O 1
ATOM 2258 N N . ASN A 1 314 ? 10.511 18.815 -3.691 1.00 91.69 314 ASN A N 1
ATOM 2259 C CA . ASN A 1 314 ? 10.114 19.095 -2.319 1.00 91.69 314 ASN A CA 1
ATOM 2260 C C . ASN A 1 314 ? 9.054 18.095 -1.852 1.00 91.69 314 ASN A C 1
ATOM 2262 O O . ASN A 1 314 ? 8.136 17.754 -2.600 1.00 91.69 314 ASN A O 1
ATOM 2266 N N . PHE A 1 315 ? 9.172 17.665 -0.593 1.00 90.31 315 PHE A N 1
ATOM 2267 C CA . PHE A 1 315 ? 8.215 16.779 0.066 1.00 90.31 315 PHE A CA 1
ATOM 2268 C C . PHE A 1 315 ? 7.630 17.431 1.311 1.00 90.31 315 PHE A C 1
ATOM 2270 O O . PHE A 1 315 ? 8.367 17.910 2.175 1.00 90.31 315 PHE A O 1
ATOM 2277 N N . PHE A 1 316 ? 6.306 17.383 1.428 1.00 89.00 316 PHE A N 1
ATOM 2278 C CA . PHE A 1 316 ? 5.559 17.891 2.573 1.00 89.00 316 PHE A CA 1
ATOM 2279 C C . PHE A 1 316 ? 4.494 16.889 3.031 1.00 89.00 316 PHE A C 1
ATOM 2281 O O . PHE A 1 316 ? 4.139 15.953 2.315 1.00 89.00 316 PHE A O 1
ATOM 2288 N N . GLY A 1 317 ? 3.948 17.135 4.220 1.00 87.88 317 GLY A N 1
ATOM 2289 C CA . GLY A 1 317 ? 2.805 16.405 4.758 1.00 87.88 317 GLY A CA 1
ATOM 2290 C C . GLY A 1 317 ? 3.152 15.475 5.914 1.00 87.88 317 GLY A C 1
ATOM 2291 O O . GLY A 1 317 ? 4.287 15.424 6.399 1.00 87.88 317 GLY A O 1
ATOM 2292 N N . THR A 1 318 ? 2.127 14.786 6.398 1.00 92.00 318 THR A N 1
ATOM 2293 C CA . THR A 1 318 ? 2.182 13.933 7.584 1.00 92.00 318 THR A CA 1
ATOM 2294 C C . THR A 1 318 ? 1.543 12.579 7.312 1.00 92.00 318 THR A C 1
ATOM 2296 O O . THR A 1 318 ? 0.502 12.488 6.679 1.00 92.00 318 THR A O 1
ATOM 2299 N N . THR A 1 319 ? 2.152 11.500 7.797 1.00 92.62 319 THR A N 1
ATOM 2300 C CA . THR A 1 319 ? 1.582 10.150 7.701 1.00 92.62 319 THR A CA 1
ATOM 2301 C C . THR A 1 319 ? 1.432 9.604 9.111 1.00 92.62 319 THR A C 1
ATOM 2303 O O . THR A 1 319 ? 2.432 9.346 9.787 1.00 92.62 319 THR A O 1
ATOM 2306 N N . THR A 1 320 ? 0.197 9.455 9.579 1.00 94.50 320 THR A N 1
ATOM 2307 C CA . THR A 1 320 ? -0.124 9.012 10.935 1.00 94.50 320 THR A CA 1
ATOM 2308 C C . THR A 1 320 ? -1.000 7.765 10.910 1.00 94.50 320 THR A C 1
ATOM 2310 O O . THR A 1 320 ? -1.880 7.599 10.069 1.00 94.50 320 THR A O 1
ATOM 2313 N N . ALA A 1 321 ? -0.746 6.880 11.868 1.00 91.94 321 ALA A N 1
ATOM 2314 C CA . ALA A 1 321 ? -1.589 5.735 12.155 1.00 91.94 321 ALA A CA 1
ATOM 2315 C C . ALA A 1 321 ? -1.785 5.651 13.669 1.00 91.94 321 ALA A C 1
ATOM 2317 O O . ALA A 1 321 ? -0.812 5.725 14.422 1.00 91.94 321 ALA A O 1
ATOM 2318 N N . SER A 1 322 ? -3.031 5.520 14.114 1.00 96.12 322 SER A N 1
ATOM 2319 C CA . SER A 1 322 ? -3.403 5.473 15.525 1.00 96.12 322 SER A CA 1
ATOM 2320 C C . SER A 1 322 ? -4.360 4.318 15.787 1.00 96.12 322 SER A C 1
ATOM 2322 O O . SER A 1 322 ? -5.413 4.223 15.162 1.00 96.12 322 SER A O 1
ATOM 2324 N N . ALA A 1 323 ? -3.991 3.447 16.722 1.00 94.19 323 ALA A N 1
ATOM 2325 C CA . ALA A 1 323 ? -4.835 2.363 17.202 1.00 94.19 323 ALA A CA 1
ATOM 2326 C C . ALA A 1 323 ? -5.190 2.600 18.675 1.00 94.19 323 ALA A C 1
ATOM 2328 O O . ALA A 1 323 ? -4.308 2.870 19.493 1.00 94.19 323 ALA A O 1
ATOM 2329 N N . ILE A 1 324 ? -6.478 2.514 19.013 1.00 96.56 324 ILE A N 1
ATOM 2330 C CA . ILE A 1 324 ? -7.004 2.843 20.341 1.00 96.56 324 ILE A CA 1
ATOM 2331 C C . ILE A 1 324 ? -7.917 1.718 20.836 1.00 96.56 324 ILE A C 1
ATOM 2333 O O . ILE A 1 324 ? -9.056 1.577 20.393 1.00 96.56 324 ILE A O 1
ATOM 2337 N N . THR A 1 325 ? -7.441 0.955 21.819 1.00 96.19 325 THR A N 1
ATOM 2338 C CA . THR A 1 325 ? -8.251 -0.043 22.545 1.00 96.19 325 THR A CA 1
ATOM 2339 C C . THR A 1 325 ? -8.572 0.374 23.986 1.00 96.19 325 THR A C 1
ATOM 2341 O O . THR A 1 325 ? -9.517 -0.129 24.588 1.00 96.19 325 THR A O 1
ATOM 2344 N N . GLY A 1 326 ? -7.812 1.324 24.550 1.00 91.94 326 GLY A N 1
ATOM 2345 C CA . GLY A 1 326 ? -7.979 1.842 25.915 1.00 91.94 326 GLY A CA 1
ATOM 2346 C C . GLY A 1 326 ? -9.136 2.839 26.087 1.00 91.94 326 GLY A C 1
ATOM 2347 O O . GLY A 1 326 ? -9.990 2.987 25.223 1.00 91.94 326 GLY A O 1
ATOM 2348 N N . GLY A 1 327 ? -9.183 3.534 27.230 1.00 94.50 327 GLY A N 1
ATOM 2349 C CA . GLY A 1 327 ? -10.233 4.530 27.518 1.00 94.50 327 GLY A CA 1
ATOM 2350 C C . GLY A 1 327 ? -11.583 3.940 27.944 1.00 94.50 327 GLY A C 1
ATOM 2351 O O . GLY A 1 327 ? -12.555 4.673 28.103 1.00 94.50 327 GLY A O 1
ATOM 2352 N N . ASN A 1 328 ? -11.644 2.626 28.164 1.00 97.31 328 ASN A N 1
ATOM 2353 C CA . ASN A 1 328 ? -12.829 1.954 28.684 1.00 97.31 328 ASN A CA 1
ATOM 2354 C C . ASN A 1 328 ? -13.084 2.342 30.153 1.00 97.31 328 ASN A C 1
ATOM 2356 O O . ASN A 1 328 ? -12.153 2.411 30.959 1.00 97.31 328 ASN A O 1
ATOM 2360 N N . LEU A 1 329 ? -14.350 2.543 30.512 1.00 96.75 329 LEU A N 1
ATOM 2361 C CA . LEU A 1 329 ? -14.801 2.869 31.860 1.00 96.75 329 LEU A CA 1
ATOM 2362 C C . LEU A 1 329 ? -15.977 1.971 32.247 1.00 96.75 329 LEU A C 1
ATOM 2364 O O . LEU A 1 329 ? -17.071 2.125 31.718 1.00 96.75 329 LEU A O 1
ATOM 2368 N N . ALA A 1 330 ? -15.769 1.084 33.218 1.00 94.50 330 ALA A N 1
ATOM 2369 C CA . ALA A 1 330 ? -16.827 0.318 33.869 1.00 94.50 330 ALA A CA 1
ATOM 2370 C C . ALA A 1 330 ? -16.957 0.797 35.319 1.00 94.50 330 ALA A C 1
ATOM 2372 O O . ALA A 1 330 ? -16.004 0.695 36.092 1.00 94.50 330 ALA A O 1
ATOM 2373 N N . THR A 1 331 ? -18.110 1.358 35.680 1.00 90.94 331 THR A N 1
ATOM 2374 C CA . THR A 1 331 ? -18.331 1.958 37.002 1.00 90.94 331 THR A CA 1
ATOM 2375 C C . THR A 1 331 ? -19.680 1.569 37.602 1.00 90.94 331 THR A C 1
ATOM 2377 O O . THR A 1 331 ? -20.643 1.282 36.888 1.00 90.94 331 THR A O 1
ATOM 2380 N N . THR A 1 332 ? -19.734 1.585 38.933 1.00 87.62 332 THR A N 1
ATOM 2381 C CA . THR A 1 332 ? -20.937 1.394 39.748 1.00 87.62 332 THR A CA 1
ATOM 2382 C C . THR A 1 332 ? -21.201 2.660 40.564 1.00 87.62 332 THR A C 1
ATOM 2384 O O . THR A 1 332 ? -20.272 3.271 41.097 1.00 87.62 332 THR A O 1
ATOM 2387 N N . THR A 1 333 ? -22.464 3.073 40.666 1.00 83.88 333 THR A N 1
ATOM 2388 C CA . THR A 1 333 ? -22.891 4.184 41.530 1.00 83.88 333 THR A CA 1
ATOM 2389 C C . THR A 1 333 ? -23.410 3.724 42.893 1.00 83.88 333 THR A C 1
ATOM 2391 O O . THR A 1 333 ? -23.953 4.553 43.623 1.00 83.88 333 THR A O 1
ATOM 2394 N N . ALA A 1 334 ? -23.260 2.443 43.257 1.00 71.19 334 ALA A N 1
ATOM 2395 C CA . ALA A 1 334 ? -23.744 1.904 44.526 1.00 71.19 334 ALA A CA 1
ATOM 2396 C C . ALA A 1 334 ? -23.193 2.704 45.719 1.00 71.19 334 ALA A C 1
ATOM 2398 O O . ALA A 1 334 ? -21.998 2.694 46.032 1.00 71.19 334 ALA A O 1
ATOM 2399 N N . THR A 1 335 ? -24.076 3.417 46.416 1.00 60.75 335 THR A N 1
ATOM 2400 C CA . THR A 1 335 ? -23.719 4.165 47.619 1.00 60.75 335 THR A CA 1
ATOM 2401 C C . THR A 1 335 ? -23.818 3.243 48.830 1.00 60.75 335 THR A C 1
ATOM 2403 O O . THR A 1 335 ? -24.856 3.202 49.488 1.00 60.75 335 THR A O 1
ATOM 2406 N N . SER A 1 336 ? -22.707 2.579 49.163 1.00 54.97 336 SER A N 1
ATOM 2407 C CA . SER A 1 336 ? -22.465 1.707 50.336 1.00 54.97 336 SER A CA 1
ATOM 2408 C C . SER A 1 336 ? -22.611 0.211 50.061 1.00 54.97 336 SER A C 1
ATOM 2410 O O . SER A 1 336 ? -23.609 -0.219 49.496 1.00 54.97 336 SER A O 1
ATOM 2412 N N . ALA A 1 337 ? -21.644 -0.569 50.565 1.00 55.84 337 ALA A N 1
ATOM 2413 C CA . ALA A 1 337 ? -21.744 -2.022 50.663 1.00 55.84 337 ALA A CA 1
ATOM 2414 C C . ALA A 1 337 ? -23.084 -2.387 51.310 1.00 55.84 337 ALA A C 1
ATOM 2416 O O . ALA A 1 337 ? -23.380 -1.926 52.423 1.00 55.84 337 ALA A O 1
ATOM 2417 N N . SER A 1 338 ? -23.918 -3.141 50.598 1.00 53.91 338 SER A N 1
ATOM 2418 C CA . SER A 1 338 ? -25.266 -3.452 51.062 1.00 53.91 338 S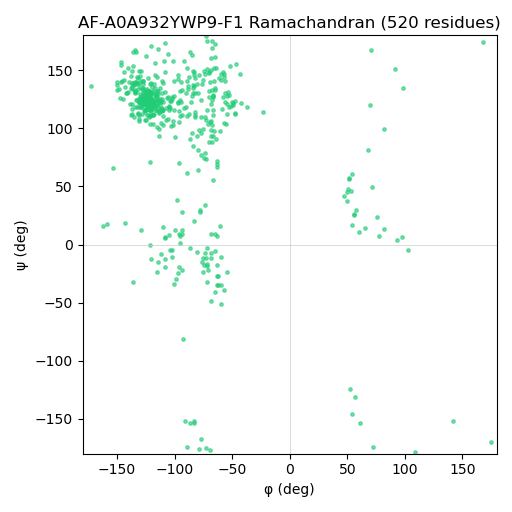ER A CA 1
ATOM 2419 C C . SER A 1 338 ? -25.196 -4.111 52.441 1.00 53.91 338 SER A C 1
ATOM 2421 O O . SER A 1 338 ? -24.565 -5.147 52.638 1.00 53.91 338 SER A O 1
ATOM 2423 N N . THR A 1 339 ? -25.864 -3.520 53.437 1.00 53.19 339 THR A N 1
ATOM 2424 C CA . THR A 1 339 ? -25.993 -4.127 54.780 1.00 53.19 339 THR A CA 1
ATOM 2425 C C . THR A 1 339 ? -26.947 -5.331 54.791 1.00 53.19 339 THR A C 1
ATOM 2427 O O . THR A 1 339 ? -27.099 -6.005 55.811 1.00 53.19 339 THR A O 1
ATOM 2430 N N . THR A 1 340 ? -27.566 -5.623 53.645 1.00 54.91 340 THR A N 1
ATOM 2431 C CA . THR A 1 340 ? -28.432 -6.769 53.380 1.00 54.91 340 THR A CA 1
ATOM 2432 C C . THR A 1 340 ? -27.681 -7.816 52.545 1.00 54.91 340 THR A C 1
ATOM 2434 O O . THR A 1 340 ? -27.351 -7.543 51.395 1.00 54.91 340 THR A O 1
ATOM 2437 N N . PRO A 1 341 ? -27.452 -9.043 53.053 1.00 54.81 341 PRO A N 1
ATOM 2438 C CA . PRO A 1 341 ? -26.580 -10.049 52.425 1.00 54.81 341 PRO A CA 1
ATOM 2439 C C . PRO A 1 341 ? -27.089 -10.651 51.096 1.00 54.81 341 PRO A C 1
ATOM 2441 O O . PRO A 1 341 ? -26.530 -11.639 50.627 1.00 54.81 341 PRO A O 1
ATOM 2444 N N . THR A 1 342 ? -28.157 -10.115 50.498 1.00 57.25 342 THR A N 1
ATOM 2445 C CA . THR A 1 342 ? -28.830 -10.683 49.315 1.00 57.25 342 THR A CA 1
ATOM 2446 C C . THR A 1 342 ? -28.686 -9.859 48.035 1.00 57.25 342 THR A C 1
ATOM 2448 O O . THR A 1 342 ? -29.092 -10.348 46.986 1.00 57.25 342 THR A O 1
ATOM 2451 N N . THR A 1 343 ? -28.132 -8.643 48.081 1.00 55.53 343 THR A N 1
ATOM 2452 C CA . THR A 1 343 ? -27.861 -7.826 46.882 1.00 55.53 343 THR A CA 1
ATOM 2453 C C . THR A 1 343 ? -26.346 -7.679 46.720 1.00 55.53 343 THR A C 1
ATOM 2455 O O . THR A 1 343 ? -25.733 -7.075 47.603 1.00 55.53 343 THR A O 1
ATOM 2458 N N . PRO A 1 344 ? -25.731 -8.251 45.669 1.00 59.81 344 PRO A N 1
ATOM 2459 C CA . PRO A 1 344 ? -24.310 -8.064 45.392 1.00 59.81 344 PRO A CA 1
ATOM 2460 C C . PRO A 1 344 ? -23.977 -6.575 45.272 1.00 59.81 344 PRO A C 1
ATOM 2462 O O . PRO A 1 344 ? -24.764 -5.816 44.710 1.00 59.81 344 PRO A O 1
ATOM 2465 N N . ASP A 1 345 ? -22.823 -6.165 45.795 1.00 70.75 345 ASP A N 1
ATOM 2466 C CA . ASP A 1 345 ? -22.281 -4.844 45.489 1.00 70.75 345 ASP A CA 1
ATOM 2467 C C . ASP A 1 345 ? -21.947 -4.807 43.989 1.00 70.75 345 ASP A C 1
ATOM 2469 O O . ASP A 1 345 ? -21.361 -5.759 43.458 1.00 70.75 345 ASP A O 1
ATOM 2473 N N . GLY A 1 346 ? -22.331 -3.728 43.303 1.00 75.69 346 GLY A N 1
ATOM 2474 C CA . GLY A 1 346 ? -22.022 -3.562 41.885 1.00 75.69 346 GLY A CA 1
ATOM 2475 C C . GLY A 1 346 ? -20.512 -3.620 41.632 1.00 75.69 346 GLY A C 1
ATOM 2476 O O . GLY A 1 346 ? -19.705 -3.230 42.479 1.00 75.69 346 GLY A O 1
ATOM 2477 N N . SER A 1 347 ? -20.097 -4.119 40.468 1.00 87.06 347 SER A N 1
ATOM 2478 C CA . SER A 1 347 ? -18.673 -4.167 40.105 1.00 87.06 347 SER A CA 1
ATOM 2479 C C . SER A 1 347 ? -18.447 -3.984 38.609 1.00 87.06 347 SER A C 1
ATOM 2481 O O . SER A 1 347 ? -19.343 -4.209 37.799 1.00 87.06 347 SER A O 1
ATOM 2483 N N . GLY A 1 348 ? -17.242 -3.537 38.250 1.00 90.50 348 GLY A N 1
ATOM 2484 C CA . GLY A 1 348 ? -16.820 -3.318 36.871 1.00 90.50 348 GLY A CA 1
ATOM 2485 C C . GLY A 1 348 ? -15.685 -4.262 36.480 1.00 90.50 348 GLY A C 1
ATOM 2486 O O . GLY A 1 348 ? -14.703 -4.369 37.212 1.00 90.50 348 GLY A O 1
ATOM 2487 N N . THR A 1 349 ? -15.794 -4.914 35.324 1.00 94.50 349 THR A N 1
ATOM 2488 C CA . THR A 1 349 ? -14.716 -5.698 34.704 1.00 94.50 349 THR A CA 1
ATOM 2489 C C . THR A 1 349 ? -14.431 -5.151 33.312 1.00 94.50 349 THR A C 1
ATOM 2491 O O . THR A 1 349 ? -15.351 -4.933 32.525 1.00 94.50 349 THR A O 1
ATOM 2494 N N . ILE A 1 350 ? -13.152 -4.931 33.006 1.00 97.38 350 ILE A N 1
ATOM 2495 C CA . ILE A 1 350 ? -12.690 -4.462 31.698 1.00 97.38 350 ILE A CA 1
ATOM 2496 C C . ILE A 1 350 ? -11.645 -5.446 31.182 1.00 97.38 350 ILE A C 1
ATOM 2498 O O . ILE A 1 350 ? -10.623 -5.664 31.834 1.00 97.38 350 ILE A O 1
ATOM 2502 N N . LEU A 1 351 ? -11.900 -6.003 30.003 1.00 96.50 351 LEU A N 1
ATOM 2503 C CA . LEU A 1 351 ? -10.929 -6.704 29.178 1.00 96.50 351 LEU A CA 1
ATOM 2504 C C . LEU A 1 351 ? -10.695 -5.871 27.917 1.00 96.50 351 LEU A C 1
ATOM 2506 O O . LEU A 1 351 ? -11.637 -5.547 27.198 1.00 96.50 351 LEU A O 1
ATOM 2510 N N . THR A 1 352 ? -9.439 -5.519 27.668 1.00 96.44 352 THR A N 1
ATOM 2511 C CA . THR A 1 352 ? -9.053 -4.651 26.554 1.00 96.44 352 THR A CA 1
ATOM 2512 C C . THR A 1 352 ? -8.167 -5.421 25.585 1.00 96.44 352 THR A C 1
ATOM 2514 O O . THR A 1 352 ? -7.189 -6.029 26.022 1.00 96.44 352 THR A O 1
ATOM 2517 N N . GLY A 1 353 ? -8.496 -5.367 24.295 1.00 92.69 353 GLY A N 1
ATOM 2518 C CA . GLY A 1 353 ? -7.658 -5.879 23.212 1.00 92.69 353 GLY A CA 1
ATOM 2519 C C . GLY A 1 353 ? -6.356 -5.097 23.000 1.00 92.69 353 GLY A C 1
ATOM 2520 O O . GLY A 1 353 ? -6.095 -4.056 23.615 1.00 92.69 353 GLY A O 1
ATOM 2521 N N . ASN A 1 354 ? -5.524 -5.594 22.098 1.00 89.50 354 ASN A N 1
ATOM 2522 C CA . ASN A 1 354 ? -4.240 -5.014 21.730 1.00 89.50 354 ASN A CA 1
ATOM 2523 C C . ASN A 1 354 ? -4.395 -3.886 20.695 1.00 89.50 354 ASN A C 1
ATOM 2525 O O . ASN A 1 354 ? -5.280 -3.917 19.842 1.00 89.50 354 ASN A O 1
ATOM 2529 N N . ALA A 1 355 ? -3.504 -2.893 20.756 1.00 91.19 355 ALA A N 1
ATOM 2530 C CA . ALA A 1 355 ? -3.442 -1.787 19.802 1.00 91.19 355 ALA A CA 1
ATOM 2531 C C . ALA A 1 355 ? -2.157 -1.871 18.968 1.00 91.19 355 ALA A C 1
ATOM 2533 O O . ALA A 1 355 ? -1.056 -1.810 19.521 1.00 91.19 355 ALA A O 1
ATOM 2534 N N . TYR A 1 356 ? -2.300 -1.953 17.646 1.00 82.88 356 TYR A N 1
ATOM 2535 C CA . TYR A 1 356 ? -1.198 -2.025 16.688 1.00 82.88 356 TYR A CA 1
ATOM 2536 C C . TYR A 1 356 ? -1.270 -0.849 15.718 1.00 82.88 356 TYR A C 1
ATOM 2538 O O . TYR A 1 356 ? -2.245 -0.702 14.983 1.00 82.88 356 TYR A O 1
ATOM 2546 N N . SER A 1 357 ? -0.241 -0.002 15.705 1.00 87.19 357 SER A N 1
ATOM 2547 C CA . SER A 1 357 ? -0.180 1.167 14.824 1.00 87.19 357 SER A CA 1
ATOM 2548 C C . SER A 1 357 ? 1.148 1.268 14.091 1.00 87.19 357 SER A C 1
ATOM 2550 O O . SER A 1 357 ? 2.206 1.186 14.717 1.00 87.19 357 SER A O 1
ATOM 2552 N N . ALA A 1 358 ? 1.091 1.523 12.787 1.00 79.19 358 ALA A N 1
ATOM 2553 C CA . ALA A 1 358 ? 2.256 1.586 11.922 1.00 79.19 358 ALA A CA 1
ATOM 2554 C C . ALA A 1 358 ? 2.126 2.691 10.875 1.00 79.19 358 ALA A C 1
ATOM 2556 O O . ALA A 1 358 ? 1.135 2.760 10.158 1.00 79.19 358 ALA A O 1
ATOM 2557 N N . SER A 1 359 ? 3.153 3.524 10.741 1.00 86.06 359 SER A N 1
ATOM 2558 C CA . SER A 1 359 ? 3.252 4.502 9.659 1.00 86.06 359 SER A CA 1
ATOM 2559 C C . SER A 1 359 ? 4.619 4.380 9.007 1.00 86.06 359 SER A C 1
ATOM 2561 O O . SER A 1 359 ? 5.638 4.357 9.702 1.00 86.06 359 SER A O 1
ATOM 2563 N N . ASN A 1 360 ? 4.644 4.279 7.683 1.00 78.31 360 ASN A N 1
ATOM 2564 C CA . ASN A 1 360 ? 5.871 4.225 6.912 1.00 78.31 360 ASN A CA 1
ATOM 2565 C C . ASN A 1 360 ? 5.795 5.145 5.693 1.00 78.31 360 ASN A C 1
ATOM 2567 O O . ASN A 1 360 ? 4.800 5.170 4.973 1.00 78.31 360 ASN A O 1
ATOM 2571 N N . ASN A 1 361 ? 6.896 5.846 5.436 1.00 84.75 361 ASN A N 1
ATOM 2572 C CA . ASN A 1 361 ? 7.078 6.645 4.237 1.00 84.75 361 ASN A CA 1
ATOM 2573 C C . ASN A 1 361 ? 8.407 6.261 3.578 1.00 84.75 361 ASN A C 1
ATOM 2575 O O . ASN A 1 361 ? 9.466 6.351 4.201 1.00 84.75 361 ASN A O 1
ATOM 2579 N N . PHE A 1 362 ? 8.353 5.819 2.325 1.00 83.12 362 PHE A N 1
ATOM 2580 C CA . PHE A 1 362 ? 9.528 5.542 1.510 1.00 83.12 362 PHE A CA 1
ATOM 2581 C C . PHE A 1 362 ? 9.606 6.546 0.367 1.00 83.12 362 PHE A C 1
ATOM 2583 O O . PHE A 1 362 ? 8.705 6.608 -0.466 1.00 83.12 362 PHE A O 1
ATOM 2590 N N . THR A 1 363 ? 10.722 7.268 0.285 1.00 87.12 363 THR A N 1
ATOM 2591 C CA . THR A 1 363 ? 10.954 8.244 -0.779 1.00 87.12 363 THR A CA 1
ATOM 2592 C C . THR A 1 363 ? 12.184 7.877 -1.600 1.00 87.12 363 THR A C 1
ATOM 2594 O O . THR A 1 363 ? 13.305 7.809 -1.097 1.00 87.12 363 THR A O 1
ATOM 2597 N N . ALA A 1 364 ? 11.958 7.683 -2.894 1.00 87.69 364 ALA A N 1
ATOM 2598 C CA . ALA A 1 364 ? 12.943 7.498 -3.940 1.00 87.69 364 ALA A CA 1
ATOM 2599 C C . ALA A 1 364 ? 12.881 8.702 -4.888 1.00 87.69 364 ALA A C 1
ATOM 2601 O O . ALA A 1 364 ? 12.089 8.718 -5.827 1.00 87.69 364 ALA A O 1
ATOM 2602 N N . ALA A 1 365 ? 13.718 9.708 -4.641 1.00 91.75 365 ALA A N 1
ATOM 2603 C CA . ALA A 1 365 ? 13.691 10.955 -5.396 1.00 91.75 365 ALA A CA 1
ATOM 2604 C C . ALA A 1 365 ? 14.977 11.220 -6.186 1.00 91.75 365 ALA A C 1
ATOM 2606 O O . ALA A 1 365 ? 16.036 10.671 -5.863 1.00 91.75 365 ALA A O 1
ATOM 2607 N N . ASN A 1 366 ? 14.858 12.033 -7.239 1.00 91.81 366 ASN A N 1
ATOM 2608 C CA . ASN A 1 366 ? 15.948 12.504 -8.100 1.00 91.81 366 ASN A CA 1
ATOM 2609 C C . ASN A 1 366 ? 16.864 11.388 -8.610 1.00 91.81 366 ASN A C 1
ATOM 2611 O O . ASN A 1 366 ? 18.085 11.541 -8.723 1.00 91.81 366 ASN A O 1
ATOM 2615 N N . GLN A 1 367 ? 16.281 10.233 -8.919 1.00 89.75 367 GLN A N 1
ATOM 2616 C CA . GLN A 1 367 ? 17.063 9.080 -9.328 1.00 89.75 367 GLN A CA 1
ATOM 2617 C C . GLN A 1 367 ? 17.380 9.148 -10.815 1.00 89.75 367 GLN A C 1
ATOM 2619 O O . GLN A 1 367 ? 16.515 9.384 -11.652 1.00 89.75 367 GLN A O 1
ATOM 2624 N N . THR A 1 368 ? 18.636 8.879 -11.156 1.00 89.62 368 THR A N 1
ATOM 2625 C CA . THR A 1 368 ? 19.039 8.555 -12.524 1.00 89.62 368 THR A CA 1
ATOM 2626 C C . THR A 1 368 ? 19.728 7.202 -12.505 1.00 89.62 368 THR A C 1
ATOM 2628 O O . THR A 1 368 ? 20.758 7.031 -11.853 1.00 89.62 368 THR A O 1
ATOM 2631 N N . ARG A 1 369 ? 19.146 6.221 -13.193 1.00 86.38 369 ARG A N 1
ATOM 2632 C CA . ARG A 1 369 ? 19.697 4.869 -13.321 1.00 86.38 369 ARG A CA 1
ATOM 2633 C C . ARG A 1 369 ? 19.926 4.586 -14.797 1.00 86.38 369 ARG A C 1
ATOM 2635 O O . ARG A 1 369 ? 19.003 4.711 -15.593 1.00 86.38 369 ARG A O 1
ATOM 2642 N N . VAL A 1 370 ? 21.147 4.190 -15.145 1.00 83.38 370 VAL A N 1
ATOM 2643 C CA . VAL A 1 370 ? 21.548 3.962 -16.537 1.00 83.38 370 VAL A CA 1
ATOM 2644 C C . VAL A 1 370 ? 22.168 2.577 -16.684 1.00 83.38 370 VAL A C 1
ATOM 2646 O O . VAL A 1 370 ? 23.002 2.201 -15.857 1.00 83.38 370 VAL A O 1
ATOM 2649 N N . GLY A 1 371 ? 21.771 1.838 -17.721 1.00 78.44 371 GLY A N 1
ATOM 2650 C CA . GLY A 1 371 ? 22.346 0.538 -18.073 1.00 78.44 371 GLY A CA 1
ATOM 2651 C C . GLY A 1 371 ? 22.000 -0.589 -17.101 1.00 78.44 371 GLY A C 1
ATOM 2652 O O . GLY A 1 371 ? 21.567 -0.346 -15.971 1.00 78.44 371 GLY A O 1
ATOM 2653 N N . GLY A 1 372 ? 22.285 -1.823 -17.514 1.00 77.75 372 GLY A N 1
ATOM 2654 C CA . GLY A 1 372 ? 22.235 -3.014 -16.673 1.00 77.75 372 GLY A CA 1
ATOM 2655 C C . GLY A 1 372 ? 20.859 -3.330 -16.092 1.00 77.75 372 GLY A C 1
ATOM 2656 O O . GLY A 1 372 ? 19.815 -2.966 -16.630 1.00 77.75 372 GLY A O 1
ATOM 2657 N N . SER A 1 373 ? 20.864 -4.016 -14.955 1.00 83.62 373 SER A N 1
ATOM 2658 C CA . SER A 1 373 ? 19.643 -4.514 -14.322 1.00 83.62 373 SER A CA 1
ATOM 2659 C C . SER A 1 373 ? 19.683 -4.284 -12.817 1.00 83.62 373 SER A C 1
ATOM 2661 O O . SER A 1 373 ? 20.753 -4.213 -12.206 1.00 83.62 373 SER A O 1
ATOM 2663 N N . SER A 1 374 ? 18.527 -4.077 -12.193 1.00 86.31 374 SER A N 1
ATOM 2664 C CA . SER A 1 374 ? 18.425 -4.002 -10.732 1.00 86.31 374 SER A CA 1
ATOM 2665 C C . SER A 1 374 ? 17.141 -4.610 -10.237 1.00 86.31 374 SER A C 1
ATOM 2667 O O . SER A 1 374 ? 16.081 -4.363 -10.803 1.00 86.31 374 SER A O 1
ATOM 2669 N N . VAL A 1 375 ? 17.270 -5.295 -9.110 1.00 90.88 375 VAL A N 1
ATOM 2670 C CA . VAL A 1 375 ? 16.159 -5.786 -8.309 1.00 90.88 375 VAL A CA 1
ATOM 2671 C C . VAL A 1 375 ? 16.289 -5.162 -6.931 1.00 90.88 375 VAL A C 1
ATOM 2673 O O . VAL A 1 375 ? 17.375 -5.183 -6.346 1.00 90.88 375 VAL A O 1
ATOM 2676 N N . PHE A 1 376 ? 15.199 -4.595 -6.435 1.00 91.50 376 PHE A N 1
ATOM 2677 C CA . PHE A 1 376 ? 15.079 -4.118 -5.069 1.00 91.50 376 PHE A CA 1
ATOM 2678 C C . PHE A 1 376 ? 13.720 -4.538 -4.525 1.00 91.50 376 PHE A C 1
ATOM 2680 O O . PHE A 1 376 ? 12.699 -4.032 -4.973 1.00 91.50 376 PHE A O 1
ATOM 2687 N N . PHE A 1 377 ? 13.713 -5.443 -3.558 1.00 93.06 377 PHE A N 1
ATOM 2688 C CA . PHE A 1 377 ? 12.535 -5.793 -2.784 1.00 93.06 377 PHE A CA 1
ATOM 2689 C C . PHE A 1 377 ? 12.775 -5.431 -1.326 1.00 93.06 377 PHE A C 1
ATOM 2691 O O . PHE A 1 377 ? 13.835 -5.749 -0.790 1.00 93.06 377 PHE A O 1
ATOM 2698 N N . VAL A 1 378 ? 11.797 -4.801 -0.686 1.00 90.31 378 VAL A N 1
ATOM 2699 C CA . VAL A 1 378 ? 11.776 -4.586 0.762 1.00 90.31 378 VAL A CA 1
ATOM 2700 C C . VAL A 1 378 ? 10.530 -5.236 1.342 1.00 90.31 378 VAL A C 1
ATOM 2702 O O . VAL A 1 378 ? 9.425 -5.012 0.860 1.00 90.31 378 VAL A O 1
ATOM 2705 N N . PHE A 1 379 ? 10.728 -6.040 2.373 1.00 89.56 379 PHE A N 1
ATOM 2706 C CA . PHE A 1 379 ? 9.715 -6.738 3.141 1.00 89.56 379 PHE A CA 1
ATOM 2707 C C . PHE A 1 379 ? 9.696 -6.136 4.535 1.00 89.56 379 PHE A C 1
ATOM 2709 O O . PHE A 1 379 ? 10.726 -6.062 5.203 1.00 89.56 379 PHE A O 1
ATOM 2716 N N . ARG A 1 380 ? 8.534 -5.686 4.977 1.00 85.69 380 ARG A N 1
ATOM 2717 C CA . ARG A 1 380 ? 8.339 -5.092 6.292 1.00 85.69 380 ARG A CA 1
ATOM 2718 C C . ARG A 1 380 ? 7.273 -5.889 7.018 1.00 85.69 380 ARG A C 1
ATOM 2720 O O . ARG A 1 380 ? 6.198 -6.102 6.468 1.00 85.69 380 ARG A O 1
ATOM 2727 N N . VAL A 1 381 ? 7.585 -6.333 8.227 1.00 85.12 381 VAL A N 1
ATOM 2728 C CA . VAL A 1 381 ? 6.696 -7.151 9.058 1.00 85.12 381 VAL A CA 1
ATOM 2729 C C . VAL A 1 381 ? 6.593 -6.466 10.407 1.00 85.12 381 VAL A C 1
ATOM 2731 O O . VAL A 1 381 ? 7.616 -6.126 10.999 1.00 85.12 381 VAL A O 1
ATOM 2734 N N . TRP A 1 382 ? 5.368 -6.203 10.850 1.00 75.56 382 TRP A N 1
ATOM 2735 C CA . TRP A 1 382 ? 5.113 -5.463 12.088 1.00 75.56 382 TRP A CA 1
ATOM 2736 C C . TRP A 1 382 ? 4.850 -6.367 13.293 1.00 75.56 382 TRP A C 1
ATOM 2738 O O . TRP A 1 382 ? 5.002 -5.914 14.427 1.00 75.56 382 TRP A O 1
ATOM 2748 N N . GLY A 1 383 ? 4.488 -7.626 13.053 1.00 78.31 383 GLY A N 1
ATOM 2749 C CA . GLY A 1 383 ? 4.584 -8.701 14.029 1.00 78.31 383 GLY A CA 1
ATOM 2750 C C . GLY A 1 383 ? 5.925 -9.429 13.933 1.00 78.31 383 GLY A C 1
ATOM 2751 O O . GLY A 1 383 ? 6.946 -8.867 13.532 1.00 78.31 383 GLY A O 1
ATOM 2752 N N . ASN A 1 384 ? 5.933 -10.701 14.303 1.00 85.12 384 ASN A N 1
ATOM 2753 C CA . ASN A 1 384 ? 7.093 -11.567 14.199 1.00 85.12 384 ASN A CA 1
ATOM 2754 C C . ASN A 1 384 ? 7.129 -12.274 12.840 1.00 85.12 384 ASN A C 1
ATOM 2756 O O . ASN A 1 384 ? 6.148 -12.901 12.450 1.00 85.12 384 ASN A O 1
ATOM 2760 N N . TRP A 1 385 ? 8.269 -12.227 12.146 1.00 91.00 385 TRP A N 1
ATOM 2761 C CA . TRP A 1 385 ? 8.502 -13.071 10.974 1.00 91.00 385 TRP A CA 1
ATOM 2762 C C . TRP A 1 385 ? 9.281 -14.322 11.373 1.00 91.00 385 TRP A C 1
ATOM 2764 O O . TRP A 1 385 ? 10.433 -14.232 11.801 1.00 91.00 385 TRP A O 1
ATOM 2774 N N . THR A 1 386 ? 8.655 -15.488 11.235 1.00 90.19 386 THR A N 1
ATOM 2775 C CA . THR A 1 386 ? 9.252 -16.797 11.554 1.00 90.19 386 THR A CA 1
ATOM 2776 C C . THR A 1 386 ? 9.669 -17.596 10.320 1.00 90.19 386 THR A C 1
ATOM 2778 O O . THR A 1 386 ? 10.290 -18.652 10.461 1.00 90.19 386 THR A O 1
ATOM 2781 N N . GLY A 1 387 ? 9.377 -17.085 9.123 1.00 89.69 387 GLY A N 1
ATOM 2782 C CA . GLY A 1 387 ? 9.724 -17.714 7.855 1.00 89.69 387 GLY A CA 1
ATOM 2783 C C . GLY A 1 387 ? 11.182 -17.529 7.428 1.00 89.69 387 GLY A C 1
ATOM 2784 O O . GLY A 1 387 ? 12.033 -16.984 8.135 1.00 89.69 387 GLY A O 1
ATOM 2785 N N . THR A 1 388 ? 11.488 -18.020 6.229 1.00 91.12 388 THR A N 1
ATOM 2786 C CA . THR A 1 388 ? 12.828 -18.001 5.636 1.00 91.12 388 THR A CA 1
ATOM 2787 C C . THR A 1 388 ? 12.800 -17.594 4.164 1.00 91.12 388 THR A C 1
ATOM 2789 O O . THR A 1 388 ? 11.763 -17.592 3.504 1.00 91.12 388 THR A O 1
ATOM 2792 N N . VAL A 1 389 ? 13.967 -17.259 3.607 1.00 92.31 389 VAL A N 1
ATOM 2793 C CA . VAL A 1 389 ? 14.111 -17.082 2.155 1.00 92.31 389 VAL A CA 1
ATOM 2794 C C . VAL A 1 389 ? 14.490 -18.407 1.504 1.00 92.31 389 VAL A C 1
ATOM 2796 O O . VAL A 1 389 ? 15.576 -18.941 1.749 1.00 92.31 389 VAL A O 1
ATOM 2799 N N . LYS A 1 390 ? 13.628 -18.910 0.618 1.00 91.94 390 LYS A N 1
ATOM 2800 C CA . LYS A 1 390 ? 13.809 -20.167 -0.115 1.00 91.94 390 LYS A CA 1
ATOM 2801 C C . LYS A 1 390 ? 14.110 -19.917 -1.589 1.00 91.94 390 LYS A C 1
ATOM 2803 O O . LYS A 1 390 ? 13.410 -19.179 -2.274 1.00 91.94 390 LYS A O 1
ATOM 2808 N N . GLY A 1 391 ? 15.151 -20.578 -2.098 1.00 89.44 391 GLY A N 1
ATOM 2809 C CA . GLY A 1 391 ? 15.497 -20.541 -3.523 1.00 89.44 391 GLY A CA 1
ATOM 2810 C C . GLY A 1 391 ? 16.178 -19.251 -3.999 1.00 89.44 391 GLY A C 1
ATOM 2811 O O . GLY A 1 391 ? 16.114 -18.959 -5.189 1.00 89.44 391 GLY A O 1
ATOM 2812 N N . LEU A 1 392 ? 16.832 -18.491 -3.106 1.00 91.12 392 LEU A N 1
ATOM 2813 C CA . LEU A 1 392 ? 17.483 -17.218 -3.446 1.00 91.12 392 LEU A CA 1
ATOM 2814 C C . LEU A 1 392 ? 18.433 -17.354 -4.670 1.00 91.12 392 LEU A C 1
ATOM 2816 O O . LEU A 1 392 ? 19.423 -18.091 -4.589 1.00 91.12 392 LEU A O 1
ATOM 2820 N N . PRO A 1 393 ? 18.182 -16.629 -5.778 1.00 90.12 393 PRO A N 1
ATOM 2821 C CA . PRO A 1 393 ? 19.011 -16.663 -6.987 1.00 90.12 393 PRO A CA 1
ATOM 2822 C C . PRO A 1 393 ? 20.440 -16.141 -6.758 1.00 90.12 393 PRO A C 1
ATOM 2824 O O . PRO A 1 393 ? 20.666 -15.254 -5.933 1.00 90.12 393 PRO A O 1
ATOM 2827 N N . GLN A 1 394 ? 21.424 -16.624 -7.532 1.00 84.69 394 GLN A N 1
ATOM 2828 C CA . GLN A 1 394 ? 22.847 -16.280 -7.329 1.00 84.69 394 GLN A CA 1
ATOM 2829 C C . GLN A 1 394 ? 23.158 -14.782 -7.501 1.00 84.69 394 GLN A C 1
ATOM 2831 O O . GLN A 1 394 ? 24.122 -14.280 -6.909 1.00 84.69 394 GLN A O 1
ATOM 2836 N N . GLY A 1 395 ? 22.363 -14.076 -8.307 1.00 84.06 395 GLY A N 1
ATOM 2837 C CA . GLY A 1 395 ? 22.487 -12.639 -8.549 1.00 84.06 395 GLY A CA 1
ATOM 2838 C C . GLY A 1 395 ? 21.881 -11.749 -7.460 1.00 84.06 395 GLY A C 1
ATOM 2839 O O . GLY A 1 395 ? 22.080 -10.536 -7.507 1.00 84.06 395 GLY A O 1
ATOM 2840 N N . LEU A 1 396 ? 21.187 -12.316 -6.470 1.00 91.06 396 LEU A N 1
ATOM 2841 C CA . LEU A 1 396 ? 20.537 -11.574 -5.391 1.00 91.06 396 LEU A CA 1
ATOM 2842 C C . LEU A 1 396 ? 21.249 -11.786 -4.049 1.00 91.06 396 LEU A C 1
ATOM 2844 O O . LEU A 1 396 ? 21.999 -12.742 -3.835 1.00 91.06 396 LEU A O 1
ATOM 2848 N N . MET A 1 397 ? 21.043 -10.852 -3.130 1.00 92.56 397 MET A N 1
ATOM 2849 C CA . MET A 1 397 ? 21.473 -10.966 -1.742 1.00 92.56 397 MET A CA 1
ATOM 2850 C C . MET A 1 397 ? 20.419 -10.405 -0.804 1.00 92.56 397 MET A C 1
ATOM 2852 O O . MET A 1 397 ? 19.677 -9.497 -1.168 1.00 92.56 397 MET A O 1
ATOM 2856 N N . THR A 1 398 ? 20.400 -10.947 0.404 1.00 93.06 398 THR A N 1
ATOM 2857 C CA . THR A 1 398 ? 19.516 -10.524 1.480 1.00 93.06 398 THR A CA 1
ATOM 2858 C C . THR A 1 398 ? 20.239 -9.551 2.405 1.00 93.06 398 THR A C 1
ATOM 2860 O O . THR A 1 398 ? 21.453 -9.670 2.612 1.00 93.06 398 THR A O 1
ATOM 2863 N N . ARG A 1 399 ? 19.511 -8.585 2.962 1.00 91.44 399 ARG A N 1
ATOM 2864 C CA . ARG A 1 399 ? 20.029 -7.628 3.943 1.00 91.44 399 ARG A CA 1
ATOM 2865 C C . ARG A 1 399 ? 18.947 -7.302 4.965 1.00 91.44 399 ARG A C 1
ATOM 2867 O O . ARG A 1 399 ? 17.870 -6.866 4.586 1.00 91.44 399 ARG A O 1
ATOM 2874 N N . GLU A 1 400 ? 19.248 -7.482 6.244 1.00 88.25 400 GLU A N 1
ATOM 2875 C CA . GLU A 1 400 ? 18.406 -6.965 7.327 1.00 88.25 400 GLU A CA 1
ATOM 2876 C C . GLU A 1 400 ? 18.695 -5.477 7.542 1.00 88.25 400 GLU A C 1
ATOM 2878 O O . GLU A 1 400 ? 19.851 -5.039 7.500 1.00 88.25 400 GLU A O 1
ATOM 2883 N N . THR A 1 401 ? 17.640 -4.699 7.746 1.00 83.94 401 THR A N 1
ATOM 2884 C CA . THR A 1 401 ? 17.677 -3.268 8.040 1.00 83.94 401 THR A CA 1
ATOM 2885 C C . THR A 1 401 ? 16.736 -2.959 9.203 1.00 83.94 401 THR A C 1
ATOM 2887 O O . THR A 1 401 ? 15.867 -3.753 9.554 1.00 83.94 401 THR A O 1
ATOM 2890 N N . ASP A 1 402 ? 16.869 -1.771 9.790 1.00 76.38 402 ASP A N 1
ATOM 2891 C CA . ASP A 1 402 ? 16.021 -1.345 10.915 1.00 76.38 402 ASP A CA 1
ATOM 2892 C C . ASP A 1 402 ? 14.530 -1.228 10.545 1.00 76.38 402 ASP A C 1
ATOM 2894 O O . ASP A 1 402 ? 13.671 -1.183 11.422 1.00 76.38 402 ASP A O 1
ATOM 2898 N N . TYR A 1 403 ? 14.218 -1.154 9.249 1.00 72.31 403 TYR A N 1
ATOM 2899 C CA . TYR A 1 403 ? 12.857 -1.028 8.725 1.00 72.31 403 TYR A CA 1
ATOM 2900 C C . TYR A 1 403 ? 12.353 -2.300 8.042 1.00 72.31 403 TYR A C 1
ATOM 2902 O O . TYR A 1 403 ? 11.284 -2.259 7.433 1.00 72.31 403 TYR A O 1
ATOM 2910 N N . GLY A 1 404 ? 13.105 -3.401 8.100 1.00 81.50 404 GLY A N 1
ATOM 2911 C CA . GLY A 1 404 ? 12.677 -4.688 7.572 1.00 81.50 404 GLY A CA 1
ATOM 2912 C C . GLY A 1 404 ? 13.793 -5.486 6.910 1.00 81.50 404 GLY A C 1
ATOM 2913 O O . GLY A 1 404 ? 14.970 -5.395 7.243 1.00 81.50 404 GLY A O 1
ATOM 2914 N N . PHE A 1 405 ? 13.400 -6.308 5.954 1.00 89.06 405 PHE A N 1
ATOM 2915 C CA . PHE A 1 405 ? 14.259 -7.243 5.258 1.00 89.06 405 PHE A CA 1
ATOM 2916 C C . PHE A 1 405 ? 14.288 -6.917 3.771 1.00 89.06 405 PHE A C 1
ATOM 2918 O O . PHE A 1 405 ? 13.252 -6.731 3.147 1.00 89.06 405 PHE A O 1
ATOM 2925 N N . GLU A 1 406 ? 15.465 -6.863 3.170 1.00 92.94 406 GLU A N 1
ATOM 2926 C CA . GLU A 1 406 ? 15.617 -6.508 1.767 1.00 92.94 406 GLU A CA 1
ATOM 2927 C C . GLU A 1 406 ? 16.212 -7.648 0.954 1.00 92.94 406 GLU A C 1
ATOM 2929 O O . GLU A 1 406 ? 17.112 -8.358 1.407 1.00 92.94 406 GLU A O 1
ATOM 2934 N N . ILE A 1 407 ? 15.772 -7.755 -0.297 1.00 94.06 407 ILE A N 1
ATOM 2935 C CA . ILE A 1 407 ? 16.414 -8.566 -1.324 1.00 94.06 407 ILE A CA 1
ATOM 2936 C C . ILE A 1 407 ? 16.833 -7.645 -2.458 1.00 94.06 407 ILE A C 1
ATOM 2938 O O . ILE A 1 407 ? 16.004 -7.010 -3.106 1.00 94.06 407 ILE A O 1
ATOM 2942 N N . VAL A 1 408 ? 18.134 -7.583 -2.715 1.00 92.62 408 VAL A N 1
ATOM 2943 C CA . VAL A 1 408 ? 18.707 -6.655 -3.690 1.00 92.62 408 VAL A CA 1
ATOM 2944 C C . VAL A 1 408 ? 19.624 -7.366 -4.673 1.00 92.62 408 VAL A C 1
ATOM 2946 O O . VAL A 1 408 ? 20.282 -8.355 -4.340 1.00 92.62 408 VAL A O 1
ATOM 2949 N N . SER A 1 409 ? 19.701 -6.852 -5.899 1.00 89.38 409 SER A N 1
ATOM 2950 C CA . SER A 1 409 ? 20.666 -7.324 -6.892 1.00 89.38 409 SER A CA 1
ATOM 2951 C C . SER A 1 409 ? 22.100 -7.030 -6.457 1.00 89.38 409 SER A C 1
ATOM 2953 O O . SER A 1 409 ? 22.433 -5.900 -6.092 1.00 89.38 409 SER A O 1
ATOM 2955 N N . ARG A 1 410 ? 22.980 -8.028 -6.569 1.00 81.12 410 ARG A N 1
ATOM 2956 C CA . ARG A 1 410 ? 24.427 -7.856 -6.423 1.00 81.12 410 ARG A CA 1
ATOM 2957 C C . ARG A 1 410 ? 24.924 -7.003 -7.587 1.00 81.12 410 ARG A C 1
ATOM 2959 O O . ARG A 1 410 ? 24.717 -7.367 -8.739 1.00 81.12 410 ARG A O 1
ATOM 2966 N N . GLY A 1 411 ? 25.653 -5.921 -7.315 1.00 60.25 411 GLY A N 1
ATOM 2967 C CA . GLY A 1 411 ? 26.199 -5.023 -8.351 1.00 60.25 411 GLY A CA 1
ATOM 2968 C C . GLY A 1 411 ? 27.219 -5.661 -9.317 1.00 60.25 411 GLY A C 1
ATOM 2969 O O . GLY A 1 411 ? 27.847 -4.951 -10.101 1.00 60.25 411 GLY A O 1
ATOM 2970 N N . SER A 1 412 ? 27.429 -6.981 -9.259 1.00 53.09 412 SER A N 1
ATOM 2971 C CA . SER A 1 412 ? 28.400 -7.738 -10.055 1.00 53.09 412 SER A CA 1
ATOM 2972 C C . SER A 1 412 ? 27.964 -9.198 -10.245 1.00 53.09 412 SER A C 1
ATOM 2974 O O . SER A 1 412 ? 28.618 -10.118 -9.752 1.00 53.09 412 SER A O 1
ATOM 2976 N N . ALA A 1 413 ? 26.863 -9.450 -10.953 1.00 47.41 413 ALA A N 1
ATOM 2977 C CA . ALA A 1 413 ? 26.691 -10.762 -11.573 1.00 47.41 413 ALA A CA 1
ATOM 2978 C C . ALA A 1 413 ? 27.709 -10.871 -12.724 1.00 47.41 413 ALA A C 1
ATOM 2980 O O . ALA A 1 413 ? 27.826 -9.961 -13.545 1.00 47.41 413 ALA A O 1
ATOM 2981 N N . ARG A 1 414 ? 28.528 -11.933 -12.742 1.00 45.66 414 ARG A N 1
ATOM 2982 C CA . ARG A 1 414 ? 29.488 -12.173 -13.832 1.00 45.66 414 ARG A CA 1
ATOM 2983 C C . ARG A 1 414 ? 28.709 -12.286 -15.140 1.00 45.66 414 ARG A C 1
ATOM 2985 O O . ARG A 1 414 ? 27.952 -13.240 -15.290 1.00 45.66 414 ARG A O 1
ATOM 2992 N N . SER A 1 415 ? 28.954 -11.358 -16.065 1.00 46.34 415 SER A N 1
ATOM 2993 C CA . SER A 1 415 ? 28.533 -11.465 -17.463 1.00 46.34 415 SER A CA 1
ATOM 2994 C C . SER A 1 415 ? 28.911 -12.857 -17.983 1.00 46.34 415 SER A C 1
ATOM 2996 O O . SER A 1 415 ? 30.092 -13.220 -18.045 1.00 46.34 415 SER A O 1
ATOM 2998 N N . ARG A 1 416 ? 27.903 -13.691 -18.261 1.00 43.62 416 ARG A N 1
ATOM 2999 C CA . ARG A 1 416 ? 28.090 -14.963 -18.959 1.00 43.62 416 ARG A CA 1
ATOM 3000 C C . ARG A 1 416 ? 28.098 -14.662 -20.451 1.00 43.62 416 ARG A C 1
ATOM 3002 O O . ARG A 1 416 ? 27.098 -14.827 -21.127 1.00 43.62 416 ARG A O 1
ATOM 3009 N N . GLY A 1 417 ? 29.271 -14.292 -20.943 1.00 41.38 417 GLY A N 1
ATOM 3010 C CA . GLY A 1 417 ? 29.561 -14.346 -22.366 1.00 41.38 417 GLY A CA 1
ATOM 3011 C C . GLY A 1 417 ? 29.262 -13.066 -23.136 1.00 41.38 417 GLY A C 1
ATOM 3012 O O . GLY A 1 417 ? 28.409 -12.257 -22.797 1.00 41.38 417 GLY A O 1
ATOM 3013 N N . THR A 1 418 ? 30.062 -12.931 -24.182 1.00 39.88 418 THR A N 1
ATOM 3014 C CA . THR A 1 418 ? 30.113 -11.919 -25.233 1.00 39.88 418 THR A CA 1
ATOM 3015 C C . THR A 1 418 ? 28.874 -11.951 -26.130 1.00 39.88 418 THR A C 1
ATOM 3017 O O . THR A 1 418 ? 29.002 -12.133 -27.339 1.00 39.88 418 THR A O 1
ATOM 3020 N N . GLU A 1 419 ? 27.680 -11.845 -25.559 1.00 43.19 419 GLU A N 1
ATOM 3021 C CA . GLU A 1 419 ? 26.490 -11.551 -26.351 1.00 43.19 419 GLU A CA 1
ATOM 3022 C C . GLU A 1 419 ? 26.249 -10.051 -26.267 1.00 43.19 419 GLU A C 1
ATOM 3024 O O . GLU A 1 419 ? 25.895 -9.497 -25.227 1.00 43.19 419 GLU A O 1
ATOM 3029 N N . THR A 1 420 ? 26.575 -9.379 -27.365 1.00 42.19 420 THR A N 1
ATOM 3030 C CA . THR A 1 420 ? 26.286 -7.973 -27.602 1.00 42.19 420 THR A CA 1
ATOM 3031 C C . THR A 1 420 ? 24.783 -7.771 -27.438 1.00 42.19 420 THR A C 1
ATOM 3033 O O . THR A 1 420 ? 23.998 -8.152 -28.305 1.00 42.19 420 THR A O 1
ATOM 3036 N N . VAL A 1 421 ? 24.373 -7.190 -26.310 1.00 44.38 421 VAL A N 1
ATOM 3037 C CA . VAL A 1 421 ? 23.000 -6.723 -26.096 1.00 44.38 421 VAL A CA 1
ATOM 3038 C C . VAL A 1 421 ? 22.768 -5.542 -27.039 1.00 44.38 421 VAL A C 1
ATOM 3040 O O . VAL A 1 421 ? 23.042 -4.399 -26.681 1.00 44.38 421 VAL A O 1
ATOM 3043 N N . GLY A 1 422 ? 22.320 -5.848 -28.259 1.00 50.06 422 GLY A N 1
ATOM 3044 C CA . GLY A 1 422 ? 21.947 -4.895 -29.304 1.00 50.06 422 GLY A CA 1
ATOM 3045 C C . GLY A 1 422 ? 23.131 -4.135 -29.909 1.00 50.06 422 GLY A C 1
ATOM 3046 O O . GLY A 1 422 ? 23.825 -3.386 -29.234 1.00 50.06 422 GLY A O 1
ATOM 3047 N N . GLU A 1 423 ? 23.351 -4.270 -31.216 1.00 46.81 423 GLU A N 1
ATOM 3048 C CA . GLU A 1 423 ? 24.226 -3.348 -31.945 1.00 46.81 423 GLU A CA 1
ATOM 3049 C C . GLU A 1 423 ? 23.413 -2.089 -32.291 1.00 46.81 423 GLU A C 1
ATOM 3051 O O . GLU A 1 423 ? 22.466 -2.130 -33.077 1.00 46.81 423 GLU A O 1
ATOM 3056 N N . TYR A 1 424 ? 23.738 -0.971 -31.644 1.00 55.06 424 TYR A N 1
ATOM 3057 C CA . TYR A 1 424 ? 23.072 0.314 -31.860 1.00 55.06 424 TYR A CA 1
ATOM 3058 C C . TYR A 1 424 ? 23.731 1.040 -33.033 1.00 55.06 424 TYR A C 1
ATOM 3060 O O . TYR A 1 424 ? 24.930 1.314 -32.983 1.00 55.06 424 TYR A O 1
ATOM 3068 N N . ASN A 1 425 ? 22.962 1.394 -34.065 1.00 54.31 425 ASN A N 1
ATOM 3069 C CA . ASN A 1 425 ? 23.494 2.013 -35.290 1.00 54.31 425 ASN A CA 1
ATOM 3070 C C . ASN A 1 425 ? 23.456 3.559 -35.269 1.00 54.31 425 ASN A C 1
ATOM 3072 O O . ASN A 1 425 ? 23.702 4.214 -36.281 1.00 54.31 425 ASN A O 1
ATOM 3076 N N . SER A 1 426 ? 23.145 4.173 -34.120 1.00 59.88 426 SER A N 1
ATOM 3077 C CA . SER A 1 426 ? 23.201 5.630 -33.972 1.00 59.88 426 SER A CA 1
ATOM 3078 C C . SER A 1 426 ? 24.609 6.108 -33.640 1.00 59.88 426 SER A C 1
ATOM 3080 O O . SER A 1 426 ? 25.197 5.637 -32.668 1.00 59.88 426 SER A O 1
ATOM 3082 N N . SER A 1 427 ? 25.118 7.113 -34.360 1.00 65.12 427 SER A N 1
ATOM 3083 C CA . SER A 1 427 ? 26.439 7.679 -34.052 1.00 65.12 427 SER A CA 1
ATOM 3084 C C . SER A 1 427 ? 26.467 8.584 -32.806 1.00 65.12 427 SER A C 1
ATOM 3086 O O . SER A 1 427 ? 27.558 8.895 -32.338 1.00 65.12 427 SER A O 1
ATOM 3088 N N . ALA A 1 428 ? 25.321 8.993 -32.245 1.00 76.06 428 ALA A N 1
ATOM 3089 C CA . ALA A 1 428 ? 25.211 9.762 -30.997 1.00 76.06 428 ALA A CA 1
ATOM 3090 C C . ALA A 1 428 ? 23.897 9.454 -30.249 1.00 76.06 428 ALA A C 1
ATOM 3092 O O . ALA A 1 428 ? 22.839 9.424 -30.873 1.00 76.06 428 ALA A O 1
ATOM 3093 N N . PHE A 1 429 ? 23.944 9.294 -28.922 1.00 81.19 429 PHE A N 1
ATOM 3094 C CA . PHE A 1 429 ? 22.770 9.161 -28.046 1.00 81.19 429 PHE A CA 1
ATOM 3095 C C . PHE A 1 429 ? 22.783 10.236 -26.954 1.00 81.19 429 PHE A C 1
ATOM 3097 O O . PHE A 1 429 ? 23.775 10.378 -26.233 1.00 81.19 429 PHE A O 1
ATOM 3104 N N . LEU A 1 430 ? 21.672 10.959 -26.809 1.00 85.44 430 LEU A N 1
ATOM 3105 C CA . LEU A 1 430 ? 21.437 11.944 -25.758 1.00 85.44 430 LEU A CA 1
ATOM 3106 C C . LEU A 1 430 ? 20.092 11.670 -25.081 1.00 85.44 430 LEU A C 1
ATOM 3108 O O . LEU A 1 430 ? 19.050 11.788 -25.715 1.00 85.44 430 LEU A O 1
ATOM 3112 N N . ALA A 1 431 ? 20.111 11.383 -23.787 1.00 87.75 431 ALA A N 1
ATOM 3113 C CA . ALA A 1 431 ? 18.930 11.445 -22.936 1.00 87.75 431 ALA A CA 1
ATOM 3114 C C . ALA A 1 431 ? 19.098 12.618 -21.970 1.00 87.75 431 ALA A C 1
ATOM 3116 O O . ALA A 1 431 ? 20.018 12.611 -21.151 1.00 87.75 431 ALA A O 1
ATOM 3117 N N . SER A 1 432 ? 18.244 13.633 -22.072 1.00 90.56 432 SER A N 1
ATOM 3118 C CA . SER A 1 432 ? 18.267 14.774 -21.163 1.00 90.56 432 SER A CA 1
ATOM 3119 C C . SER A 1 432 ? 16.911 14.959 -20.513 1.00 90.56 432 SER A C 1
ATOM 3121 O O . SER A 1 432 ? 15.910 14.981 -21.220 1.00 90.56 432 SER A O 1
ATOM 3123 N N . SER A 1 433 ? 16.868 15.128 -19.195 1.00 90.06 433 SER A N 1
ATOM 3124 C CA . SER A 1 433 ? 15.603 15.383 -18.500 1.00 90.06 433 SER A CA 1
ATOM 3125 C C . SER A 1 433 ? 15.731 16.502 -17.473 1.00 90.06 433 SER A C 1
ATOM 3127 O O . SER A 1 433 ? 16.697 16.532 -16.717 1.00 90.06 433 SER A O 1
ATOM 3129 N N . THR A 1 434 ? 14.746 17.392 -17.416 1.00 92.88 434 THR A N 1
ATOM 3130 C CA . THR A 1 434 ? 14.573 18.360 -16.328 1.00 92.88 434 THR A CA 1
ATOM 3131 C C . THR A 1 434 ? 13.280 18.029 -15.600 1.00 92.88 434 THR A C 1
ATOM 3133 O O . THR A 1 434 ? 12.216 18.067 -16.210 1.00 92.88 434 THR A O 1
ATOM 3136 N N . ASN A 1 435 ? 13.351 17.671 -14.321 1.00 92.81 435 ASN A N 1
ATOM 3137 C CA . ASN A 1 435 ? 12.176 17.286 -13.545 1.00 92.81 435 ASN A CA 1
ATOM 3138 C C . ASN A 1 435 ? 12.076 18.119 -12.263 1.00 92.81 435 ASN A C 1
ATOM 3140 O O . ASN A 1 435 ? 12.993 18.106 -11.448 1.00 92.81 435 ASN A O 1
ATOM 3144 N N . MET A 1 436 ? 10.955 18.812 -12.077 1.00 94.44 436 MET A N 1
ATOM 3145 C CA . MET A 1 436 ? 10.651 19.604 -10.887 1.00 94.44 436 MET A CA 1
ATOM 3146 C C . MET A 1 436 ? 9.364 19.100 -10.237 1.00 94.44 436 MET A C 1
ATOM 3148 O O . MET A 1 436 ? 8.321 19.041 -10.891 1.00 94.44 436 MET A O 1
ATOM 3152 N N . ALA A 1 437 ? 9.404 18.744 -8.956 1.00 95.31 437 ALA A N 1
ATOM 3153 C CA . ALA A 1 437 ? 8.243 18.191 -8.266 1.00 95.31 437 ALA A CA 1
ATOM 3154 C C . ALA A 1 437 ? 8.007 18.812 -6.889 1.00 95.31 437 ALA A C 1
ATOM 3156 O O . ALA A 1 437 ? 8.925 18.999 -6.098 1.00 95.31 437 ALA A O 1
ATOM 3157 N N . ASN A 1 438 ? 6.743 19.052 -6.565 1.00 95.31 438 ASN A N 1
ATOM 3158 C CA . ASN A 1 438 ? 6.294 19.320 -5.211 1.00 95.31 438 ASN A CA 1
ATOM 3159 C C . ASN A 1 438 ? 5.242 18.279 -4.819 1.00 95.31 438 ASN A C 1
ATOM 3161 O O . ASN A 1 438 ? 4.180 18.220 -5.436 1.00 95.31 438 ASN A O 1
ATOM 3165 N N . VAL A 1 439 ? 5.531 17.445 -3.821 1.00 95.12 439 VAL A N 1
ATOM 3166 C CA . VAL A 1 439 ? 4.628 16.373 -3.385 1.00 95.12 439 VAL A CA 1
ATOM 3167 C C . VAL A 1 439 ? 4.262 16.567 -1.919 1.00 95.12 439 VAL A C 1
ATOM 3169 O O . VAL A 1 439 ? 5.087 16.388 -1.025 1.00 95.12 439 VAL A O 1
ATOM 3172 N N . GLN A 1 440 ? 2.999 16.900 -1.670 1.00 95.38 440 GLN A N 1
ATOM 3173 C CA . GLN A 1 440 ? 2.397 16.928 -0.346 1.00 95.38 440 GLN A CA 1
ATOM 3174 C C . GLN A 1 440 ? 1.535 15.680 -0.149 1.00 95.38 440 GLN A C 1
ATOM 3176 O O . GLN A 1 440 ? 0.670 15.377 -0.966 1.00 95.38 440 GLN A O 1
ATOM 3181 N N . THR A 1 441 ? 1.763 14.928 0.924 1.00 94.38 441 THR A N 1
ATOM 3182 C CA . THR A 1 441 ? 0.948 13.749 1.245 1.00 94.38 441 THR A CA 1
ATOM 3183 C C . THR A 1 441 ? 0.596 13.733 2.723 1.00 94.38 441 THR A C 1
ATOM 3185 O O . THR A 1 441 ? 1.455 13.509 3.573 1.00 94.38 441 THR A O 1
ATOM 3188 N N . ASP A 1 442 ? -0.681 13.969 3.005 1.00 95.88 442 ASP A N 1
ATOM 3189 C CA . ASP A 1 442 ? -1.288 13.908 4.326 1.00 95.88 442 ASP A CA 1
ATOM 3190 C C . ASP A 1 442 ? -2.176 12.664 4.422 1.00 95.88 442 ASP A C 1
ATOM 3192 O O . ASP A 1 442 ? -3.145 12.513 3.682 1.00 95.88 442 ASP A O 1
ATOM 3196 N N . VAL A 1 443 ? -1.825 11.752 5.321 1.00 95.62 443 VAL A N 1
ATOM 3197 C CA . VAL A 1 443 ? -2.510 10.476 5.531 1.00 95.62 443 VAL A CA 1
ATOM 3198 C C . VAL A 1 443 ? -2.770 10.310 7.020 1.00 95.62 443 VAL A C 1
ATOM 3200 O O . VAL A 1 443 ? -1.832 10.318 7.815 1.00 95.62 443 VAL A O 1
ATOM 3203 N N . GLU A 1 444 ? -4.034 10.129 7.383 1.00 97.12 444 GLU A N 1
ATOM 3204 C CA . GLU A 1 444 ? -4.494 9.886 8.744 1.00 97.12 444 GLU A CA 1
ATOM 3205 C C . GLU A 1 444 ? -5.285 8.578 8.796 1.00 97.12 444 GLU A C 1
ATOM 3207 O O . GLU A 1 444 ? -6.309 8.418 8.129 1.00 97.12 444 GLU A O 1
ATOM 3212 N N . VAL A 1 445 ? -4.808 7.636 9.607 1.00 95.00 445 VAL A N 1
ATOM 3213 C CA . VAL A 1 445 ? -5.440 6.327 9.796 1.00 95.00 445 VAL A CA 1
ATOM 3214 C C . VAL A 1 445 ? -5.773 6.119 11.270 1.00 95.00 445 VAL A C 1
ATOM 3216 O O . VAL A 1 445 ? -4.896 6.220 12.128 1.00 95.00 445 VAL A O 1
ATOM 3219 N N . LEU A 1 446 ? -7.032 5.797 11.571 1.00 97.25 446 LEU A N 1
ATOM 3220 C CA . LEU A 1 446 ? -7.547 5.602 12.925 1.00 97.25 446 LEU A CA 1
ATOM 3221 C C . LEU A 1 446 ? -8.328 4.287 13.046 1.00 97.25 446 LEU A C 1
ATOM 3223 O O . LEU A 1 446 ? -9.344 4.103 12.377 1.00 97.25 446 LEU A O 1
ATOM 3227 N N . ALA A 1 447 ? -7.903 3.418 13.962 1.00 95.56 447 ALA A N 1
ATOM 3228 C CA . ALA A 1 447 ? -8.645 2.234 14.388 1.00 95.56 447 ALA A CA 1
ATOM 3229 C C . ALA A 1 447 ? -9.005 2.326 15.877 1.00 95.56 447 ALA A C 1
ATOM 3231 O O . ALA A 1 447 ? -8.135 2.555 16.716 1.00 95.56 447 ALA A O 1
ATOM 3232 N N . GLU A 1 448 ? -10.277 2.137 16.221 1.00 97.69 448 GLU A N 1
ATOM 3233 C CA . GLU A 1 448 ? -10.783 2.340 17.582 1.00 97.69 448 GLU A CA 1
ATOM 3234 C C . GLU A 1 448 ? -11.751 1.228 18.015 1.00 97.69 448 GLU A C 1
ATOM 3236 O O . GLU A 1 448 ? -12.844 1.085 17.470 1.00 97.69 448 GLU A O 1
ATOM 3241 N N . THR A 1 449 ? -11.383 0.469 19.048 1.00 97.12 449 THR A N 1
ATOM 3242 C CA . THR A 1 449 ? -12.277 -0.499 19.719 1.00 97.12 449 THR A CA 1
ATOM 3243 C C . THR A 1 449 ? -12.592 -0.114 21.166 1.00 97.12 449 THR A C 1
ATOM 3245 O O . THR A 1 449 ? -13.533 -0.656 21.754 1.00 97.12 449 THR A O 1
ATOM 3248 N N . GLY A 1 450 ? -11.818 0.822 21.731 1.00 95.56 450 GLY A N 1
ATOM 3249 C CA . GLY A 1 450 ? -11.893 1.300 23.112 1.00 95.56 450 GLY A CA 1
ATOM 3250 C C . GLY A 1 450 ? -12.948 2.380 23.369 1.00 95.56 450 GLY A C 1
ATOM 3251 O O . GLY A 1 450 ? -13.969 2.442 22.692 1.00 95.56 450 GLY A O 1
ATOM 3252 N N . ASN A 1 451 ? -12.711 3.239 24.365 1.00 97.31 451 ASN A N 1
ATOM 3253 C CA . ASN A 1 451 ? -13.598 4.343 24.775 1.00 97.31 451 ASN A CA 1
ATOM 3254 C C . ASN A 1 451 ? -15.036 3.927 25.137 1.00 97.31 451 ASN A C 1
ATOM 3256 O O . ASN A 1 451 ? -15.969 4.725 25.054 1.00 97.31 451 ASN A O 1
ATOM 3260 N N . ASN A 1 452 ? -15.230 2.678 25.562 1.00 97.75 452 ASN A N 1
ATOM 3261 C CA . ASN A 1 452 ? -16.543 2.183 25.953 1.00 97.75 452 ASN A CA 1
ATOM 3262 C C . ASN A 1 452 ? -16.876 2.579 27.395 1.00 97.75 452 ASN A C 1
ATOM 3264 O O . ASN A 1 452 ? -16.015 2.556 28.273 1.00 97.75 452 ASN A O 1
ATOM 3268 N N . VAL A 1 453 ? -18.138 2.896 27.664 1.00 97.69 453 VAL A N 1
ATOM 3269 C CA . VAL A 1 453 ? -18.613 3.343 28.974 1.00 97.69 453 VAL A CA 1
ATOM 3270 C C . VAL A 1 453 ? -19.774 2.468 29.433 1.00 97.69 453 VAL A C 1
ATOM 3272 O O . VAL A 1 453 ? -20.859 2.518 28.860 1.00 97.69 453 VAL A O 1
ATOM 3275 N N . ALA A 1 454 ? -19.562 1.712 30.505 1.00 96.06 454 ALA A N 1
ATOM 3276 C CA . ALA A 1 454 ? -20.568 0.907 31.185 1.00 96.06 454 ALA A CA 1
ATOM 3277 C C . ALA A 1 454 ? -20.848 1.489 32.578 1.00 96.06 454 ALA A C 1
ATOM 3279 O O . ALA A 1 454 ? -19.952 1.555 33.424 1.00 96.06 454 ALA A O 1
ATOM 3280 N N . VAL A 1 455 ? -22.090 1.908 32.828 1.00 93.94 455 VAL A N 1
ATOM 3281 C CA . VAL A 1 455 ? -22.514 2.463 34.125 1.00 93.94 455 VAL A CA 1
ATOM 3282 C C . VAL A 1 455 ? -23.624 1.609 34.720 1.00 93.94 455 VAL A C 1
ATOM 3284 O O . VAL A 1 455 ? -24.659 1.402 34.093 1.00 93.94 455 VAL A O 1
ATOM 3287 N N . THR A 1 456 ? -23.422 1.146 35.948 1.00 91.50 456 THR A N 1
ATOM 3288 C CA . THR A 1 456 ? -24.398 0.354 36.711 1.00 91.50 456 THR A CA 1
ATOM 3289 C C . THR A 1 456 ? -24.695 1.003 38.059 1.00 91.50 456 THR A C 1
ATOM 3291 O O . THR A 1 456 ? -23.918 1.831 38.537 1.00 91.50 456 THR A O 1
ATOM 3294 N N . GLU A 1 457 ? -25.796 0.613 38.700 1.00 88.25 457 GLU A N 1
ATOM 3295 C CA . GLU A 1 457 ? -26.026 0.900 40.118 1.00 88.25 457 GLU A CA 1
ATOM 3296 C C . GLU A 1 457 ? -25.527 -0.263 40.983 1.00 88.25 457 GLU A C 1
ATOM 3298 O O . GLU A 1 457 ? -24.393 -0.201 41.444 1.00 88.25 457 GLU A O 1
ATOM 3303 N N . ASN A 1 458 ? -26.299 -1.345 41.138 1.00 85.62 458 ASN A N 1
ATOM 3304 C CA . ASN A 1 458 ? -25.918 -2.538 41.913 1.00 85.62 458 ASN A CA 1
ATOM 3305 C C . ASN A 1 458 ? -25.611 -3.770 41.032 1.00 85.62 458 ASN A C 1
ATOM 3307 O O . ASN A 1 458 ? -25.409 -4.862 41.556 1.00 85.62 458 ASN A O 1
ATOM 3311 N N . GLY A 1 459 ? -25.608 -3.617 39.703 1.00 87.62 459 GLY A N 1
ATOM 3312 C CA . GLY A 1 459 ? -25.295 -4.681 38.739 1.00 87.62 459 GLY A CA 1
ATOM 3313 C C . GLY A 1 459 ? -23.808 -4.794 38.373 1.00 87.62 459 GLY A C 1
ATOM 3314 O O . GLY A 1 459 ? -22.945 -4.096 38.912 1.00 87.62 459 GLY A O 1
ATOM 3315 N N . PHE A 1 460 ? -23.509 -5.674 37.419 1.00 91.56 460 PHE A N 1
ATOM 3316 C CA . PHE A 1 460 ? -22.176 -5.890 36.857 1.00 91.56 460 PHE A CA 1
ATOM 3317 C C . PHE A 1 460 ? -21.991 -5.111 35.552 1.00 91.56 460 PHE A C 1
ATOM 3319 O O . PHE A 1 460 ? -22.733 -5.309 34.594 1.00 91.56 460 PHE A O 1
ATOM 3326 N N . GLY A 1 461 ? -20.979 -4.246 35.486 1.00 94.12 461 GLY A N 1
ATOM 3327 C CA . GLY A 1 461 ? -20.546 -3.592 34.253 1.00 94.12 461 GLY A CA 1
ATOM 3328 C C . GLY A 1 461 ? -19.391 -4.356 33.617 1.00 94.12 461 GLY A C 1
ATOM 3329 O O . GLY A 1 461 ? -18.286 -4.344 34.150 1.00 94.12 461 GLY A O 1
ATOM 3330 N N . THR A 1 462 ? -19.618 -5.005 32.481 1.00 96.00 462 THR A N 1
ATOM 3331 C CA . THR A 1 462 ? -18.594 -5.771 31.760 1.00 96.00 462 THR A CA 1
ATOM 3332 C C . THR A 1 462 ? -18.316 -5.139 30.406 1.00 96.00 462 THR A C 1
ATOM 3334 O O . THR A 1 462 ? -19.235 -4.920 29.619 1.00 96.00 462 THR A O 1
ATOM 3337 N N . ILE A 1 463 ? -17.042 -4.860 30.137 1.00 98.00 463 ILE A N 1
ATOM 3338 C CA . ILE A 1 463 ? -16.554 -4.405 28.835 1.00 98.00 463 ILE A CA 1
ATOM 3339 C C . ILE A 1 463 ? -15.508 -5.403 28.347 1.00 98.00 463 ILE A C 1
ATOM 3341 O O . ILE A 1 463 ? -14.531 -5.655 29.051 1.00 98.00 463 ILE A O 1
ATOM 3345 N N . ALA A 1 464 ? -15.692 -5.925 27.140 1.00 97.31 464 ALA A N 1
ATOM 3346 C CA . ALA A 1 464 ? -14.681 -6.663 26.398 1.00 97.31 464 ALA A CA 1
ATOM 3347 C C . ALA A 1 464 ? -14.488 -5.989 25.036 1.00 97.31 464 ALA A C 1
ATOM 3349 O O . ALA A 1 464 ? -15.401 -5.998 24.212 1.00 97.31 464 ALA A O 1
ATOM 3350 N N . SER A 1 465 ? -13.330 -5.367 24.811 1.00 96.75 465 SER A N 1
ATOM 3351 C CA . SER A 1 465 ? -13.031 -4.728 23.528 1.00 96.75 465 SER A CA 1
ATOM 3352 C C . SER A 1 465 ? -12.134 -5.595 22.652 1.00 96.75 465 SER A C 1
ATOM 3354 O O . SER A 1 465 ? -11.180 -6.188 23.159 1.00 96.75 465 SER A O 1
ATOM 3356 N N . GLY A 1 466 ? -12.409 -5.616 21.347 1.00 93.94 466 GLY A N 1
ATOM 3357 C CA . GLY A 1 466 ? -11.554 -6.261 20.349 1.00 93.94 466 GLY A CA 1
ATOM 3358 C C . GLY A 1 466 ? -10.218 -5.543 20.133 1.00 93.94 466 GLY A C 1
ATOM 3359 O O . GLY A 1 466 ? -9.916 -4.531 20.782 1.00 93.94 466 GLY A O 1
ATOM 3360 N N . ASP A 1 467 ? -9.436 -6.047 19.186 1.00 90.69 467 ASP A N 1
ATOM 3361 C CA . ASP A 1 467 ? -8.129 -5.493 18.821 1.00 90.69 467 ASP A CA 1
ATOM 3362 C C . ASP A 1 467 ? -8.270 -4.334 17.812 1.00 90.69 467 ASP A C 1
ATOM 3364 O O . ASP A 1 467 ? -9.192 -4.305 16.991 1.00 90.69 467 ASP A O 1
ATOM 3368 N N . ALA A 1 468 ? -7.355 -3.360 17.859 1.00 92.00 468 ALA A N 1
ATOM 3369 C CA . ALA A 1 468 ? -7.312 -2.229 16.927 1.00 92.00 468 ALA A CA 1
ATOM 3370 C C . ALA A 1 468 ? -6.029 -2.253 16.085 1.00 92.00 468 ALA A C 1
ATOM 3372 O O . ALA A 1 468 ? -4.927 -2.276 16.633 1.00 92.00 468 ALA A O 1
ATOM 3373 N N . TYR A 1 469 ? -6.173 -2.165 14.762 1.00 86.50 469 TYR A N 1
ATOM 3374 C CA . TYR A 1 469 ? -5.079 -2.202 13.789 1.00 86.50 469 TYR A CA 1
ATOM 3375 C C . TYR A 1 469 ? -5.141 -0.978 12.876 1.00 86.50 469 TYR A C 1
ATOM 3377 O O . TYR A 1 469 ? -6.091 -0.831 12.112 1.00 86.50 469 TYR A O 1
ATOM 3385 N N . ALA A 1 470 ? -4.134 -0.108 12.936 1.00 90.31 470 ALA A N 1
ATOM 3386 C CA . ALA A 1 470 ? -4.020 1.080 12.094 1.00 90.31 470 ALA A CA 1
ATOM 3387 C C . ALA A 1 470 ? -2.697 1.080 11.324 1.00 90.31 470 ALA A C 1
ATOM 3389 O O . ALA A 1 470 ? -1.623 0.998 11.920 1.00 90.31 470 ALA A O 1
ATOM 3390 N N . ALA A 1 471 ? -2.756 1.220 10.006 1.00 84.69 471 ALA A N 1
ATOM 3391 C CA . ALA A 1 471 ? -1.577 1.140 9.157 1.00 84.69 471 ALA A CA 1
ATOM 3392 C C . ALA A 1 471 ? -1.614 2.159 8.016 1.00 84.69 471 ALA A C 1
ATOM 3394 O O . ALA A 1 471 ? -2.595 2.253 7.288 1.00 84.69 471 ALA A O 1
ATOM 3395 N N . ALA A 1 472 ? -0.527 2.904 7.844 1.00 88.12 472 ALA A N 1
ATOM 3396 C CA . ALA A 1 472 ? -0.366 3.876 6.773 1.00 88.12 472 ALA A CA 1
ATOM 3397 C C . ALA A 1 472 ? 0.961 3.643 6.043 1.00 88.12 472 ALA A C 1
ATOM 3399 O O . ALA A 1 472 ? 2.026 3.626 6.663 1.00 88.12 472 ALA A O 1
ATOM 3400 N N . ASN A 1 473 ? 0.911 3.483 4.724 1.00 83.12 473 ASN A N 1
ATOM 3401 C CA . ASN A 1 473 ? 2.087 3.356 3.874 1.00 83.12 473 ASN A CA 1
ATOM 3402 C C . ASN A 1 473 ? 2.055 4.412 2.773 1.00 83.12 473 ASN A C 1
ATOM 3404 O O . ASN A 1 473 ? 1.072 4.541 2.050 1.00 83.12 473 ASN A O 1
ATOM 3408 N N . VAL A 1 474 ? 3.153 5.145 2.629 1.00 89.06 474 VAL A N 1
ATOM 3409 C CA . VAL A 1 474 ? 3.347 6.104 1.546 1.00 89.06 474 VAL A CA 1
ATOM 3410 C C . VAL A 1 474 ? 4.624 5.748 0.798 1.00 89.06 474 VAL A C 1
ATOM 3412 O O . VAL A 1 474 ? 5.684 5.556 1.394 1.00 89.06 474 VAL A O 1
ATOM 3415 N N . VAL A 1 475 ? 4.527 5.657 -0.522 1.00 86.69 475 VAL A N 1
ATOM 3416 C CA . VAL A 1 475 ? 5.648 5.455 -1.434 1.00 86.69 475 VAL A CA 1
ATOM 3417 C C . VAL A 1 475 ? 5.688 6.638 -2.384 1.00 86.69 475 VAL A C 1
ATOM 3419 O O . VAL A 1 475 ? 4.763 6.866 -3.155 1.00 86.69 475 VAL A O 1
ATOM 3422 N N . ASN A 1 476 ? 6.775 7.394 -2.340 1.00 90.25 476 ASN A N 1
ATOM 3423 C CA . ASN A 1 476 ? 7.029 8.498 -3.248 1.00 90.25 476 ASN A CA 1
ATOM 3424 C C . ASN A 1 476 ? 8.189 8.127 -4.161 1.00 90.25 476 ASN A C 1
ATOM 3426 O O . ASN A 1 476 ? 9.319 7.964 -3.705 1.00 90.25 476 ASN A O 1
ATOM 3430 N N . MET A 1 477 ? 7.922 8.021 -5.453 1.00 90.88 477 MET A N 1
ATOM 3431 C CA . MET A 1 477 ? 8.925 7.840 -6.483 1.00 90.88 477 MET A CA 1
ATOM 3432 C C . MET A 1 477 ? 8.861 9.021 -7.443 1.00 90.88 477 MET A C 1
ATOM 3434 O O . MET A 1 477 ? 7.937 9.148 -8.242 1.00 90.88 477 MET A O 1
ATOM 3438 N N . VAL A 1 478 ? 9.822 9.928 -7.305 1.00 94.50 478 VAL A N 1
ATOM 3439 C CA . VAL A 1 478 ? 9.724 11.279 -7.866 1.00 94.50 478 VAL A CA 1
ATOM 3440 C C . VAL A 1 478 ? 10.968 11.618 -8.667 1.00 94.50 478 VAL A C 1
ATOM 3442 O O . VAL A 1 478 ? 12.078 11.260 -8.272 1.00 94.50 478 VAL A O 1
ATOM 3445 N N . ASN A 1 479 ? 10.789 12.307 -9.795 1.00 94.25 479 ASN A N 1
ATOM 3446 C CA . ASN A 1 479 ? 11.877 12.754 -10.668 1.00 94.25 479 ASN A CA 1
ATOM 3447 C C . ASN A 1 479 ? 12.836 11.604 -11.019 1.00 94.25 479 ASN A C 1
ATOM 3449 O O . ASN A 1 479 ? 14.057 11.701 -10.856 1.00 94.25 479 ASN A O 1
ATOM 3453 N N . THR A 1 480 ? 12.275 10.466 -11.428 1.00 92.69 480 THR A N 1
ATOM 3454 C CA . THR A 1 480 ? 13.059 9.259 -11.690 1.00 92.69 480 THR A CA 1
ATOM 3455 C C . THR A 1 480 ? 13.298 9.074 -13.179 1.00 92.69 480 THR A C 1
ATOM 3457 O O . THR A 1 480 ? 12.371 9.064 -13.975 1.00 92.69 480 THR A O 1
ATOM 3460 N N . ASN A 1 481 ? 14.558 8.889 -13.560 1.00 91.38 481 ASN A N 1
ATOM 3461 C CA . ASN A 1 481 ? 14.994 8.686 -14.934 1.00 91.38 481 ASN A CA 1
ATOM 3462 C C . ASN A 1 481 ? 15.665 7.316 -15.039 1.00 91.38 481 ASN A C 1
ATOM 3464 O O . ASN A 1 481 ? 16.746 7.100 -14.482 1.00 91.38 481 ASN A O 1
ATOM 3468 N N . ILE A 1 482 ? 15.024 6.388 -15.740 1.00 89.12 482 ILE A N 1
ATOM 3469 C CA . ILE A 1 482 ? 15.520 5.036 -15.985 1.00 89.12 482 ILE A CA 1
ATOM 3470 C C . ILE A 1 482 ? 15.854 4.929 -17.469 1.00 89.12 482 ILE A C 1
ATOM 3472 O O . ILE A 1 482 ? 14.987 5.087 -18.326 1.00 89.12 482 ILE A O 1
ATOM 3476 N N . VAL A 1 483 ? 17.131 4.708 -17.773 1.00 85.56 483 VAL A N 1
ATOM 3477 C CA . VAL A 1 483 ? 17.640 4.671 -19.144 1.00 85.56 483 VAL A CA 1
ATOM 3478 C C . VAL A 1 483 ? 18.335 3.343 -19.394 1.00 85.56 483 VAL A C 1
ATOM 3480 O O . VAL A 1 483 ? 19.317 3.014 -18.729 1.00 85.56 483 VAL A O 1
ATOM 3483 N N . ASN A 1 484 ? 17.874 2.616 -20.402 1.00 79.31 484 ASN A N 1
ATOM 3484 C CA . ASN A 1 484 ? 18.474 1.375 -20.864 1.00 79.31 484 ASN A CA 1
ATOM 3485 C C . ASN A 1 484 ? 18.670 0.328 -19.759 1.00 79.31 484 ASN A C 1
ATOM 3487 O O . ASN A 1 484 ? 19.771 -0.194 -19.576 1.00 79.31 484 ASN A O 1
ATOM 3491 N N . ARG A 1 485 ? 17.639 0.117 -18.935 1.00 82.38 485 ARG A N 1
ATOM 3492 C CA . ARG A 1 485 ? 17.749 -0.709 -17.732 1.00 82.38 485 ARG A CA 1
ATOM 3493 C C . ARG A 1 485 ? 16.525 -1.587 -17.529 1.00 82.38 485 ARG A C 1
ATOM 3495 O O . ARG A 1 485 ? 15.399 -1.111 -17.613 1.00 82.38 485 ARG A O 1
ATOM 3502 N N . ASN A 1 486 ? 16.774 -2.822 -17.099 1.00 84.25 486 ASN A N 1
ATOM 3503 C CA . ASN A 1 486 ? 15.747 -3.656 -16.480 1.00 84.25 486 ASN A CA 1
ATOM 3504 C C . ASN A 1 486 ? 15.615 -3.276 -15.001 1.00 84.25 486 ASN A C 1
ATOM 3506 O O . ASN A 1 486 ? 16.560 -3.436 -14.217 1.00 84.25 486 ASN A O 1
ATOM 3510 N N . TRP A 1 487 ? 14.471 -2.727 -14.608 1.00 87.94 487 TRP A N 1
ATOM 3511 C CA . TRP A 1 487 ? 14.266 -2.150 -13.283 1.00 87.94 487 TRP A CA 1
ATOM 3512 C C . TRP A 1 487 ? 13.103 -2.823 -12.553 1.00 87.94 487 TRP A C 1
ATOM 3514 O O . TRP A 1 487 ? 11.945 -2.635 -12.903 1.00 87.94 487 TRP A O 1
ATOM 3524 N N . VAL A 1 488 ? 13.420 -3.603 -11.519 1.00 90.94 488 VAL A N 1
ATOM 3525 C CA . VAL A 1 488 ? 12.438 -4.250 -10.645 1.00 90.94 488 VAL A CA 1
ATOM 3526 C C . VAL A 1 488 ? 12.496 -3.617 -9.260 1.00 90.94 488 VAL A C 1
ATOM 3528 O O . VAL A 1 488 ? 13.557 -3.580 -8.628 1.00 90.94 488 VAL A O 1
ATOM 3531 N N . PHE A 1 489 ? 11.351 -3.148 -8.783 1.00 90.38 489 PHE A N 1
ATOM 3532 C CA . PHE A 1 489 ? 11.177 -2.546 -7.470 1.00 90.38 489 PHE A CA 1
ATOM 3533 C C . PHE A 1 489 ? 9.931 -3.116 -6.796 1.00 90.38 489 PHE A C 1
ATOM 3535 O O . PHE A 1 489 ? 8.871 -3.169 -7.408 1.00 90.38 489 PHE A O 1
ATOM 3542 N N . GLY A 1 490 ? 10.034 -3.525 -5.535 1.00 89.88 490 GLY A N 1
ATOM 3543 C CA . GLY A 1 490 ? 8.889 -4.012 -4.781 1.00 89.88 490 GLY A CA 1
ATOM 3544 C C . GLY A 1 490 ? 8.930 -3.657 -3.302 1.00 89.88 490 GLY A C 1
ATOM 3545 O O . GLY A 1 490 ? 9.984 -3.702 -2.668 1.00 89.88 490 GLY A O 1
ATOM 3546 N N . VAL A 1 491 ? 7.770 -3.319 -2.756 1.00 86.50 491 VAL A N 1
ATOM 3547 C CA . VAL A 1 491 ? 7.537 -3.061 -1.335 1.00 86.50 491 VAL A CA 1
ATOM 3548 C C . VAL A 1 491 ? 6.445 -4.013 -0.871 1.00 86.50 491 VAL A C 1
ATOM 3550 O O . VAL A 1 491 ? 5.352 -4.001 -1.423 1.00 86.50 491 VAL A O 1
ATOM 3553 N N . PHE A 1 492 ? 6.736 -4.824 0.138 1.00 87.12 492 PHE A N 1
ATOM 3554 C CA . PHE A 1 492 ? 5.819 -5.796 0.721 1.00 87.12 492 PHE A CA 1
ATOM 3555 C C . PHE A 1 492 ? 5.656 -5.469 2.200 1.00 87.12 492 PHE A C 1
ATOM 3557 O O . PHE A 1 492 ? 6.634 -5.473 2.945 1.00 87.12 492 PHE A O 1
ATOM 3564 N N . ASN A 1 493 ? 4.437 -5.172 2.625 1.00 81.06 493 ASN A N 1
ATOM 3565 C CA . ASN A 1 493 ? 4.116 -4.824 3.999 1.00 81.06 493 ASN A CA 1
ATOM 3566 C C . ASN A 1 493 ? 3.169 -5.875 4.595 1.00 81.06 493 ASN A C 1
ATOM 3568 O O . ASN A 1 493 ? 2.128 -6.166 4.008 1.00 81.06 493 ASN A O 1
ATOM 3572 N N . VAL A 1 494 ? 3.515 -6.416 5.766 1.00 82.88 494 VAL A N 1
ATOM 3573 C CA . VAL A 1 494 ? 2.709 -7.383 6.526 1.00 82.88 494 VAL A CA 1
ATOM 3574 C C . VAL A 1 494 ? 2.400 -6.826 7.914 1.00 82.88 494 VAL A C 1
ATOM 3576 O O . VAL A 1 494 ? 3.252 -6.809 8.805 1.00 82.88 494 VAL A O 1
ATOM 3579 N N . PHE A 1 495 ? 1.169 -6.361 8.108 1.00 75.00 495 PHE A N 1
ATOM 3580 C CA . PHE A 1 495 ? 0.706 -5.739 9.349 1.00 75.00 495 PHE A CA 1
ATOM 3581 C C . PHE A 1 495 ? 0.127 -6.777 10.329 1.00 75.00 495 PHE A C 1
ATOM 3583 O O . PHE A 1 495 ? -1.052 -6.724 10.682 1.00 75.00 495 PHE A O 1
ATOM 3590 N N . GLY A 1 496 ? 0.979 -7.712 10.748 1.00 76.12 496 GLY A N 1
ATOM 3591 C CA . GLY A 1 496 ? 0.705 -8.818 11.672 1.00 76.12 496 GLY A CA 1
ATOM 3592 C C . GLY A 1 496 ? 1.924 -9.737 11.782 1.00 76.12 496 GLY A C 1
ATOM 3593 O O . GLY A 1 496 ? 3.002 -9.384 11.286 1.00 76.12 496 GLY A O 1
ATOM 3594 N N . ASP A 1 497 ? 1.771 -10.896 12.421 1.00 83.62 497 ASP A N 1
ATOM 3595 C CA . ASP A 1 497 ? 2.794 -11.945 12.396 1.00 83.62 497 ASP A CA 1
ATOM 3596 C C . ASP A 1 497 ? 2.861 -12.575 10.992 1.00 83.62 497 ASP A C 1
ATOM 3598 O O . ASP A 1 497 ? 1.864 -12.655 10.275 1.00 83.62 497 ASP A O 1
ATOM 3602 N N . TRP A 1 498 ? 4.040 -13.025 10.566 1.00 89.56 498 TRP A N 1
ATOM 3603 C CA . TRP A 1 498 ? 4.213 -13.724 9.293 1.00 89.56 498 TRP A CA 1
ATOM 3604 C C . TRP A 1 498 ? 4.925 -15.056 9.501 1.00 89.56 498 TRP A C 1
ATOM 3606 O O . TRP A 1 498 ? 6.095 -15.083 9.878 1.00 89.56 498 TRP A O 1
ATOM 3616 N N . ASP A 1 499 ? 4.243 -16.162 9.208 1.00 89.75 499 ASP A N 1
ATOM 3617 C CA . ASP A 1 499 ? 4.825 -17.514 9.300 1.00 89.75 499 ASP A CA 1
ATOM 3618 C C . ASP A 1 499 ? 5.230 -18.103 7.935 1.00 89.75 499 ASP A C 1
ATOM 3620 O O . ASP A 1 499 ? 5.826 -19.174 7.858 1.00 89.75 499 ASP A O 1
ATOM 3624 N N . GLY A 1 500 ? 4.935 -17.396 6.841 1.00 89.19 500 GLY A N 1
ATOM 3625 C CA . GLY A 1 500 ? 5.258 -17.823 5.480 1.00 89.19 500 GLY A CA 1
ATOM 3626 C C . GLY A 1 500 ? 6.678 -17.471 5.030 1.00 89.19 500 GLY A C 1
ATOM 3627 O O . GLY A 1 500 ? 7.359 -16.604 5.589 1.00 89.19 500 GLY A O 1
ATOM 3628 N N . ASP A 1 501 ? 7.124 -18.138 3.969 1.00 91.25 501 ASP A N 1
ATOM 3629 C CA . ASP A 1 501 ? 8.438 -17.935 3.367 1.00 91.25 501 ASP A CA 1
ATOM 3630 C C . ASP A 1 501 ? 8.418 -16.897 2.233 1.00 91.25 501 ASP A C 1
ATOM 3632 O O . ASP A 1 501 ? 7.416 -16.671 1.552 1.00 91.25 501 ASP A O 1
ATOM 3636 N N . ILE A 1 502 ? 9.590 -16.324 1.947 1.00 92.31 502 ILE A N 1
ATOM 3637 C CA . ILE A 1 502 ? 9.846 -15.679 0.653 1.00 92.31 502 ILE A CA 1
ATOM 3638 C C . ILE A 1 502 ? 10.350 -16.761 -0.296 1.00 92.31 502 ILE A C 1
ATOM 3640 O O . ILE A 1 502 ? 11.459 -17.275 -0.122 1.00 92.31 502 ILE A O 1
ATOM 3644 N N . SER A 1 503 ? 9.556 -17.103 -1.308 1.00 92.44 503 SER A N 1
ATOM 3645 C CA . SER A 1 503 ? 9.766 -18.305 -2.114 1.00 92.44 503 SER A CA 1
ATOM 3646 C C . SER A 1 503 ? 10.020 -17.981 -3.584 1.00 92.44 503 SER A C 1
ATOM 3648 O O . SER A 1 503 ? 9.127 -17.558 -4.310 1.00 92.44 503 SER A O 1
ATOM 3650 N N . PHE A 1 504 ? 11.238 -18.217 -4.070 1.00 91.44 504 PHE A N 1
ATOM 3651 C CA . PHE A 1 504 ? 11.563 -18.056 -5.491 1.00 91.44 504 PHE A CA 1
ATOM 3652 C C . PHE A 1 504 ? 11.152 -19.298 -6.285 1.00 91.44 504 PHE A C 1
ATOM 3654 O O . PHE A 1 504 ? 11.760 -20.360 -6.155 1.00 91.44 504 PHE A O 1
ATOM 3661 N N . GLY A 1 505 ? 10.145 -19.172 -7.149 1.00 85.44 505 GLY A N 1
ATOM 3662 C CA . GLY A 1 505 ? 9.646 -20.274 -7.974 1.00 85.44 505 GLY A CA 1
ATOM 3663 C C . GLY A 1 505 ? 8.671 -21.217 -7.264 1.00 85.44 505 GLY A C 1
ATOM 3664 O O . GLY A 1 505 ? 8.384 -22.280 -7.811 1.00 85.44 505 GLY A O 1
ATOM 3665 N N . GLY A 1 506 ? 8.152 -20.837 -6.092 1.00 73.88 506 GLY A N 1
ATOM 3666 C CA . GLY A 1 506 ? 7.130 -21.592 -5.361 1.00 73.88 506 GLY A CA 1
ATOM 3667 C C . GLY A 1 506 ? 7.657 -22.886 -4.740 1.00 73.88 506 GLY A C 1
ATOM 3668 O O . GLY A 1 506 ? 7.059 -23.940 -4.931 1.00 73.88 506 GLY A O 1
ATOM 3669 N N . PHE A 1 507 ? 8.784 -22.822 -4.021 1.00 57.22 507 PHE A N 1
ATOM 3670 C CA . PHE A 1 507 ? 9.346 -23.918 -3.219 1.00 57.22 507 PHE A CA 1
ATOM 3671 C C . PHE A 1 507 ? 8.411 -24.328 -2.061 1.00 57.22 507 PHE A C 1
ATOM 3673 O O . PHE A 1 507 ? 8.731 -24.164 -0.886 1.00 57.22 507 PHE A O 1
ATOM 3680 N N . SER A 1 508 ? 7.278 -24.941 -2.381 1.00 53.47 508 SER A N 1
ATOM 3681 C CA . SER A 1 508 ? 6.567 -25.830 -1.469 1.00 53.47 508 SER A CA 1
ATOM 3682 C C . SER A 1 508 ? 7.074 -27.249 -1.748 1.00 53.47 508 SER A C 1
ATOM 3684 O O . SER A 1 508 ? 6.919 -27.736 -2.870 1.00 53.47 508 SER A O 1
ATOM 3686 N N . PRO A 1 509 ? 7.711 -27.951 -0.794 1.00 41.94 509 PRO A N 1
ATOM 3687 C CA . PRO A 1 509 ? 7.960 -29.372 -0.945 1.00 41.94 509 PRO A CA 1
ATOM 3688 C C . PRO A 1 509 ? 6.634 -30.101 -0.715 1.00 41.94 509 PRO A C 1
ATOM 3690 O O . PRO A 1 509 ? 6.442 -30.705 0.334 1.00 41.94 509 PRO A O 1
ATOM 3693 N N . ASP A 1 510 ? 5.715 -30.043 -1.678 1.00 38.50 510 ASP A N 1
ATOM 3694 C CA . ASP A 1 510 ? 4.658 -31.044 -1.765 1.00 38.50 510 ASP A CA 1
ATOM 3695 C C . ASP A 1 510 ? 5.022 -32.014 -2.890 1.00 38.50 510 ASP A C 1
ATOM 3697 O O . ASP A 1 510 ? 4.991 -31.710 -4.085 1.00 38.50 510 ASP A O 1
ATOM 3701 N N . LEU A 1 511 ? 5.518 -33.174 -2.468 1.00 40.88 511 LEU A N 1
ATOM 3702 C CA . LEU A 1 511 ? 5.927 -34.276 -3.324 1.00 40.88 511 LEU A CA 1
ATOM 3703 C C . LEU A 1 511 ? 4.749 -34.700 -4.208 1.00 40.88 511 LEU A C 1
ATOM 3705 O O . LEU A 1 511 ? 3.887 -35.466 -3.777 1.00 40.88 511 LEU A O 1
ATOM 3709 N N . ARG A 1 512 ? 4.765 -34.337 -5.495 1.00 38.44 512 ARG A N 1
ATOM 3710 C CA . ARG A 1 512 ? 4.006 -35.106 -6.488 1.00 38.44 512 ARG A CA 1
ATOM 3711 C C . ARG A 1 512 ? 4.684 -36.469 -6.631 1.00 38.44 512 ARG A C 1
ATOM 3713 O O . ARG A 1 512 ? 5.646 -36.635 -7.376 1.00 38.44 512 ARG A O 1
ATOM 3720 N N . VAL A 1 513 ? 4.203 -37.451 -5.870 1.00 41.03 513 VAL A N 1
ATOM 3721 C CA . VAL A 1 513 ? 4.554 -38.860 -6.067 1.00 41.03 513 VAL A CA 1
ATOM 3722 C C . VAL A 1 513 ? 3.930 -39.302 -7.387 1.00 41.03 513 VAL A C 1
ATOM 3724 O O . VAL A 1 513 ? 2.748 -39.634 -7.455 1.00 41.03 513 VAL A O 1
ATOM 3727 N N . GLU A 1 514 ? 4.719 -39.318 -8.457 1.00 40.97 514 GLU A N 1
ATOM 3728 C CA . GLU A 1 514 ? 4.359 -40.080 -9.647 1.00 40.97 514 GLU A CA 1
ATOM 3729 C C . GLU A 1 514 ? 4.647 -41.559 -9.371 1.00 40.97 514 GLU A C 1
ATOM 3731 O O . GLU A 1 514 ? 5.775 -42.044 -9.480 1.00 40.97 514 GLU A O 1
ATOM 3736 N N . ALA A 1 515 ? 3.610 -42.293 -8.966 1.00 40.91 515 ALA A N 1
ATOM 3737 C CA . ALA A 1 515 ? 3.666 -43.744 -8.937 1.00 40.91 515 ALA A CA 1
ATOM 3738 C C . ALA A 1 515 ? 3.754 -44.257 -10.382 1.00 40.91 515 ALA A C 1
ATOM 3740 O O . ALA A 1 515 ? 2.757 -44.300 -11.103 1.00 40.91 515 ALA A O 1
ATOM 3741 N N . SER A 1 516 ? 4.949 -44.660 -10.814 1.00 43.28 516 SER A N 1
ATOM 3742 C CA . SER A 1 516 ? 5.097 -45.445 -12.037 1.00 43.28 516 SER A CA 1
ATOM 3743 C C . SER A 1 516 ? 4.699 -46.894 -11.745 1.00 43.28 516 SER A C 1
ATOM 3745 O O . SER A 1 516 ? 5.380 -47.628 -11.028 1.00 43.28 516 SER A O 1
ATOM 3747 N N . ALA A 1 517 ? 3.559 -47.326 -12.283 1.00 42.00 517 ALA A N 1
ATOM 3748 C CA . ALA A 1 517 ? 3.223 -48.741 -12.322 1.00 42.00 517 ALA A CA 1
ATOM 3749 C C . ALA A 1 517 ? 4.091 -49.411 -13.399 1.00 42.00 517 ALA A C 1
ATOM 3751 O O . ALA A 1 517 ? 3.896 -49.182 -14.592 1.00 42.00 517 ALA A O 1
ATOM 3752 N N . SER A 1 518 ? 5.055 -50.240 -12.987 1.00 42.25 518 SER A N 1
ATOM 3753 C CA . SER A 1 518 ? 5.703 -51.170 -13.917 1.00 42.25 518 SER A CA 1
ATOM 3754 C C . SER A 1 518 ? 4.678 -52.212 -14.378 1.00 42.25 518 SER A C 1
ATOM 3756 O O . SER A 1 518 ? 4.052 -52.851 -13.526 1.00 42.25 518 SER A O 1
ATOM 3758 N N . PRO A 1 519 ? 4.489 -52.419 -15.693 1.00 43.31 519 PRO A N 1
ATOM 3759 C CA . PRO A 1 519 ? 3.609 -53.465 -16.181 1.00 43.31 519 PRO A CA 1
ATOM 3760 C C . PRO A 1 519 ? 4.218 -54.826 -15.840 1.00 43.31 519 PRO A C 1
ATOM 3762 O O . PRO A 1 519 ? 5.358 -55.131 -16.191 1.00 43.31 519 PRO A O 1
ATOM 3765 N N . THR A 1 520 ? 3.448 -55.649 -15.137 1.00 45.81 520 THR A N 1
ATOM 3766 C CA . THR A 1 520 ? 3.748 -57.067 -14.946 1.00 45.81 520 THR A CA 1
ATOM 3767 C C . THR A 1 520 ? 3.637 -57.753 -16.306 1.00 45.81 520 THR A C 1
ATOM 3769 O O . THR A 1 520 ? 2.570 -57.767 -16.917 1.00 45.81 520 THR A O 1
ATOM 3772 N N . SER A 1 521 ? 4.750 -58.284 -16.810 1.00 48.41 521 SER A N 1
ATOM 3773 C CA . SER A 1 521 ? 4.752 -59.167 -17.975 1.00 48.41 521 SER A CA 1
ATOM 3774 C C . SER A 1 521 ? 4.037 -60.473 -17.630 1.00 48.41 521 SER A C 1
ATOM 3776 O O . SER A 1 521 ? 4.349 -61.093 -16.611 1.00 48.41 521 SER A O 1
ATOM 3778 N N . ALA A 1 522 ? 3.075 -60.836 -18.480 1.00 44.81 522 ALA A N 1
ATOM 3779 C CA . ALA A 1 522 ? 2.379 -62.119 -18.480 1.00 44.81 522 ALA A CA 1
ATOM 3780 C C . ALA A 1 522 ? 3.310 -63.288 -18.825 1.00 44.81 522 ALA A C 1
ATOM 3782 O O . ALA A 1 522 ? 4.285 -63.057 -19.581 1.00 44.81 522 ALA A O 1
#

Secondary structure (DSSP, 8-state):
--TT--------TTTT--SPPPPPTT--S----------------------EE---SSSS---EEE---EEEEEEEEEEEEEEEE-----TTS---SEEEEEEEEEEEEEEEEEEEEE----EEE-TTS-EEEE---EEEEEEEEEEEEEEEES-EEEEEEE---TT--EEGGGS--GGGTSS-TTPPPTTT---TTTS---SEEEEEEEEEEEEEEEEEEEEES---EEE--TT--EEEE---EEEEEEEEEEEEEEEES-EEEEEEEEEES-B-S-EEE--HHHHHHHTTTTTPPP-B--SEEEEEEEEEEEEE--EEEEEE----EEEE---S--SSTTSPPPEEEEEE--EEEEEEEEEEES-EEESSEEEEEEEEESS-B---EES--TTEEEEEETTEEEEEE-TT----S---S--B--SEEEEEEEEEEEEEEEEEEEEE----EEEESSSEEEEEE--EEEEEEEEEEEEEEEES-EEEEEEEEEES-B---EEET-----------------

Sequence (522 aa):
MPPGQSDTDNTDFTNITNGAPPPGPNDGRPVVDVSATSTEAAAVDPVFKAATSTDGTGSKIGGTIFTGSSSATTTLINTLNVTRVRNVDAPGITNSTVYEAETGNEAELTTDGNAQALTGENKAEGGEGTATIGTGKAISTASVLNVVNTNLFNSDGLILFLDPATGDTFDLRDFDLSYFFEEGAGESPTQFGCTILTCLNSSALKVLNSNTATVTNKVLVRASTGANSATSTETGDVLIETGDAYAAANVLNLVNTNFINSSYLMVSLSTFGDLQNDIVLPNASFFDALLASGSSLPELNSSSFIVNNDNDENFFGTTTASAITGGNLATTTATSASTTPTTPDGSGTILTGNAYSASNNFTAANQTRVGGSSVFFVFRVWGNWTGTVKGLPQGLMTRETDYGFEIVSRGSARSRGTETVGEYNSSAFLASSTNMANVQTDVEVLAETGNNVAVTENGFGTIASGDAYAAANVVNMVNTNIVNRNWVFGVFNVFGDWDGDISFGGFSPDLRVEASASPTSA

Mean predicted aligned error: 13.4 Å

Solvent-accessible surface area (backbone atoms only — not comparable to full-atom values): 26608 Å² total; per-residue (Å²): 131,76,101,80,68,79,86,74,85,60,56,59,82,80,75,72,69,80,83,66,79,79,81,60,102,79,67,88,64,82,83,78,67,88,68,63,91,68,72,71,73,75,74,75,76,76,85,80,71,68,55,72,36,74,59,37,92,57,93,83,45,40,7,70,46,75,40,60,66,26,73,24,75,37,79,46,74,45,58,41,59,63,43,74,51,72,82,69,76,63,77,89,72,67,89,42,55,60,46,76,49,77,48,77,38,79,48,79,47,80,45,81,45,74,17,65,6,67,26,28,53,32,39,25,31,1,34,69,22,46,7,33,39,39,22,19,36,6,37,7,32,35,39,37,40,36,42,30,35,32,37,29,36,45,43,42,62,46,55,45,79,43,71,54,61,74,71,61,74,48,54,57,66,82,51,92,66,55,49,75,76,54,71,16,30,72,48,58,36,96,86,75,68,58,37,78,53,52,41,36,79,16,46,25,42,36,40,38,38,38,26,39,39,38,39,38,37,41,37,41,19,33,5,27,10,13,48,28,36,28,33,16,30,59,72,5,28,17,42,39,40,23,20,36,5,33,7,29,37,39,37,39,38,41,32,31,30,36,32,35,32,13,21,40,38,38,39,39,37,44,35,52,46,55,37,68,50,43,47,26,38,59,31,40,69,56,51,52,58,58,36,39,59,13,62,44,65,67,69,60,69,34,81,39,82,46,79,50,75,49,59,49,77,47,81,49,72,45,70,40,33,40,34,36,18,60,73,61,43,49,38,50,67,56,86,64,79,57,92,50,97,84,56,66,69,34,44,52,43,80,46,68,33,56,58,41,58,40,58,48,78,47,77,50,62,60,40,76,48,68,29,17,38,45,42,41,36,40,41,29,60,74,40,58,72,72,43,51,80,40,59,78,39,91,47,48,45,77,46,84,52,101,79,32,41,32,43,33,46,50,85,70,35,76,63,81,65,95,69,78,66,52,69,31,52,25,39,25,40,38,42,35,37,39,21,39,39,38,40,34,45,34,35,42,16,32,5,26,8,12,44,30,38,26,38,14,21,34,10,45,6,40,37,40,26,19,35,6,33,6,30,27,40,38,39,38,40,30,29,30,36,39,33,46,22,41,42,37,41,34,41,38,39,33,54,22,36,29,60,25,32,44,19,30,54,59,79,65,95,70,80,81,78,78,81,78,80,77,80,80,81,130

pLDDT: mean 75.02, std 21.26, range [20.88, 98.0]

Radius of gyration: 29.52 Å; Cα contacts (8 Å, |Δi|>4): 1486; chains: 1; bounding box: 72×82×100 Å